Protein AF-A0A7V5NZN6-F1 (afdb_monomer_lite)

Foldseek 3Di:
DKWAKFFFQLLCLLAAPDHSVVLVVVLVVLQVVPFDADPRITDDDLVCVQVVLVSLQVSCVVTCPVFQDAARIEIEDPPDDFQDFGNWYKAAPVVCVVNVVVQVVDPFHWDWDDAPRITIIDTPSSDGDAFLLNCLRQQSGADAQQALQLGGRPDANLPQLQLQDPCLLVLLVVLLFFALNVSSNVLNVCNRVVVVVVSRNSSSSLRVCLYLVNLQQVVQQVDQAPVSRDSDHDDDDDALLNVLSNCVSVSNLVSSLVSLVPDPLQADLSSLQSQLSSCVSVVNLVSSLVSLVSSCVNDDGLHSNLSSLQSNLSSCVSVSNLVSSLVSLVVSCVSHVSPLSSLLSNLSSCSHPPVVVSVVSCVVCLVVSSCLSSNQNNSSCRSVNNVSSVSNNVVLVVLLVLLVVLLVLLVLLLVLCCVVDDVVVNVVSVVLSVLLVCLSPGTGNVSSVVSSVSSNVSSVVSVVVLVVLLVVLVVLLVVLVVLLVVLVVLQVPQPPDDPPDPLVVLSVVLVVLSVVLVVLSVDDSSPRVNVNVVSSVVSVVSSVVNVVVSVVSQVVSLVVQLVVQLVVQLVVQLVVLVCCLPVQVVVCVVVPPPDRDPCSDPVNSVVVSVVSNVVSNVVSVPDDD

Structure (mmCIF, N/CA/C/O backbone):
data_AF-A0A7V5NZN6-F1
#
_entry.id   AF-A0A7V5NZN6-F1
#
loop_
_atom_site.group_PDB
_atom_site.id
_atom_site.type_symbol
_atom_site.label_atom_id
_atom_site.label_alt_id
_atom_site.label_comp_id
_atom_site.label_asym_id
_atom_site.label_entity_id
_atom_site.label_seq_id
_atom_site.pdbx_PDB_ins_code
_atom_site.Cartn_x
_atom_site.Cartn_y
_atom_site.Cartn_z
_atom_site.occupancy
_atom_site.B_iso_or_equiv
_atom_site.auth_seq_id
_atom_site.auth_comp_id
_atom_site.auth_asym_id
_atom_site.auth_atom_id
_atom_site.pdbx_PDB_model_num
ATOM 1 N N . MET A 1 1 ? -16.310 25.912 37.147 1.00 89.00 1 MET A N 1
ATOM 2 C CA . MET A 1 1 ? -17.013 25.045 36.169 1.00 89.00 1 MET A CA 1
ATOM 3 C C . MET A 1 1 ? -17.551 23.813 36.878 1.00 89.00 1 MET A C 1
ATOM 5 O O . MET A 1 1 ? -16.936 23.389 37.854 1.00 89.00 1 MET A O 1
ATOM 9 N N . LYS A 1 2 ? -18.692 23.276 36.435 1.00 91.44 2 LYS A N 1
ATOM 10 C CA . LYS A 1 2 ? -19.257 22.028 36.979 1.00 91.44 2 LYS A CA 1
ATOM 11 C C . LYS A 1 2 ? -19.189 20.967 35.893 1.00 91.44 2 LYS A C 1
ATOM 13 O O . LYS A 1 2 ? -19.820 21.141 34.857 1.00 91.44 2 LYS A O 1
ATOM 18 N N . LEU A 1 3 ? -18.421 19.907 36.122 1.00 94.19 3 LEU A N 1
ATOM 19 C CA . LEU A 1 3 ? -18.164 18.879 35.115 1.00 94.19 3 LEU A CA 1
ATOM 20 C C . LEU A 1 3 ? -18.520 17.493 35.637 1.00 94.19 3 LEU A C 1
ATOM 22 O O . LEU A 1 3 ? -18.263 17.165 36.788 1.00 94.19 3 LEU A O 1
ATOM 26 N N . GLU A 1 4 ? -19.078 16.661 34.778 1.00 94.50 4 GLU A N 1
ATOM 27 C CA . GLU A 1 4 ? -19.353 15.256 35.025 1.00 94.50 4 GLU A CA 1
ATOM 28 C C . GLU A 1 4 ? -18.185 14.396 34.531 1.00 94.50 4 GLU A C 1
ATOM 30 O O . GLU A 1 4 ? -17.655 14.609 33.437 1.00 94.50 4 GLU A O 1
ATOM 35 N N . LEU A 1 5 ? -17.793 13.395 35.323 1.00 93.31 5 LEU A N 1
ATOM 36 C CA . LEU A 1 5 ? -16.838 12.380 34.883 1.00 93.31 5 LEU A CA 1
ATOM 37 C C . LEU A 1 5 ? -17.554 11.314 34.049 1.00 93.31 5 LEU A C 1
ATOM 39 O O . LEU A 1 5 ? -18.252 10.455 34.592 1.00 93.31 5 LEU A O 1
ATOM 43 N N . ARG A 1 6 ? -17.305 11.327 32.739 1.00 93.50 6 ARG A N 1
ATOM 44 C CA . ARG A 1 6 ? -17.789 10.320 31.792 1.00 93.50 6 ARG A CA 1
ATOM 45 C C . ARG A 1 6 ? -16.709 9.282 31.515 1.00 93.50 6 ARG A C 1
ATOM 47 O O . ARG A 1 6 ? -15.683 9.604 30.926 1.00 93.50 6 ARG A O 1
ATOM 54 N N . LEU A 1 7 ? -16.951 8.040 31.923 1.00 93.19 7 LEU A N 1
ATOM 55 C CA . LEU A 1 7 ? -16.092 6.894 31.617 1.00 93.19 7 LEU A CA 1
ATOM 56 C C . LEU A 1 7 ? -16.397 6.342 30.216 1.00 93.19 7 LEU A C 1
ATOM 58 O O . LEU A 1 7 ? -17.558 6.310 29.810 1.00 93.19 7 LEU A O 1
ATOM 62 N N . PHE A 1 8 ? -15.366 5.852 29.528 1.00 94.56 8 PHE A N 1
ATOM 63 C CA . PHE A 1 8 ? -15.476 5.106 28.274 1.00 94.56 8 PHE A CA 1
ATOM 64 C C . PHE A 1 8 ? -15.047 3.650 28.510 1.00 94.56 8 PHE A C 1
ATOM 66 O O . PHE A 1 8 ? -13.856 3.343 28.397 1.00 94.56 8 PHE A O 1
ATOM 73 N N . PRO A 1 9 ? -15.969 2.753 28.905 1.00 93.25 9 PRO A N 1
ATOM 74 C CA . PRO A 1 9 ? -15.612 1.389 29.284 1.00 93.25 9 PRO A CA 1
ATOM 75 C C . PRO A 1 9 ? -14.994 0.599 28.129 1.00 93.25 9 PRO A C 1
ATOM 77 O O . PRO A 1 9 ? -14.032 -0.125 28.344 1.00 93.25 9 PRO A O 1
ATOM 80 N N . GLU A 1 10 ? -15.452 0.810 26.898 1.00 92.69 10 GLU A N 1
ATOM 81 C CA . GLU A 1 10 ? -14.943 0.118 25.711 1.00 92.69 10 GLU A CA 1
ATOM 82 C C . GLU A 1 10 ? -13.494 0.519 25.404 1.00 92.69 10 GLU A C 1
ATOM 84 O O . GLU A 1 10 ? -12.672 -0.300 24.996 1.00 92.69 10 GLU A O 1
ATOM 89 N N . PHE A 1 11 ? -13.170 1.794 25.632 1.00 93.31 11 PHE A N 1
ATOM 90 C CA . PHE A 1 11 ? -11.810 2.305 25.511 1.00 93.31 11 PHE A CA 1
ATOM 91 C C . PHE A 1 11 ? -10.925 1.781 26.646 1.00 93.31 11 PHE A C 1
ATOM 93 O O . PHE A 1 11 ? -9.792 1.369 26.409 1.00 93.31 11 PHE A O 1
ATOM 100 N N . ALA A 1 12 ? -11.454 1.748 27.873 1.00 92.25 12 ALA A N 1
ATOM 101 C CA . ALA A 1 12 ? -10.759 1.190 29.025 1.00 92.25 12 ALA A CA 1
ATOM 102 C C . ALA A 1 12 ? -10.390 -0.293 28.802 1.00 92.25 12 ALA A C 1
ATOM 104 O O . ALA A 1 12 ? -9.238 -0.695 28.957 1.00 92.25 12 ALA A O 1
ATOM 105 N N . GLU A 1 13 ? -11.354 -1.090 28.344 1.00 90.88 13 GLU A N 1
ATOM 106 C CA . GLU A 1 13 ? -11.183 -2.515 28.054 1.00 90.88 13 GLU A CA 1
ATOM 107 C C . GLU A 1 13 ? -10.146 -2.794 26.966 1.00 90.88 13 GLU A C 1
ATOM 109 O O . GLU A 1 13 ? -9.524 -3.858 26.990 1.00 90.88 13 GLU A O 1
ATOM 114 N N . ALA A 1 14 ? -9.945 -1.866 26.026 1.00 90.75 14 ALA A N 1
ATOM 115 C CA . ALA A 1 14 ? -9.008 -2.031 24.921 1.00 90.75 14 ALA A CA 1
ATOM 116 C C . ALA A 1 14 ? -7.537 -1.891 25.343 1.00 90.75 14 ALA A C 1
ATOM 118 O O . ALA A 1 14 ? -6.670 -2.500 24.717 1.00 90.75 14 ALA A O 1
ATOM 119 N N . PHE A 1 15 ? -7.238 -1.105 26.382 1.00 91.88 15 PHE A N 1
ATOM 120 C CA . PHE A 1 15 ? -5.854 -0.722 26.688 1.00 91.88 15 PHE A CA 1
ATOM 121 C C . PHE A 1 15 ? -5.369 -1.076 28.092 1.00 91.88 15 PHE A C 1
ATOM 123 O O . PHE A 1 15 ? -4.152 -1.218 28.262 1.00 91.88 15 PHE A O 1
ATOM 130 N N . TRP A 1 16 ? -6.277 -1.241 29.060 1.00 90.00 16 TRP A N 1
ATOM 131 C CA . TRP A 1 16 ? -5.932 -1.475 30.464 1.00 90.00 16 TRP A CA 1
ATOM 132 C C . TRP A 1 16 ? -6.399 -2.847 30.957 1.00 90.00 16 TRP A C 1
ATOM 134 O O . TRP A 1 16 ? -7.503 -3.281 30.618 1.00 90.00 16 TRP A O 1
ATOM 144 N N . PRO A 1 17 ? -5.575 -3.556 31.750 1.00 86.12 17 PRO A N 1
ATOM 145 C CA . PRO A 1 17 ? -5.972 -4.817 32.369 1.00 86.12 17 PRO A CA 1
ATOM 146 C C . PRO A 1 17 ? -7.004 -4.624 33.489 1.00 86.12 17 PRO A C 1
ATOM 148 O O . PRO A 1 17 ? -7.810 -5.521 33.731 1.00 86.12 17 PRO A O 1
ATOM 151 N N . GLU A 1 18 ? -7.001 -3.475 34.170 1.00 88.62 18 GLU A N 1
ATOM 152 C CA . GLU A 1 18 ? -7.971 -3.156 35.211 1.00 88.62 18 GLU A CA 1
ATOM 153 C C . GLU A 1 18 ? -9.386 -2.992 34.646 1.00 88.62 18 GLU A C 1
ATOM 155 O O . GLU A 1 18 ? -9.592 -2.464 33.553 1.00 88.62 18 GLU A O 1
ATOM 160 N N . SER A 1 19 ? -10.389 -3.381 35.440 1.00 90.56 19 SER A N 1
ATOM 161 C CA . SER A 1 19 ? -11.784 -3.169 35.054 1.00 90.56 19 SER A CA 1
ATOM 162 C C . SER A 1 19 ? -12.098 -1.669 34.897 1.00 90.56 19 SER A C 1
ATOM 164 O O . SER A 1 19 ? -11.600 -0.850 35.688 1.00 90.56 19 SER A O 1
ATOM 166 N N . PRO A 1 20 ? -12.978 -1.283 33.953 1.00 91.81 20 PRO A N 1
ATOM 167 C CA . PRO A 1 20 ? -13.423 0.102 33.814 1.00 91.81 20 PRO A CA 1
ATOM 168 C C . PRO A 1 20 ? -13.950 0.700 35.129 1.00 91.81 20 PRO A C 1
ATOM 170 O O . PRO A 1 20 ? -13.700 1.865 35.444 1.00 91.81 20 PRO A O 1
ATOM 173 N N . GLN A 1 21 ? -14.637 -0.107 35.943 1.00 92.19 21 GLN A N 1
ATOM 174 C CA . GLN A 1 21 ? -15.180 0.296 37.240 1.00 92.19 21 GLN A CA 1
ATOM 175 C C . GLN A 1 21 ? -14.066 0.624 38.244 1.00 92.19 21 GLN A C 1
ATOM 177 O O . GLN A 1 21 ? -14.166 1.612 38.979 1.00 92.19 21 GLN A O 1
ATOM 182 N N . THR A 1 22 ? -12.986 -0.162 38.254 1.00 93.31 22 THR A N 1
ATOM 183 C CA . THR A 1 22 ? -11.803 0.093 39.088 1.00 93.31 22 THR A CA 1
ATOM 184 C C . THR A 1 22 ? -11.144 1.416 38.704 1.00 93.31 22 THR A C 1
ATOM 186 O O . THR A 1 22 ? -10.895 2.250 39.580 1.00 93.31 22 THR A O 1
ATOM 189 N N . LEU A 1 23 ? -10.926 1.649 37.406 1.00 91.81 23 LEU A N 1
ATOM 190 C CA . LEU A 1 23 ? -10.320 2.883 36.891 1.00 91.81 23 LEU A CA 1
ATOM 191 C C . LEU A 1 23 ? -11.177 4.111 37.230 1.00 91.81 23 LEU A C 1
ATOM 193 O O . LEU A 1 23 ? -10.666 5.120 37.721 1.00 91.81 23 LEU A O 1
ATOM 197 N N . ALA A 1 24 ? -12.500 4.010 37.073 1.00 90.38 24 ALA A N 1
ATOM 198 C CA . ALA A 1 24 ? -13.428 5.070 37.457 1.00 90.38 24 ALA A CA 1
ATOM 199 C C . ALA A 1 24 ? -13.387 5.376 38.962 1.00 90.38 24 ALA A C 1
ATOM 201 O O . ALA A 1 24 ? -13.382 6.545 39.358 1.00 90.38 24 ALA A O 1
ATOM 202 N N . LYS A 1 25 ? -13.336 4.343 39.815 1.00 91.12 25 LYS A N 1
ATOM 203 C CA . LYS A 1 25 ? -13.232 4.508 41.273 1.00 91.12 25 LYS A CA 1
ATOM 204 C C . LYS A 1 25 ? -11.933 5.217 41.657 1.00 91.12 25 LYS A C 1
ATOM 206 O O . LYS A 1 25 ? -11.969 6.136 42.475 1.00 91.12 25 LYS A O 1
ATOM 211 N N . GLN A 1 26 ? -10.812 4.836 41.046 1.00 92.06 26 GLN A N 1
ATOM 212 C CA . GLN A 1 26 ? -9.510 5.469 41.265 1.00 92.06 26 GLN A CA 1
ATOM 213 C C . GLN A 1 26 ? -9.503 6.940 40.821 1.00 92.06 26 GLN A C 1
ATOM 215 O O . GLN A 1 26 ? -9.116 7.801 41.613 1.00 92.06 26 GLN A O 1
ATOM 220 N N . ALA A 1 27 ? -10.004 7.253 39.617 1.00 91.94 27 ALA A N 1
ATOM 221 C CA . ALA A 1 27 ? -10.120 8.634 39.136 1.00 91.94 27 ALA A CA 1
ATOM 222 C C . ALA A 1 27 ? -10.959 9.499 40.082 1.00 91.94 27 ALA A C 1
ATOM 224 O O . ALA A 1 27 ? -10.522 10.567 40.512 1.00 91.94 27 ALA A O 1
ATOM 225 N N . ARG A 1 28 ? -12.147 9.013 40.465 1.00 90.44 28 ARG A N 1
ATOM 226 C CA . ARG A 1 28 ? -13.032 9.716 41.404 1.00 90.44 28 ARG A CA 1
ATOM 227 C C . ARG A 1 28 ? -12.366 9.926 42.757 1.00 90.44 28 ARG A C 1
ATOM 229 O O . ARG A 1 28 ? -12.515 10.996 43.332 1.00 90.44 28 ARG A O 1
ATOM 236 N N . SER A 1 29 ? -11.639 8.929 43.259 1.00 91.25 29 SER A N 1
ATOM 237 C CA . SER A 1 29 ? -10.919 9.044 44.527 1.00 91.25 29 SER A CA 1
ATOM 238 C C . SER A 1 29 ? -9.858 10.139 44.479 1.00 91.25 29 SER A C 1
ATOM 240 O O . SER A 1 29 ? -9.786 10.919 45.420 1.00 91.25 29 SER A O 1
ATOM 242 N N . GLN A 1 30 ? -9.066 10.224 43.403 1.00 91.62 30 GLN A N 1
ATOM 243 C CA . GLN A 1 30 ? -8.052 11.278 43.265 1.00 91.62 30 GLN A CA 1
ATOM 244 C C . GLN A 1 30 ? -8.692 12.665 43.118 1.00 91.62 30 GLN A C 1
ATOM 246 O O . GLN A 1 30 ? -8.225 13.622 43.725 1.00 91.62 30 GLN A O 1
ATOM 251 N N . LEU A 1 31 ? -9.786 12.784 42.358 1.00 91.00 31 LEU A N 1
ATOM 252 C CA . LEU A 1 31 ? -10.472 14.067 42.157 1.00 91.00 31 LEU A CA 1
ATOM 253 C C . LEU A 1 31 ? -11.156 14.565 43.443 1.00 91.00 31 LEU A C 1
ATOM 255 O O . LEU A 1 31 ? -11.082 15.753 43.747 1.00 91.00 31 LEU A O 1
ATOM 259 N N . LYS A 1 32 ? -11.738 13.660 44.243 1.00 90.81 32 LYS A N 1
ATOM 260 C CA . LYS A 1 32 ? -12.352 13.973 45.549 1.00 90.81 32 LYS A CA 1
ATOM 261 C C . LYS A 1 32 ? -11.377 14.538 46.579 1.00 90.81 32 LYS A C 1
ATOM 263 O O . LYS A 1 32 ? -11.811 15.215 47.501 1.00 90.81 32 LYS A O 1
ATOM 268 N N . THR A 1 33 ? -10.083 14.255 46.449 1.00 88.25 33 THR A N 1
ATOM 269 C CA . THR A 1 33 ? -9.068 14.788 47.367 1.00 88.25 33 THR A CA 1
ATOM 270 C C . THR A 1 33 ? -8.902 16.306 47.230 1.00 88.25 33 THR A C 1
ATOM 272 O O . THR A 1 33 ? -8.510 16.955 48.194 1.00 88.25 33 THR A O 1
ATOM 275 N N . TYR A 1 34 ? -9.220 16.883 46.065 1.00 86.38 34 TYR A N 1
ATOM 276 C CA . TYR A 1 34 ? -8.915 18.287 45.750 1.00 86.38 34 TYR A CA 1
ATOM 277 C C . TYR A 1 34 ? -10.131 19.131 45.348 1.00 86.38 34 TYR A C 1
ATOM 279 O O . TYR A 1 34 ? -10.072 20.363 45.427 1.00 86.38 34 TYR A O 1
ATOM 287 N N . PHE A 1 35 ? -11.225 18.489 44.934 1.00 91.75 35 PHE A N 1
ATOM 288 C CA . PHE A 1 35 ? -12.436 19.143 44.443 1.00 91.75 35 PHE A CA 1
ATOM 289 C C . PHE A 1 35 ? -13.683 18.633 45.162 1.00 91.75 35 PHE A C 1
ATOM 291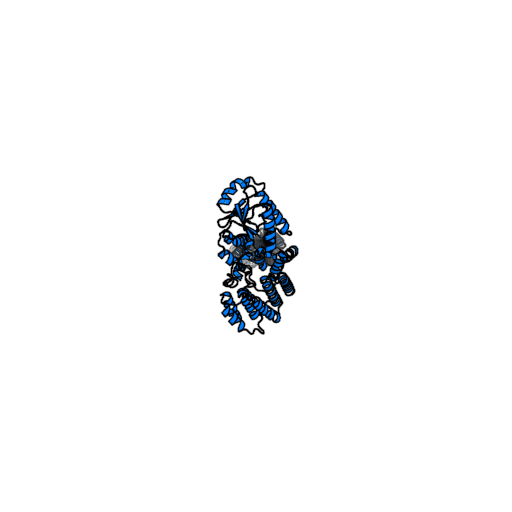 O O . PHE A 1 35 ? -13.759 17.466 45.552 1.00 91.75 35 PHE A O 1
ATOM 298 N N . GLU A 1 36 ? -14.691 19.500 45.291 1.00 88.00 36 GLU A N 1
ATOM 299 C CA . GLU A 1 36 ? -16.012 19.069 45.744 1.00 88.00 36 GLU A CA 1
ATOM 300 C C . GLU A 1 36 ? -16.645 18.165 44.683 1.00 88.00 36 GLU A C 1
ATOM 302 O O . GLU A 1 36 ? -16.779 18.548 43.518 1.00 88.00 36 GLU A O 1
ATOM 307 N N . VAL A 1 37 ? -17.043 16.959 45.098 1.00 85.00 37 VAL A N 1
ATOM 308 C CA . VAL A 1 37 ? -17.733 15.997 44.235 1.00 85.00 37 VAL A CA 1
ATOM 309 C C . VAL A 1 37 ? -19.097 15.666 44.827 1.00 85.00 37 VAL A C 1
ATOM 311 O O . VAL A 1 37 ? -19.175 14.973 45.844 1.00 85.00 37 VAL A O 1
ATOM 314 N N . ARG A 1 38 ? -20.170 16.120 44.173 1.00 81.31 38 ARG A N 1
ATOM 315 C CA . ARG A 1 38 ? -21.569 15.847 44.548 1.00 81.31 38 ARG A CA 1
ATOM 316 C C . ARG A 1 38 ? -22.253 15.104 43.406 1.00 81.31 38 ARG A C 1
ATOM 318 O O . ARG A 1 38 ? -22.241 15.593 42.288 1.00 81.31 38 ARG A O 1
ATOM 325 N N . GLU A 1 39 ? -22.807 13.918 43.662 1.00 72.19 39 GLU A N 1
ATOM 326 C CA . GLU A 1 39 ? -23.625 13.168 42.681 1.00 72.19 39 GLU A CA 1
ATOM 327 C C . GLU A 1 39 ? -22.984 13.027 41.273 1.00 72.19 39 GLU A C 1
ATOM 329 O O . GLU A 1 39 ? -23.643 13.193 40.256 1.00 72.19 39 GLU A O 1
ATOM 334 N N . ASN A 1 40 ? -21.678 12.713 41.211 1.00 78.19 40 ASN A N 1
ATOM 335 C CA . ASN A 1 40 ? -20.824 12.645 39.998 1.00 78.19 40 ASN A CA 1
ATOM 336 C C . ASN A 1 40 ? -20.444 13.979 39.333 1.00 78.19 40 ASN A C 1
ATOM 338 O O . ASN A 1 40 ? -19.660 13.966 38.381 1.00 78.19 40 ASN A O 1
ATOM 342 N N . LEU A 1 41 ? -20.912 15.108 39.854 1.00 88.56 41 LEU A N 1
ATOM 343 C CA . LEU A 1 41 ? -20.472 16.436 39.445 1.00 88.56 41 LEU A CA 1
ATOM 344 C C . LEU A 1 41 ? -19.236 16.846 40.232 1.00 88.56 41 LEU A C 1
ATOM 346 O O . LEU A 1 41 ? -19.193 16.718 41.453 1.00 88.56 41 LEU A O 1
ATOM 350 N N . ILE A 1 42 ? -18.246 17.353 39.515 1.00 91.12 42 ILE A N 1
ATOM 351 C CA . ILE A 1 42 ? -16.975 17.847 40.021 1.00 91.12 42 ILE A CA 1
ATOM 352 C C . ILE A 1 42 ? -16.983 19.360 39.847 1.00 91.12 42 ILE A C 1
ATOM 354 O O . ILE A 1 42 ? -17.060 19.869 38.723 1.00 91.12 42 ILE A O 1
ATOM 358 N N . GLU A 1 43 ? -16.915 20.083 40.959 1.00 91.94 43 GLU A N 1
ATOM 359 C CA . GLU A 1 43 ? -16.818 21.537 40.938 1.00 91.94 43 GLU A CA 1
ATOM 360 C C . GLU A 1 43 ? -15.349 21.957 40.918 1.00 91.94 43 GLU A C 1
ATOM 362 O O . GLU A 1 43 ? -14.597 21.726 41.865 1.00 91.94 43 GLU A O 1
ATOM 367 N N . ILE A 1 44 ? -14.937 22.579 39.813 1.00 89.38 44 ILE A N 1
ATOM 368 C CA . ILE A 1 44 ? -13.559 23.025 39.598 1.00 89.38 44 ILE A CA 1
ATOM 369 C C . ILE A 1 44 ? -13.544 24.559 39.603 1.00 89.38 44 ILE A C 1
ATOM 371 O O . ILE A 1 44 ? -14.070 25.178 38.665 1.00 89.38 44 ILE A O 1
ATOM 375 N N . PRO A 1 45 ? -12.976 25.197 40.643 1.00 87.56 45 PRO A N 1
ATOM 376 C CA . PRO A 1 45 ? -12.771 26.643 40.670 1.00 87.56 45 PRO A CA 1
ATOM 377 C C . PRO A 1 45 ? -11.810 27.091 39.563 1.00 87.56 45 PRO A C 1
ATOM 379 O O . PRO A 1 45 ? -10.840 26.396 39.268 1.00 87.56 45 PRO A O 1
ATOM 382 N N . GLU A 1 46 ? -12.041 28.268 38.976 1.00 76.94 46 GLU A N 1
ATOM 383 C CA . GLU A 1 46 ? -11.251 28.783 37.840 1.00 76.94 46 GLU A CA 1
ATOM 384 C C . GLU A 1 46 ? -9.749 28.892 38.171 1.00 76.94 46 GLU A C 1
ATOM 386 O O . GLU A 1 46 ? -8.908 28.483 37.374 1.00 76.94 46 GLU A O 1
ATOM 391 N N . GLY A 1 47 ? -9.407 29.305 39.397 1.00 82.31 47 GLY A N 1
ATOM 392 C CA . GLY A 1 47 ? -8.019 29.387 39.874 1.00 82.31 47 GLY A CA 1
ATOM 393 C C . GLY A 1 47 ? -7.343 28.047 40.199 1.00 82.31 47 GLY A C 1
ATOM 394 O O . GLY A 1 47 ? -6.180 28.039 40.591 1.00 82.31 47 GLY A O 1
ATOM 395 N N . ARG A 1 48 ? -8.035 26.905 40.069 1.00 89.44 48 ARG A N 1
ATOM 396 C CA . ARG A 1 48 ? -7.500 25.568 40.409 1.00 89.44 48 ARG A CA 1
ATOM 397 C C . ARG A 1 48 ? -7.240 24.671 39.197 1.00 89.44 48 ARG A C 1
ATOM 399 O O . ARG A 1 48 ? -7.020 23.471 39.352 1.00 89.44 48 ARG A O 1
ATOM 406 N N . LEU A 1 49 ? -7.195 25.237 37.991 1.00 89.88 49 LEU A N 1
ATOM 407 C CA . LEU A 1 49 ? -6.814 24.490 36.787 1.00 89.88 49 LEU A CA 1
ATOM 408 C C . LEU A 1 49 ? -5.406 23.886 36.860 1.00 89.88 49 LEU A C 1
ATOM 410 O O . LEU A 1 49 ? -5.186 22.808 36.312 1.00 89.88 49 LEU A O 1
ATOM 414 N N . GLY A 1 50 ? -4.478 24.535 37.571 1.00 90.12 50 GLY A N 1
ATOM 415 C CA . GLY A 1 50 ? -3.145 23.979 37.816 1.00 90.12 50 GLY A CA 1
ATOM 416 C C . GLY A 1 50 ? -3.193 22.638 38.551 1.00 90.12 50 GLY A C 1
ATOM 417 O O . GLY A 1 50 ? -2.629 21.652 38.083 1.00 90.12 50 GLY A O 1
ATOM 418 N N . GLN A 1 51 ? -3.978 22.573 39.629 1.00 91.75 51 GLN A N 1
ATOM 419 C CA . GLN A 1 51 ? -4.180 21.351 40.414 1.00 91.75 51 GLN A CA 1
ATOM 420 C C . GLN A 1 51 ? -4.879 20.260 39.596 1.00 91.75 51 GLN A C 1
ATOM 422 O O . GLN A 1 51 ? -4.525 19.087 39.692 1.00 91.75 51 GLN A O 1
ATOM 427 N N . LEU A 1 52 ? -5.850 20.633 38.752 1.00 93.38 52 LEU A N 1
ATOM 428 C CA . LEU A 1 52 ? -6.494 19.678 37.850 1.00 93.38 52 LEU A CA 1
ATOM 429 C C . LEU A 1 52 ? -5.471 19.038 36.902 1.00 93.38 52 LEU A C 1
ATOM 431 O O . LEU A 1 52 ? -5.465 17.817 36.755 1.00 93.38 52 LEU A O 1
ATOM 435 N N . ASN A 1 53 ? -4.596 19.843 36.290 1.00 94.00 53 ASN A N 1
ATOM 436 C CA . ASN A 1 53 ? -3.544 19.343 35.409 1.00 94.00 53 ASN A CA 1
ATOM 437 C C . ASN A 1 53 ? -2.618 18.355 36.135 1.00 94.00 53 ASN A C 1
ATOM 439 O O . ASN A 1 53 ? -2.364 17.274 35.615 1.00 94.00 53 ASN A O 1
ATOM 443 N N . GLU A 1 54 ? -2.169 18.679 37.350 1.00 93.44 54 GLU A N 1
ATOM 444 C CA . GLU A 1 54 ? -1.306 17.803 38.157 1.00 93.44 54 GLU A CA 1
ATOM 445 C C . GLU A 1 54 ? -1.955 16.446 38.467 1.00 93.44 54 GLU A C 1
ATOM 447 O O . GLU A 1 54 ? -1.312 15.401 38.344 1.00 93.44 54 GLU A O 1
ATOM 452 N N . ILE A 1 55 ? -3.241 16.438 38.831 1.00 94.12 55 ILE A N 1
ATOM 453 C CA . ILE A 1 55 ? -3.977 15.204 39.140 1.00 94.12 55 ILE A CA 1
ATOM 454 C C . ILE A 1 55 ? -4.137 14.339 37.891 1.00 94.12 55 ILE A C 1
ATOM 456 O O . ILE A 1 55 ? -3.927 13.126 37.947 1.00 94.12 55 ILE A O 1
ATOM 460 N N . LEU A 1 56 ? -4.508 14.948 36.762 1.00 94.12 56 LEU A N 1
ATOM 461 C CA . LEU A 1 56 ? -4.667 14.226 35.503 1.00 94.12 56 LEU A CA 1
ATOM 462 C C . LEU A 1 56 ? -3.320 13.693 34.992 1.00 94.12 56 LEU A C 1
ATOM 464 O O . LEU A 1 56 ? -3.265 12.551 34.548 1.00 94.12 56 LEU A O 1
ATOM 468 N N . GLU A 1 57 ? -2.228 14.451 35.134 1.00 92.06 57 GLU A N 1
ATOM 469 C CA . GLU A 1 57 ? -0.861 13.985 34.856 1.00 92.06 57 GLU A CA 1
ATOM 470 C C . GLU A 1 57 ? -0.487 12.792 35.737 1.00 92.06 57 GLU A C 1
ATOM 472 O O . GLU A 1 57 ? 0.021 11.784 35.247 1.00 92.06 57 GLU A O 1
ATOM 477 N N . LYS A 1 58 ? -0.780 12.862 37.040 1.00 92.50 58 LYS A N 1
ATOM 478 C CA . LYS A 1 58 ? -0.535 11.757 37.972 1.00 92.50 58 LYS A CA 1
ATOM 479 C C . LYS A 1 58 ? -1.297 10.502 37.551 1.00 92.50 58 LYS A C 1
ATOM 481 O O . LYS A 1 58 ? -0.702 9.430 37.491 1.00 92.50 58 LYS A O 1
ATOM 486 N N . LEU A 1 59 ? -2.584 10.627 37.223 1.00 92.06 59 LEU A N 1
ATOM 487 C CA . LEU A 1 59 ? -3.391 9.514 36.712 1.00 92.06 59 LEU A CA 1
ATOM 488 C C . LEU A 1 59 ? -2.823 8.967 35.397 1.00 92.06 59 LEU A C 1
ATOM 490 O O . LEU A 1 59 ? -2.690 7.755 35.245 1.00 92.06 59 LEU A O 1
ATOM 494 N N . LYS A 1 60 ? -2.419 9.849 34.476 1.00 90.62 60 LYS A N 1
ATOM 495 C CA . LYS A 1 60 ? -1.832 9.459 33.192 1.00 90.62 60 LYS A CA 1
ATOM 496 C C . LYS A 1 60 ? -0.536 8.684 33.401 1.00 90.62 60 LYS A C 1
ATOM 498 O O . LYS A 1 60 ? -0.363 7.647 32.781 1.00 90.62 60 LYS A O 1
ATOM 503 N N . ARG A 1 61 ? 0.343 9.117 34.309 1.00 88.75 61 ARG A N 1
ATOM 504 C CA . ARG A 1 61 ? 1.595 8.413 34.648 1.00 88.75 61 ARG A CA 1
ATOM 505 C C . ARG A 1 61 ? 1.360 7.070 35.329 1.00 88.75 61 ARG A C 1
ATOM 507 O O . ARG A 1 61 ? 2.076 6.121 35.038 1.00 88.75 61 ARG A O 1
ATOM 514 N N . LEU A 1 62 ? 0.368 6.987 36.215 1.00 87.50 62 LEU A N 1
ATOM 515 C CA . LEU A 1 62 ? 0.007 5.734 36.884 1.00 87.50 62 LEU A CA 1
ATOM 516 C C . LEU A 1 62 ? -0.494 4.682 35.889 1.00 87.50 62 LEU A C 1
ATOM 518 O O . LEU A 1 62 ? -0.227 3.497 36.058 1.00 87.50 62 LEU A O 1
ATOM 522 N N . TRP A 1 63 ? -1.212 5.114 34.854 1.00 87.69 63 TRP A N 1
ATOM 523 C CA . TRP A 1 63 ? -1.892 4.216 33.924 1.00 87.69 63 TRP A CA 1
ATOM 524 C C . TRP A 1 63 ? -1.228 4.095 32.557 1.00 87.69 63 TRP A C 1
ATOM 526 O O . TRP A 1 63 ? -1.631 3.238 31.773 1.00 87.69 63 TRP A O 1
ATOM 536 N N . SER A 1 64 ? -0.238 4.931 32.243 1.00 75.06 64 SER A N 1
ATOM 537 C CA . SER A 1 64 ? 0.392 4.943 30.925 1.00 75.06 64 SER A CA 1
ATOM 538 C C . SER A 1 64 ? 1.059 3.610 30.618 1.00 75.06 64 SER A C 1
ATOM 540 O O . SER A 1 64 ? 1.016 3.190 29.472 1.00 75.06 64 SER A O 1
ATOM 542 N N . GLN A 1 65 ? 1.637 2.910 31.603 1.00 72.00 65 GLN A N 1
ATOM 543 C CA . GLN A 1 65 ? 2.364 1.644 31.387 1.00 72.00 65 GLN A CA 1
ATOM 544 C C . GLN A 1 65 ? 3.364 1.729 30.203 1.00 72.00 65 GLN A C 1
ATOM 546 O O . GLN A 1 65 ? 3.548 0.770 29.458 1.00 72.00 65 GLN A O 1
ATOM 551 N N . GLY A 1 66 ? 3.971 2.905 29.972 1.00 68.31 66 GLY A N 1
ATOM 552 C CA . GLY A 1 66 ? 4.852 3.171 28.821 1.00 68.31 66 GLY A CA 1
ATOM 553 C C . GLY A 1 66 ? 4.148 3.509 27.492 1.00 68.31 66 GLY A C 1
ATOM 554 O O . GLY A 1 66 ? 4.817 3.718 26.484 1.00 68.31 66 GLY A O 1
ATOM 555 N N . LYS A 1 67 ? 2.815 3.592 27.475 1.00 79.81 67 LYS A N 1
ATOM 556 C CA . LYS A 1 67 ? 1.963 3.968 26.336 1.00 79.81 67 LYS A CA 1
ATOM 557 C C . LYS A 1 67 ? 1.562 5.448 26.451 1.00 79.81 67 LYS A C 1
ATOM 559 O O . LYS A 1 67 ? 1.100 5.892 27.503 1.00 79.81 67 LYS A O 1
ATOM 564 N N . ASN A 1 68 ? 1.672 6.218 25.368 1.00 83.25 68 ASN A N 1
ATOM 565 C CA . ASN A 1 68 ? 1.148 7.590 25.316 1.00 83.25 68 ASN A CA 1
ATOM 566 C C . ASN A 1 68 ? -0.362 7.568 25.017 1.00 83.25 68 ASN A C 1
ATOM 568 O O . ASN A 1 68 ? -0.785 7.806 23.889 1.00 83.25 68 ASN A O 1
ATOM 572 N N . LEU A 1 69 ? -1.174 7.205 26.012 1.00 89.81 69 LEU A N 1
ATOM 573 C CA . LEU A 1 69 ? -2.629 7.085 25.877 1.00 89.81 69 LEU A CA 1
ATOM 574 C C . LEU A 1 69 ? -3.370 8.238 26.571 1.00 89.81 69 LEU A C 1
ATOM 576 O O . LEU A 1 69 ? -2.915 8.717 27.617 1.00 89.81 69 LEU A O 1
ATOM 580 N N . PRO A 1 70 ? -4.533 8.664 26.042 1.00 92.12 70 PRO A N 1
ATOM 581 C CA . PRO A 1 70 ? -5.452 9.502 26.798 1.00 92.12 70 PRO A CA 1
ATOM 582 C C . PRO A 1 70 ? -6.048 8.727 27.976 1.00 92.12 70 PRO A C 1
ATOM 584 O O . PRO A 1 70 ? -6.132 7.501 27.957 1.00 92.12 70 PRO A O 1
ATOM 587 N N . LEU A 1 71 ? -6.512 9.447 28.997 1.00 93.12 71 LEU A N 1
ATOM 588 C CA . LEU A 1 71 ? -7.235 8.831 30.109 1.00 93.12 71 LEU A CA 1
ATOM 589 C C . LEU A 1 71 ? -8.546 8.182 29.615 1.00 93.12 71 LEU A C 1
ATOM 591 O O . LEU A 1 71 ? -9.213 8.742 28.744 1.00 93.12 71 LEU A O 1
ATOM 595 N N . PRO A 1 72 ? -8.993 7.059 30.205 1.00 93.69 72 PRO A N 1
ATOM 596 C CA . PRO A 1 72 ? -10.215 6.352 29.802 1.00 93.69 72 PRO A CA 1
ATOM 597 C C . PRO A 1 72 ? -11.520 7.067 30.186 1.00 93.69 72 PRO A C 1
ATOM 599 O O . PRO A 1 72 ? -12.600 6.478 30.150 1.00 93.69 72 PRO A O 1
ATOM 602 N N . PHE A 1 73 ? -11.447 8.333 30.585 1.00 94.12 73 PHE A N 1
ATOM 603 C CA . PHE A 1 73 ? -12.594 9.151 30.942 1.00 94.12 73 PHE A CA 1
ATOM 604 C C . PHE A 1 73 ? -12.417 10.576 30.425 1.00 94.12 73 PHE A C 1
ATOM 606 O O . PHE A 1 73 ? -11.335 10.984 30.005 1.00 94.12 73 PHE A O 1
ATOM 613 N N . SER A 1 74 ? -13.488 11.353 30.455 1.00 95.38 74 SER A N 1
ATOM 614 C CA . SER A 1 74 ? -13.463 12.784 30.168 1.00 95.38 74 SER A CA 1
ATOM 615 C C . SER A 1 74 ? -14.299 13.553 31.164 1.00 95.38 74 SER A C 1
ATOM 617 O O . SER A 1 74 ? -15.177 12.991 31.818 1.00 95.38 74 SER A O 1
ATOM 619 N N . LEU A 1 75 ? -13.996 14.839 31.278 1.00 95.50 75 LEU A N 1
ATOM 620 C CA . LEU A 1 75 ? -14.780 15.774 32.068 1.00 95.50 75 LEU A CA 1
ATOM 621 C C . LEU A 1 75 ? -15.679 16.545 31.107 1.00 95.50 75 LEU A C 1
ATOM 623 O O . LEU A 1 75 ? -15.175 17.230 30.221 1.00 95.50 75 LEU A O 1
ATOM 627 N N . ILE A 1 76 ? -16.992 16.385 31.238 1.00 96.00 76 ILE A N 1
ATOM 628 C CA . ILE A 1 76 ? -17.976 16.949 30.304 1.00 96.00 76 ILE A CA 1
ATOM 629 C C . ILE A 1 76 ? -18.975 17.847 31.034 1.00 96.00 76 ILE A C 1
ATOM 631 O O . ILE A 1 76 ? -19.197 17.648 32.226 1.00 96.00 76 ILE A O 1
ATOM 635 N N . PRO A 1 77 ? -19.632 18.805 30.364 1.00 95.25 77 PRO A N 1
ATOM 636 C CA . PRO A 1 77 ? -20.715 19.542 30.993 1.00 95.25 77 PRO A CA 1
ATOM 637 C C . PRO A 1 77 ? -21.901 18.608 31.290 1.00 95.25 77 PRO A C 1
ATOM 639 O O . PRO A 1 77 ? -22.216 17.743 30.463 1.00 95.25 77 PRO A O 1
ATOM 642 N N . PRO A 1 78 ? -22.584 18.774 32.434 1.00 92.19 78 PRO A N 1
ATOM 643 C CA . PRO A 1 78 ? -23.695 17.912 32.814 1.00 92.19 78 PRO A CA 1
ATOM 644 C C . PRO A 1 78 ? -24.825 17.971 31.784 1.00 92.19 78 PRO A C 1
ATOM 646 O O . PRO A 1 78 ? -25.235 19.047 31.349 1.00 92.19 78 PRO A O 1
ATOM 649 N N . GLY A 1 79 ? -25.326 16.800 31.385 1.00 88.25 79 GLY A N 1
ATOM 650 C CA . GLY A 1 79 ? -26.413 16.676 30.408 1.00 88.25 79 GLY A CA 1
ATOM 651 C C . GLY A 1 79 ? -26.025 16.978 28.954 1.00 88.25 79 GLY A C 1
ATOM 652 O O . GLY A 1 79 ? -26.887 16.912 28.073 1.00 88.25 79 GLY A O 1
ATOM 653 N N . ALA A 1 80 ? -24.754 17.277 28.666 1.00 89.56 80 ALA A N 1
ATOM 654 C CA . ALA A 1 80 ? -24.305 17.539 27.305 1.00 89.56 80 ALA A CA 1
ATOM 655 C C . ALA A 1 80 ? -24.390 16.276 26.430 1.00 89.56 80 ALA A C 1
ATOM 657 O O . ALA A 1 80 ? -23.917 15.194 26.788 1.00 89.56 80 ALA A O 1
ATOM 658 N N . ARG A 1 81 ? -24.970 16.429 25.235 1.00 85.12 81 ARG A N 1
ATOM 659 C CA . ARG A 1 81 ? -25.046 15.382 24.210 1.00 85.12 81 ARG A CA 1
ATOM 660 C C . ARG A 1 81 ? -24.130 15.763 23.054 1.00 85.12 81 ARG A C 1
ATOM 662 O O . ARG A 1 81 ? -24.453 16.654 22.281 1.00 85.12 81 ARG A O 1
ATOM 669 N N . SER A 1 82 ? -22.981 15.106 22.966 1.00 85.12 82 SER A N 1
ATOM 670 C CA . SER A 1 82 ? -22.003 15.287 21.892 1.00 85.12 82 SER A CA 1
ATOM 671 C C . SER A 1 82 ? -21.177 14.009 21.723 1.00 85.12 82 SER A C 1
ATOM 673 O O . SER A 1 82 ? -21.298 13.065 22.515 1.00 85.12 82 SER A O 1
ATOM 675 N N . LEU A 1 83 ? -20.344 13.970 20.687 1.00 85.62 83 LEU A N 1
ATOM 676 C CA . LEU A 1 83 ? -19.344 12.933 20.505 1.00 85.62 83 LEU A CA 1
ATOM 677 C C . LEU A 1 83 ? -18.114 13.253 21.357 1.00 85.62 83 LEU A C 1
ATOM 679 O O . LEU A 1 83 ? -17.260 14.039 20.959 1.00 85.62 83 LEU A O 1
ATOM 683 N N . PHE A 1 84 ? -18.024 12.658 22.540 1.00 91.06 84 PHE A N 1
ATOM 684 C CA . PHE A 1 84 ? -16.900 12.897 23.441 1.00 91.06 84 PHE A CA 1
ATOM 685 C C . PHE A 1 84 ? -15.755 11.923 23.176 1.00 91.06 84 PHE A C 1
ATOM 687 O O . PHE A 1 84 ? -15.977 10.723 23.012 1.00 91.06 84 PHE A O 1
ATOM 694 N N . ARG A 1 85 ? -14.536 12.457 23.176 1.00 92.44 85 ARG A N 1
ATOM 695 C CA . ARG A 1 85 ? -13.279 11.723 23.020 1.00 92.44 85 ARG A CA 1
ATOM 696 C C . ARG A 1 85 ? -12.652 11.456 24.387 1.00 92.44 85 ARG A C 1
ATOM 698 O O . ARG A 1 85 ? -12.750 12.342 25.231 1.00 92.44 85 ARG A O 1
ATOM 705 N N . PRO A 1 86 ? -11.988 10.310 24.622 1.00 93.94 86 PRO A N 1
ATOM 706 C CA . PRO A 1 86 ? -11.337 10.011 25.894 1.00 93.94 86 PRO A CA 1
ATOM 707 C C . PRO A 1 86 ? -10.207 10.995 26.220 1.00 93.94 86 PRO A C 1
ATOM 709 O O . PRO A 1 86 ? -9.536 11.529 25.335 1.00 93.94 86 PRO A O 1
ATOM 712 N N . GLY A 1 87 ? -9.977 11.221 27.513 1.00 93.44 87 GLY A N 1
ATOM 713 C CA . GLY A 1 87 ? -8.904 12.067 28.032 1.00 93.44 87 GLY A CA 1
ATOM 714 C C . GLY A 1 87 ? -9.069 13.563 27.778 1.00 93.44 87 GLY A C 1
ATOM 715 O O . GLY A 1 87 ? -8.087 14.293 27.894 1.00 93.44 87 GLY A O 1
ATOM 716 N N . ARG A 1 88 ? -10.272 14.030 27.422 1.00 94.44 88 ARG A N 1
ATOM 717 C CA . ARG A 1 88 ? -10.553 15.441 27.133 1.00 94.44 88 ARG A CA 1
ATOM 718 C C . ARG A 1 88 ? -11.354 16.124 28.242 1.00 94.44 88 ARG A C 1
ATOM 720 O O . ARG A 1 88 ? -11.994 15.483 29.081 1.00 94.44 88 ARG A O 1
ATOM 727 N N . ILE A 1 89 ? -11.314 17.453 28.227 1.00 96.00 89 ILE A N 1
ATOM 728 C CA . ILE A 1 89 ? -12.135 18.322 29.069 1.00 96.00 89 ILE A CA 1
ATOM 729 C C . ILE A 1 89 ? -12.993 19.166 28.136 1.00 96.00 89 ILE A C 1
ATOM 731 O O . ILE A 1 89 ? -12.462 19.872 27.283 1.00 96.00 89 ILE A O 1
ATOM 735 N N . TYR A 1 90 ? -14.306 19.101 28.303 1.00 96.38 90 TYR A N 1
ATOM 736 C CA . TYR A 1 90 ? -15.264 19.836 27.492 1.00 96.38 90 TYR A CA 1
ATOM 737 C C . TYR A 1 90 ? -15.971 20.890 28.329 1.00 96.38 90 TYR A C 1
ATOM 739 O O . TYR A 1 90 ? -16.378 20.633 29.460 1.00 96.38 90 TYR A O 1
ATOM 747 N N . LEU A 1 91 ? -16.141 22.069 27.745 1.00 95.62 91 LEU A N 1
ATOM 748 C CA . LEU A 1 91 ? -16.757 23.233 28.360 1.00 95.62 91 LEU A CA 1
ATOM 749 C C . LEU A 1 91 ? -17.922 23.717 27.502 1.00 95.62 91 LEU A C 1
ATOM 751 O O . LEU A 1 91 ? -17.889 23.645 26.270 1.00 95.62 91 LEU A O 1
ATOM 755 N N . THR A 1 92 ? -18.944 24.266 28.152 1.00 95.19 92 THR A N 1
ATOM 756 C CA . THR A 1 92 ? -19.957 25.053 27.442 1.00 95.19 92 THR A CA 1
ATOM 757 C C . THR A 1 92 ? -19.348 26.354 26.916 1.00 95.19 92 THR A C 1
ATOM 759 O O . THR A 1 92 ? -18.356 26.850 27.453 1.00 95.19 92 THR A O 1
ATOM 762 N N . LYS A 1 93 ? -19.973 26.970 25.905 1.00 93.94 93 LYS A N 1
ATOM 763 C CA . LYS A 1 93 ? -19.548 28.283 25.385 1.00 93.94 93 LYS A CA 1
ATOM 764 C C . LYS A 1 93 ? -19.387 29.332 26.494 1.00 93.94 93 LYS A C 1
ATOM 766 O O . LYS A 1 93 ? -18.368 30.009 26.553 1.00 93.94 93 LYS A O 1
ATOM 771 N N . LYS A 1 94 ? -20.344 29.389 27.426 1.00 93.06 94 LYS A N 1
ATOM 772 C CA . LYS A 1 94 ? -20.321 30.308 28.574 1.00 93.06 94 LYS A CA 1
ATOM 773 C C . LYS A 1 94 ? -19.123 30.072 29.499 1.00 93.06 94 LYS A C 1
ATOM 775 O O . LYS A 1 94 ? -18.530 31.027 29.989 1.00 93.06 94 LYS A O 1
ATOM 780 N N . GLU A 1 95 ? -18.781 28.815 29.773 1.00 93.44 95 GLU A N 1
ATOM 781 C CA . GLU A 1 95 ? -17.620 28.473 30.605 1.00 93.44 95 GLU A CA 1
ATOM 782 C C . GLU A 1 95 ? -16.303 28.768 29.883 1.00 93.44 95 GLU A C 1
ATOM 784 O O . GLU A 1 95 ? -15.386 29.312 30.490 1.00 93.44 95 GLU A O 1
ATOM 789 N N . ALA A 1 96 ? -16.228 28.472 28.586 1.00 93.56 96 ALA A N 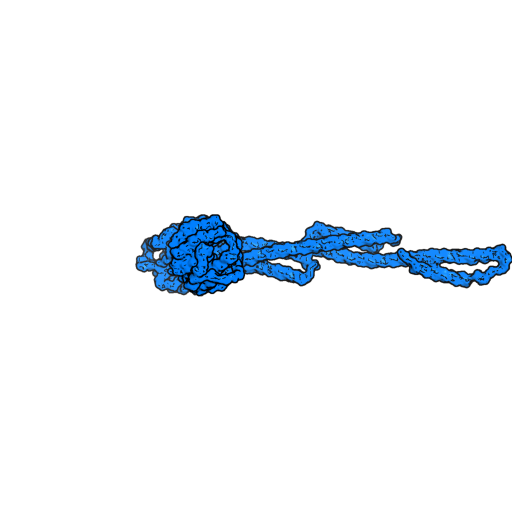1
ATOM 790 C CA . ALA A 1 96 ? -15.060 28.754 27.762 1.00 93.56 96 ALA A CA 1
ATOM 791 C C . ALA A 1 96 ? -14.777 30.262 27.652 1.00 93.56 96 ALA A C 1
ATOM 793 O O . ALA A 1 96 ? -13.634 30.687 27.807 1.00 93.56 96 ALA A O 1
ATOM 794 N N . GLU A 1 97 ? -15.812 31.081 27.440 1.00 93.06 97 GLU A N 1
ATOM 795 C CA . GLU A 1 97 ? -15.699 32.545 27.387 1.00 93.06 97 GLU A CA 1
ATOM 796 C C . GLU A 1 97 ? -15.241 33.143 28.721 1.00 93.06 97 GLU A C 1
ATOM 798 O O . GLU A 1 97 ? -14.410 34.048 28.723 1.00 93.06 97 GLU A O 1
ATOM 803 N N . ARG A 1 98 ? -15.722 32.603 29.850 1.00 91.50 98 ARG A N 1
ATOM 804 C CA . ARG A 1 98 ? -15.263 33.001 31.191 1.00 91.50 98 ARG A CA 1
ATOM 805 C C . ARG A 1 98 ? -13.811 32.629 31.448 1.00 91.50 98 ARG A C 1
ATOM 807 O O . ARG A 1 98 ? -13.090 33.405 32.060 1.00 91.50 98 ARG A O 1
ATOM 814 N N . LEU A 1 99 ? -13.386 31.460 30.975 1.00 91.31 99 LEU A N 1
ATOM 815 C CA . LEU A 1 99 ? -12.046 30.946 31.230 1.00 91.31 99 LEU A CA 1
ATOM 816 C C . LEU A 1 99 ? -10.975 31.587 30.337 1.00 91.31 99 LEU A C 1
ATOM 818 O O . LEU A 1 99 ? -9.825 31.714 30.753 1.00 91.31 99 LEU A O 1
ATOM 822 N N . ARG A 1 100 ? -11.341 31.999 29.116 1.00 91.81 100 ARG A N 1
ATOM 823 C CA . ARG A 1 100 ? -10.418 32.505 28.086 1.00 91.81 100 ARG A CA 1
ATOM 824 C C . ARG A 1 100 ? -9.440 33.591 28.585 1.00 91.81 100 ARG A C 1
ATOM 826 O O . ARG A 1 100 ? -8.260 33.450 28.270 1.00 91.81 100 ARG A O 1
ATOM 833 N N . PRO A 1 101 ? -9.845 34.611 29.373 1.00 90.00 101 PRO A N 1
ATOM 834 C CA . PRO A 1 101 ? -8.918 35.622 29.896 1.00 90.00 101 PRO A CA 1
ATOM 835 C C . PRO A 1 101 ? -7.866 35.062 30.865 1.00 90.00 101 PRO A C 1
ATOM 837 O O . PRO A 1 101 ? -6.759 35.585 30.939 1.00 90.00 101 PRO A O 1
ATOM 840 N N . SER A 1 102 ? -8.189 33.993 31.599 1.00 87.38 102 SER A N 1
ATOM 841 C CA . SER A 1 102 ? -7.318 33.416 32.632 1.00 87.38 102 SER A CA 1
ATOM 842 C C . SER A 1 102 ? -6.298 32.413 32.089 1.00 87.38 102 SER A C 1
ATOM 844 O O . SER A 1 102 ? -5.335 32.097 32.784 1.00 87.38 102 SER A O 1
ATOM 846 N N . LEU A 1 103 ? -6.473 31.915 30.858 1.00 89.12 103 LEU A N 1
ATOM 847 C CA . LEU A 1 103 ? -5.600 30.881 30.285 1.00 89.12 103 LEU A CA 1
ATOM 848 C C . LEU A 1 103 ? -4.144 31.339 30.130 1.00 89.12 103 LEU A C 1
ATOM 850 O O . LEU A 1 103 ? -3.238 30.540 30.348 1.00 89.12 103 LEU A O 1
ATOM 854 N N . GLY A 1 104 ? -3.913 32.614 29.799 1.00 84.00 104 GLY A N 1
ATOM 855 C CA . GLY A 1 104 ? -2.563 33.169 29.632 1.00 84.00 104 GLY A CA 1
ATOM 856 C C . GLY A 1 104 ? -1.768 33.304 30.936 1.00 84.00 104 GLY A C 1
ATOM 857 O O . GLY A 1 104 ? -0.552 33.446 30.886 1.00 84.00 104 GLY A O 1
ATOM 858 N N . GLY A 1 105 ? -2.437 33.245 32.094 1.00 85.00 105 GLY A N 1
ATOM 859 C CA . GLY A 1 105 ? -1.807 33.313 33.418 1.00 85.00 105 GLY A CA 1
ATOM 860 C C . GLY A 1 105 ? -1.463 31.950 34.027 1.00 85.00 105 GLY A C 1
ATOM 861 O O . GLY A 1 105 ? -1.018 31.894 35.172 1.00 85.00 105 GLY A O 1
ATOM 862 N N . LEU A 1 106 ? -1.702 30.847 33.310 1.00 87.94 106 LEU A N 1
ATOM 863 C CA . LEU A 1 106 ? -1.390 29.500 33.788 1.00 87.94 106 LEU A CA 1
ATOM 864 C C . LEU A 1 106 ? 0.106 29.184 33.611 1.00 87.94 106 LEU A C 1
ATOM 866 O O . LEU A 1 106 ? 0.718 29.630 32.642 1.00 87.94 106 LEU A O 1
ATOM 870 N N . PRO A 1 107 ? 0.703 28.348 34.481 1.00 87.50 107 PRO A N 1
ATOM 871 C CA . PRO A 1 107 ? 2.117 27.965 34.386 1.00 87.50 107 PRO A CA 1
ATOM 872 C C . PRO A 1 107 ? 2.419 27.001 33.220 1.00 87.50 107 PRO A C 1
ATOM 874 O O . PRO A 1 107 ? 3.509 26.441 33.137 1.00 87.50 107 PRO A O 1
ATOM 877 N N . PHE A 1 108 ? 1.452 26.761 32.335 1.00 89.75 108 PHE A N 1
ATOM 878 C CA . PHE A 1 108 ? 1.560 25.874 31.184 1.00 89.75 108 PHE A CA 1
ATOM 879 C C . PHE A 1 108 ? 0.670 26.357 30.039 1.00 89.75 108 PHE A C 1
ATOM 881 O O . PHE A 1 108 ? -0.305 27.079 30.247 1.00 89.75 108 PHE A O 1
ATOM 888 N N . ALA A 1 109 ? 0.969 25.889 28.827 1.00 90.00 109 ALA A N 1
ATOM 889 C CA . ALA A 1 109 ? 0.151 26.163 27.655 1.00 90.00 109 ALA A CA 1
ATOM 890 C C . ALA A 1 109 ? -1.238 25.518 27.794 1.00 90.00 109 ALA A C 1
ATOM 892 O O . ALA A 1 109 ? -1.362 24.299 27.935 1.00 90.00 109 ALA A O 1
ATOM 893 N N . ALA A 1 110 ? -2.280 26.344 27.727 1.00 92.50 110 ALA A N 1
ATOM 894 C CA . ALA A 1 110 ? -3.670 25.917 27.722 1.00 92.50 110 ALA A CA 1
ATOM 895 C C . ALA A 1 110 ? -4.405 26.567 26.547 1.00 92.50 110 ALA A C 1
ATOM 897 O O . ALA A 1 110 ? -4.275 27.765 26.304 1.00 92.50 110 ALA A O 1
ATOM 898 N N . THR A 1 111 ? -5.173 25.775 25.803 1.00 93.00 111 THR A N 1
ATOM 899 C CA . THR A 1 111 ? -5.853 26.227 24.580 1.00 93.00 111 THR A CA 1
ATOM 900 C C . THR A 1 111 ? -7.284 25.705 24.523 1.00 93.00 111 THR A C 1
ATOM 902 O O . THR A 1 111 ? -7.588 24.640 25.058 1.00 93.00 111 THR A O 1
ATOM 905 N N . LEU A 1 112 ? -8.174 26.479 23.899 1.00 93.94 112 LEU A N 1
ATOM 906 C CA . LEU A 1 112 ? -9.578 26.121 23.694 1.00 93.94 112 LEU A CA 1
ATOM 907 C C . LEU A 1 112 ? -9.828 25.901 22.205 1.00 93.94 112 LEU A C 1
ATOM 909 O O . LEU A 1 112 ? -9.593 26.811 21.411 1.00 93.94 112 LEU A O 1
ATOM 913 N N . TYR A 1 113 ? -10.355 24.732 21.852 1.00 92.06 113 TYR A N 1
ATOM 914 C CA . TYR A 1 113 ? -10.746 24.388 20.485 1.00 92.06 113 TYR A CA 1
ATOM 915 C C . TYR A 1 113 ? -12.249 24.179 20.409 1.00 92.06 113 TYR A C 1
ATOM 917 O O . TYR A 1 113 ? -12.839 23.594 21.312 1.00 92.06 113 TYR A O 1
ATOM 925 N N . GLU A 1 114 ? -12.879 24.646 19.341 1.00 91.12 114 GLU A N 1
ATOM 926 C CA . GLU A 1 114 ? -14.295 24.378 19.117 1.00 91.12 114 GLU A CA 1
ATOM 927 C C . GLU A 1 114 ? -14.514 22.904 18.748 1.00 91.12 114 GLU A C 1
ATOM 929 O O . GLU A 1 114 ? -13.763 22.323 17.964 1.00 91.12 114 GLU A O 1
ATOM 934 N N . TRP A 1 115 ? -15.546 22.291 19.328 1.00 89.50 115 TRP A N 1
ATOM 935 C CA . TRP A 1 115 ? -15.886 20.890 19.115 1.00 89.50 115 TRP A CA 1
ATOM 936 C C . TRP A 1 115 ? -17.397 20.670 19.188 1.00 89.50 115 TRP A C 1
ATOM 938 O O . TRP A 1 115 ? -17.968 20.626 20.276 1.00 89.50 115 TRP A O 1
ATOM 948 N N . GLN A 1 116 ? -18.051 20.511 18.033 1.00 85.38 116 GLN A N 1
ATOM 949 C CA . GLN A 1 116 ? -19.474 20.147 17.925 1.00 85.38 116 GLN A CA 1
ATOM 950 C C . GLN A 1 116 ? -20.401 20.948 18.871 1.00 85.38 116 GLN A C 1
ATOM 952 O O . GLN A 1 116 ? -21.229 20.376 19.580 1.00 85.38 116 GLN A O 1
ATOM 957 N N . GLY A 1 117 ? -20.233 22.276 18.918 1.00 87.19 117 GLY A N 1
ATOM 958 C CA . GLY A 1 117 ? -21.020 23.176 19.777 1.00 87.19 117 GLY A CA 1
ATOM 959 C C . GLY A 1 117 ? -20.528 23.313 21.228 1.00 87.19 117 GLY A C 1
ATOM 960 O O . GLY A 1 117 ? -21.141 24.033 22.017 1.00 87.19 117 GLY A O 1
ATOM 961 N N . LEU A 1 118 ? -19.425 22.654 21.585 1.00 93.25 118 LEU A N 1
ATOM 962 C CA . LEU A 1 118 ? -18.699 22.782 22.852 1.00 93.25 118 LEU A CA 1
ATOM 963 C C . LEU A 1 118 ? -17.285 23.335 22.611 1.00 93.25 118 LEU A C 1
ATOM 965 O O . LEU A 1 118 ? -16.872 23.545 21.472 1.00 93.25 118 LEU A O 1
ATOM 969 N N . PHE A 1 119 ? -16.533 23.543 23.692 1.00 94.75 119 PHE A N 1
ATOM 970 C CA . PHE A 1 119 ? -15.104 23.849 23.637 1.00 94.75 119 PHE A CA 1
ATOM 971 C C . PHE A 1 119 ? -14.289 22.759 24.335 1.00 94.75 119 PHE A C 1
ATOM 973 O O . PHE A 1 119 ? -14.534 22.454 25.499 1.00 94.75 119 PHE A O 1
ATOM 980 N N . GLU A 1 120 ? -13.307 22.190 23.644 1.00 94.19 120 GLU A N 1
ATOM 981 C CA . GLU A 1 120 ? -12.300 21.297 24.214 1.00 94.19 120 GLU A CA 1
ATOM 982 C C . GLU A 1 120 ? -11.176 22.132 24.843 1.00 94.19 120 GLU A C 1
ATOM 984 O O . GLU A 1 120 ? -10.478 22.874 24.148 1.00 94.19 120 GLU A O 1
ATOM 989 N N . LEU A 1 121 ? -10.994 22.010 26.160 1.00 94.88 121 LEU A N 1
ATOM 990 C CA . LEU A 1 121 ? -9.861 22.577 26.885 1.00 94.88 121 LEU A CA 1
ATOM 991 C C . LEU A 1 121 ? -8.677 21.606 26.808 1.00 94.88 121 LEU A C 1
ATOM 993 O O . LEU A 1 121 ? -8.690 20.547 27.439 1.00 94.88 121 LEU A O 1
ATOM 997 N N . ARG A 1 122 ? -7.639 21.991 26.062 1.00 93.25 122 ARG A N 1
ATOM 998 C CA . ARG A 1 122 ? -6.372 21.261 25.969 1.00 93.25 122 ARG A CA 1
ATOM 999 C C . ARG A 1 122 ? -5.348 21.852 26.933 1.00 93.25 122 ARG A C 1
ATOM 1001 O O . ARG A 1 122 ? -4.893 22.979 26.752 1.00 93.25 122 ARG A O 1
ATOM 1008 N N . ILE A 1 123 ? -4.983 21.055 27.929 1.00 93.00 123 ILE A N 1
ATOM 1009 C CA . ILE A 1 123 ? -3.879 21.254 28.885 1.00 93.00 123 ILE A CA 1
ATOM 1010 C C . ILE A 1 123 ? -2.869 20.097 28.757 1.00 93.00 123 ILE A C 1
ATOM 1012 O O . ILE A 1 123 ? -3.245 19.058 28.199 1.00 93.00 123 ILE A O 1
ATOM 1016 N N . PRO A 1 124 ? -1.631 20.204 29.281 1.00 91.44 124 PRO A N 1
ATOM 1017 C CA . PRO A 1 124 ? -0.605 19.166 29.123 1.00 91.44 124 PRO A CA 1
ATOM 1018 C C . PRO A 1 124 ? -1.078 17.749 29.473 1.00 91.44 124 PRO A C 1
ATOM 1020 O O . PRO A 1 124 ? -0.897 16.833 28.675 1.00 91.44 124 PRO A O 1
ATOM 1023 N N . ALA A 1 125 ? -1.805 17.583 30.583 1.00 90.94 125 ALA A N 1
ATOM 1024 C CA . ALA A 1 125 ? -2.320 16.280 31.013 1.00 90.94 125 ALA A CA 1
ATOM 1025 C C . ALA A 1 125 ? -3.315 15.633 30.034 1.00 90.94 125 ALA A C 1
ATOM 1027 O O . ALA A 1 125 ? -3.463 14.413 29.987 1.00 90.94 125 ALA A O 1
ATOM 1028 N N . THR A 1 126 ? -4.022 16.460 29.264 1.00 89.75 126 THR A N 1
ATOM 1029 C CA . THR A 1 126 ? -4.995 16.032 28.245 1.00 89.75 126 THR A CA 1
ATOM 1030 C C . THR A 1 126 ? -4.380 15.960 26.850 1.00 89.75 126 THR A C 1
ATOM 1032 O O . THR A 1 126 ? -5.035 15.509 25.911 1.00 89.75 126 THR A O 1
ATOM 1035 N N . ALA A 1 127 ? -3.138 16.424 26.690 1.00 84.19 127 ALA A N 1
ATOM 1036 C CA . ALA A 1 127 ? -2.414 16.358 25.436 1.00 84.19 127 ALA A CA 1
ATOM 1037 C C . ALA A 1 127 ? -1.837 14.951 25.241 1.00 84.19 127 ALA A C 1
ATOM 1039 O O . ALA A 1 127 ? -1.341 14.307 26.169 1.00 84.19 127 ALA A O 1
ATOM 1040 N N . TYR A 1 128 ? -1.908 14.468 24.012 1.00 81.81 128 TYR A N 1
ATOM 1041 C CA . TYR A 1 128 ? -1.234 13.268 23.542 1.00 81.81 128 TYR A CA 1
ATOM 1042 C C . TYR A 1 128 ? -0.873 13.489 22.080 1.00 81.81 128 TYR A C 1
ATOM 1044 O O . TYR A 1 128 ? -1.437 14.369 21.425 1.00 81.81 128 TYR A O 1
ATOM 1052 N N . GLU A 1 129 ? 0.102 12.730 21.602 1.00 78.88 129 GLU A N 1
ATOM 1053 C CA . GLU A 1 129 ? 0.566 12.839 20.227 1.00 78.88 129 GLU A CA 1
ATOM 1054 C C . GLU A 1 129 ? -0.512 12.249 19.313 1.00 78.88 129 GLU A C 1
ATOM 1056 O O . GLU A 1 129 ? -0.772 11.044 19.324 1.00 78.88 129 GLU A O 1
ATOM 1061 N N . GLU A 1 130 ? -1.229 13.125 18.609 1.00 79.69 130 GLU A N 1
ATOM 1062 C CA . GLU A 1 130 ? -2.235 12.723 17.631 1.00 79.69 130 GLU A CA 1
ATOM 1063 C C . GLU A 1 130 ? -1.517 12.372 16.323 1.00 79.69 130 GLU A C 1
ATOM 1065 O O . GLU A 1 130 ? -0.714 13.158 15.825 1.00 79.69 130 GLU A O 1
ATOM 1070 N N . GLY A 1 131 ? -1.817 11.198 15.764 1.00 84.56 131 GLY A N 1
ATOM 1071 C CA . GLY A 1 131 ? -1.467 10.899 14.377 1.00 84.56 131 GLY A CA 1
ATOM 1072 C C . GLY A 1 131 ? -2.305 11.721 13.389 1.00 84.56 131 GLY A C 1
ATOM 1073 O O . GLY A 1 131 ? -3.267 12.398 13.763 1.00 84.56 131 GLY A O 1
ATOM 1074 N N . LEU A 1 132 ? -1.989 11.599 12.104 1.00 87.69 132 LEU A N 1
ATOM 1075 C CA . LEU A 1 132 ? -2.725 12.140 10.963 1.00 87.69 132 LEU A CA 1
ATOM 1076 C C . LEU A 1 132 ? -4.206 11.750 11.002 1.00 87.69 132 LEU A C 1
ATOM 1078 O O . LEU A 1 132 ? -5.070 12.567 10.678 1.00 87.69 132 LEU A O 1
ATOM 1082 N N . PHE A 1 133 ? -4.522 10.531 11.453 1.00 89.38 133 PHE A N 1
ATOM 1083 C CA . PHE A 1 133 ? -5.898 10.149 11.768 1.00 89.38 133 PHE A CA 1
ATOM 1084 C C . PHE A 1 133 ? -6.217 10.365 13.254 1.00 89.38 133 PHE A C 1
ATOM 1086 O O . PHE A 1 133 ? -6.272 9.426 14.054 1.00 89.38 133 PHE A O 1
ATOM 1093 N N . ALA A 1 134 ? -6.472 11.627 13.612 1.00 85.19 134 ALA A N 1
ATOM 1094 C CA . ALA A 1 134 ? -6.685 12.053 14.996 1.00 85.19 134 ALA A CA 1
ATOM 1095 C C . ALA A 1 134 ? -7.881 11.369 15.692 1.00 85.19 134 ALA A C 1
ATOM 1097 O O . ALA A 1 134 ? -7.867 11.202 16.904 1.00 85.19 134 ALA A O 1
ATOM 1098 N N . PHE A 1 135 ? -8.901 10.923 14.954 1.00 88.44 135 PHE A N 1
ATOM 1099 C CA . PHE A 1 135 ? -10.163 10.395 15.506 1.00 88.44 135 PHE A CA 1
ATOM 1100 C C . PHE A 1 135 ? -10.179 8.875 15.726 1.00 88.44 135 PHE A C 1
ATOM 1102 O O . PHE A 1 135 ? -11.238 8.250 15.783 1.00 88.44 135 PHE A O 1
ATOM 1109 N N . ARG A 1 136 ? -9.005 8.250 15.823 1.00 90.75 136 ARG A N 1
ATOM 1110 C CA . ARG A 1 136 ? -8.857 6.794 15.965 1.00 90.75 136 ARG A CA 1
ATOM 1111 C C . ARG A 1 136 ? -9.451 6.244 17.266 1.00 90.75 136 ARG A C 1
ATOM 1113 O O . ARG A 1 136 ? -9.954 5.122 17.291 1.00 90.75 136 ARG A O 1
ATOM 1120 N N . ASP A 1 137 ? -9.440 7.047 18.321 1.00 91.12 137 ASP A N 1
ATOM 1121 C CA . ASP A 1 137 ? -10.079 6.772 19.609 1.00 91.12 137 ASP A CA 1
ATOM 1122 C C . ASP A 1 137 ? -11.587 6.520 19.468 1.00 91.12 137 ASP A C 1
ATOM 1124 O O . ASP A 1 137 ? -12.127 5.584 20.061 1.00 91.12 137 ASP A O 1
ATOM 1128 N N . LEU A 1 138 ? -12.254 7.292 18.609 1.00 89.88 138 LEU A N 1
ATOM 1129 C CA . LEU A 1 138 ? -13.692 7.196 18.369 1.00 89.88 138 LEU A CA 1
ATOM 1130 C C . LEU A 1 138 ? -14.117 5.860 17.740 1.00 89.88 138 LEU A C 1
ATOM 1132 O O . LEU A 1 138 ? -15.276 5.463 17.870 1.00 89.88 138 LEU A O 1
ATOM 1136 N N . LEU A 1 139 ? -13.195 5.132 17.102 1.00 90.94 139 LEU A N 1
ATOM 1137 C CA . LEU A 1 139 ? -13.479 3.821 16.508 1.00 90.94 139 LEU A CA 1
ATOM 1138 C C . LEU A 1 139 ? -13.771 2.735 17.546 1.00 90.94 139 LEU A C 1
ATOM 1140 O O . LEU A 1 139 ? -14.397 1.727 17.218 1.00 90.94 139 LEU A O 1
ATOM 1144 N N . LEU A 1 140 ? -13.308 2.936 18.779 1.00 91.81 140 LEU A N 1
ATOM 1145 C CA . LEU A 1 140 ? -13.495 2.006 19.889 1.00 91.81 140 LEU A CA 1
ATOM 1146 C C . LEU A 1 140 ? -14.769 2.294 20.683 1.00 91.81 140 LEU A C 1
ATOM 1148 O O . LEU A 1 140 ? -15.162 1.473 21.505 1.00 91.81 140 LEU A O 1
ATOM 1152 N N . LEU A 1 141 ? -15.402 3.445 20.450 1.00 91.56 141 LEU A N 1
ATOM 1153 C CA . LEU A 1 141 ? -16.552 3.913 21.211 1.00 91.56 141 LEU A CA 1
ATOM 1154 C C . LEU A 1 141 ? -17.865 3.582 20.510 1.00 91.56 141 LEU A C 1
ATOM 1156 O O . LEU A 1 141 ? -17.941 3.527 19.283 1.00 91.56 141 LEU A O 1
ATOM 1160 N N . GLY A 1 142 ? -18.921 3.429 21.302 1.00 89.31 142 GLY A N 1
ATOM 1161 C CA . GLY A 1 142 ? -20.287 3.333 20.808 1.00 89.31 142 GLY A CA 1
ATOM 1162 C C . GLY A 1 142 ? -21.158 2.451 21.700 1.00 89.31 142 GLY A C 1
ATOM 1163 O O . GLY A 1 142 ? -20.631 1.646 22.461 1.00 89.31 142 GLY A O 1
ATOM 1164 N N . PRO A 1 143 ? -22.489 2.599 21.621 1.00 88.44 143 PRO A N 1
ATOM 1165 C CA . PRO A 1 143 ? -23.410 1.920 22.528 1.00 88.44 143 PRO A CA 1
ATOM 1166 C C . PRO A 1 143 ? -23.632 0.439 22.186 1.00 88.44 143 PRO A C 1
ATOM 1168 O O . PRO A 1 143 ? -24.277 -0.271 22.953 1.00 88.44 143 PRO A O 1
ATOM 1171 N N . TYR A 1 144 ? -23.156 -0.024 21.027 1.00 91.50 144 TYR A N 1
ATOM 1172 C CA . TYR A 1 144 ? -23.371 -1.389 20.556 1.00 91.50 144 TYR A CA 1
ATOM 1173 C C . TYR A 1 144 ? -22.148 -2.283 20.802 1.00 91.50 144 TYR A C 1
ATOM 1175 O O . TYR A 1 144 ? -21.025 -1.826 21.037 1.00 91.50 144 TYR A O 1
ATOM 1183 N N . ARG A 1 145 ? -22.361 -3.599 20.715 1.00 89.12 145 ARG A N 1
ATOM 1184 C CA . ARG A 1 145 ? -21.260 -4.565 20.622 1.00 89.12 145 ARG A CA 1
ATOM 1185 C C . ARG A 1 145 ? -20.470 -4.337 19.324 1.00 89.12 145 ARG A C 1
ATOM 1187 O O . ARG A 1 145 ? -21.039 -3.807 18.366 1.00 89.12 145 ARG A O 1
ATOM 1194 N N . PRO A 1 146 ? -19.178 -4.710 19.263 1.00 91.56 146 PRO A N 1
ATOM 1195 C CA . PRO A 1 146 ? -18.414 -4.563 18.033 1.00 91.56 146 PRO A CA 1
ATOM 1196 C C . PRO A 1 146 ? -19.079 -5.358 16.909 1.00 91.56 146 PRO A C 1
ATOM 1198 O O . PRO A 1 146 ? -19.437 -6.521 17.080 1.00 91.56 146 PRO A O 1
ATOM 1201 N N . CYS A 1 147 ? -19.254 -4.734 15.748 1.00 93.00 147 CYS A N 1
ATOM 1202 C CA . CYS A 1 147 ? -19.816 -5.422 14.597 1.00 93.00 147 CYS A CA 1
ATOM 1203 C C . CYS A 1 147 ? -18.874 -6.549 14.124 1.00 93.00 147 CYS A C 1
ATOM 1205 O O . CYS A 1 147 ? -17.696 -6.270 13.884 1.00 93.00 147 CYS A O 1
ATOM 1207 N N . PRO A 1 148 ? -19.372 -7.775 13.871 1.00 92.56 148 PRO A N 1
ATOM 1208 C CA . PRO A 1 148 ? -18.562 -8.878 13.352 1.00 92.56 148 PRO A CA 1
ATOM 1209 C C . PRO A 1 148 ? -17.881 -8.589 12.009 1.00 92.56 148 PRO A C 1
ATOM 1211 O O . PRO A 1 148 ? -16.874 -9.209 11.693 1.00 92.56 148 PRO A O 1
ATOM 1214 N N . VAL A 1 149 ? -18.406 -7.646 11.224 1.00 91.94 149 VAL A N 1
ATOM 1215 C CA . VAL A 1 149 ? -17.891 -7.318 9.890 1.00 91.94 149 VAL A CA 1
ATOM 1216 C C . VAL A 1 149 ? -16.869 -6.183 9.950 1.00 91.94 149 VAL A C 1
ATOM 1218 O O . VAL A 1 149 ? -15.718 -6.360 9.561 1.00 91.94 149 VAL A O 1
ATOM 1221 N N . CYS A 1 150 ? -17.262 -5.009 10.453 1.00 91.06 150 CYS A N 1
ATOM 1222 C CA . CYS A 1 150 ? -16.408 -3.815 10.427 1.00 91.06 150 CYS A CA 1
ATOM 1223 C C . CYS A 1 150 ? -15.715 -3.500 11.765 1.00 91.06 150 CYS A C 1
ATOM 1225 O O . CYS A 1 150 ? -14.879 -2.598 11.829 1.00 91.06 150 CYS A O 1
ATOM 1227 N N . GLY A 1 151 ? -16.072 -4.194 12.850 1.00 90.88 151 GLY A N 1
ATOM 1228 C CA . GLY A 1 151 ? -15.535 -3.989 14.198 1.00 90.88 151 GLY A CA 1
ATOM 1229 C C . GLY A 1 151 ? -15.940 -2.682 14.890 1.00 90.88 151 GLY A C 1
ATOM 1230 O O . GLY A 1 151 ? -15.428 -2.410 15.969 1.00 90.88 151 GLY A O 1
ATOM 1231 N N . LEU A 1 152 ? -16.801 -1.850 14.291 1.00 92.06 152 LEU A N 1
ATOM 1232 C CA . LEU A 1 152 ? -17.279 -0.601 14.902 1.00 92.06 152 LEU A CA 1
ATOM 1233 C C . LEU A 1 152 ? -18.439 -0.865 15.873 1.00 92.06 152 LEU A C 1
ATOM 1235 O O . LEU A 1 152 ? -19.181 -1.831 15.707 1.00 92.06 152 LEU A O 1
ATOM 1239 N N . ARG A 1 153 ? -18.623 0.035 16.846 1.00 92.38 153 ARG A N 1
ATOM 1240 C CA . ARG A 1 153 ? -19.703 -0.002 17.858 1.00 92.38 153 ARG A CA 1
ATOM 1241 C C . ARG A 1 153 ? -20.814 1.032 17.632 1.00 92.38 153 ARG A C 1
ATOM 1243 O O . ARG A 1 153 ? -21.632 1.293 18.512 1.00 92.38 153 ARG A O 1
ATOM 1250 N N . TRP A 1 154 ? -20.830 1.655 16.457 1.00 90.19 154 TRP A N 1
ATOM 1251 C CA . TRP A 1 154 ? -21.697 2.792 16.122 1.00 90.19 154 TRP A CA 1
ATOM 1252 C C . TRP A 1 154 ? -23.056 2.400 15.537 1.00 90.19 154 TRP A C 1
ATOM 1254 O O . TRP A 1 154 ? -23.950 3.234 15.430 1.00 90.19 154 TRP A O 1
ATOM 1264 N N . HIS A 1 155 ? -23.216 1.136 15.162 1.00 91.25 155 HIS A N 1
ATOM 1265 C CA . HIS A 1 155 ? -24.444 0.572 14.618 1.00 91.25 155 HIS A CA 1
ATOM 1266 C C . HIS A 1 155 ? -24.636 -0.841 15.178 1.00 91.25 155 HIS A C 1
ATOM 1268 O O . HIS A 1 155 ? -23.677 -1.466 15.641 1.00 91.25 155 HIS A O 1
ATOM 1274 N N . LYS A 1 156 ? -25.861 -1.366 15.110 1.00 92.00 156 LYS A N 1
ATOM 1275 C CA . LYS A 1 156 ? -26.109 -2.776 15.431 1.00 92.00 156 LYS A CA 1
ATOM 1276 C C . LYS A 1 156 ? -25.424 -3.671 14.394 1.00 92.00 156 LYS A C 1
ATOM 1278 O O . LYS A 1 156 ? -25.344 -3.269 13.230 1.00 92.00 156 LYS A O 1
ATOM 1283 N N . PRO A 1 157 ? -24.963 -4.880 14.756 1.00 91.44 157 PRO A N 1
ATOM 1284 C CA . PRO A 1 157 ? -24.350 -5.817 13.814 1.00 91.44 157 PRO A CA 1
ATOM 1285 C C . PRO A 1 157 ? -25.146 -6.018 12.516 1.00 91.44 157 PRO A C 1
ATOM 1287 O O . PRO A 1 157 ? -24.561 -5.942 11.437 1.00 91.44 157 PRO A O 1
ATOM 1290 N N . ARG A 1 158 ? -26.473 -6.163 12.623 1.00 90.44 158 ARG A N 1
ATOM 1291 C CA . ARG A 1 158 ? -27.400 -6.348 11.491 1.00 90.44 158 ARG A CA 1
ATOM 1292 C C . ARG A 1 158 ? -27.485 -5.148 10.542 1.00 90.44 158 ARG A C 1
ATOM 1294 O O . ARG A 1 158 ? -27.714 -5.331 9.354 1.00 90.44 158 ARG A O 1
ATOM 1301 N N . ASP A 1 159 ? -27.229 -3.945 11.048 1.00 90.12 159 ASP A N 1
ATOM 1302 C CA . ASP A 1 159 ? -27.364 -2.680 10.314 1.00 90.12 159 ASP A CA 1
ATOM 1303 C C . ASP A 1 159 ? -26.010 -2.186 9.778 1.00 90.12 159 ASP A C 1
ATOM 1305 O O . ASP A 1 159 ? -25.762 -0.983 9.660 1.00 90.12 159 ASP A O 1
ATOM 1309 N N . CYS A 1 160 ? -25.070 -3.102 9.529 1.00 90.06 160 CYS A N 1
ATOM 1310 C CA . CYS A 1 160 ? -23.721 -2.714 9.154 1.00 90.06 160 CYS A CA 1
ATOM 1311 C C . CYS A 1 160 ? -23.698 -2.021 7.781 1.00 90.06 160 CYS A C 1
ATOM 1313 O O . CYS A 1 160 ? -24.040 -2.644 6.772 1.00 90.06 160 CYS A O 1
ATOM 1315 N N . PRO A 1 161 ? -23.197 -0.770 7.688 1.00 87.25 161 PRO A N 1
ATOM 1316 C CA . PRO A 1 161 ? -23.149 -0.034 6.424 1.00 87.25 161 PRO A CA 1
ATOM 1317 C C . PRO A 1 161 ? -22.196 -0.675 5.406 1.00 87.25 161 PRO A C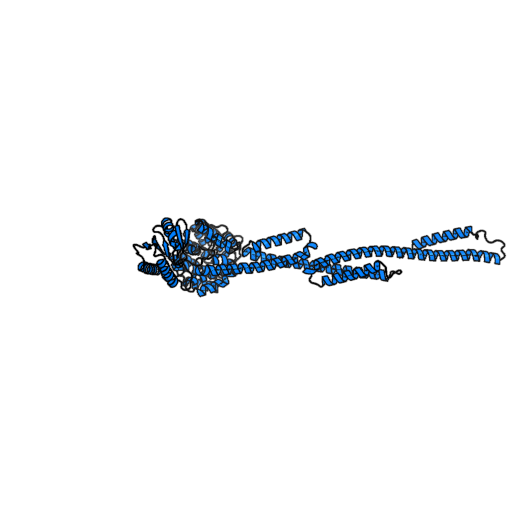 1
ATOM 1319 O O . PRO A 1 161 ? -22.212 -0.316 4.234 1.00 87.25 161 PRO A O 1
ATOM 1322 N N . ALA A 1 162 ? -21.367 -1.628 5.844 1.00 83.81 162 ALA A N 1
ATOM 1323 C CA . ALA A 1 162 ? -20.468 -2.380 4.989 1.00 83.81 162 ALA A CA 1
ATOM 1324 C C . ALA A 1 162 ? -21.100 -3.593 4.282 1.00 83.81 162 ALA A C 1
ATOM 1326 O O . ALA A 1 162 ? -20.415 -4.169 3.432 1.00 83.81 162 ALA A O 1
ATOM 1327 N N . LEU A 1 163 ? -22.341 -3.981 4.601 1.00 85.94 163 LEU A N 1
ATOM 1328 C CA . LEU A 1 163 ? -23.014 -5.124 3.964 1.00 85.94 163 LEU A CA 1
ATOM 1329 C C . LEU A 1 163 ? -23.493 -4.792 2.543 1.00 85.94 163 LEU A C 1
ATOM 1331 O O . LEU A 1 163 ? -23.203 -5.539 1.615 1.00 85.94 163 LEU A O 1
ATOM 1335 N N . ASN A 1 164 ? -24.119 -3.624 2.375 1.00 72.94 164 ASN A N 1
ATOM 1336 C CA . ASN A 1 164 ? -24.800 -3.185 1.149 1.00 72.94 164 ASN A CA 1
ATOM 1337 C C . ASN A 1 164 ? -23.910 -2.403 0.165 1.00 72.94 164 ASN A C 1
ATOM 1339 O O . ASN A 1 164 ? -24.384 -1.543 -0.572 1.00 72.94 164 ASN A O 1
ATOM 1343 N N . LEU A 1 165 ? -22.598 -2.637 0.183 1.00 71.88 165 LEU A N 1
ATOM 1344 C CA . LEU A 1 165 ? -21.691 -1.978 -0.755 1.00 71.88 165 LEU A CA 1
ATOM 1345 C C . LEU A 1 165 ? -21.462 -2.881 -1.962 1.00 71.88 165 LEU A C 1
ATOM 1347 O O . LEU A 1 165 ? -21.025 -4.015 -1.787 1.00 71.88 165 LEU A O 1
ATOM 1351 N N . GLU A 1 166 ? -21.745 -2.361 -3.158 1.00 64.38 166 GLU A N 1
ATOM 1352 C CA . GLU A 1 166 ? -21.642 -3.098 -4.425 1.00 64.38 166 GLU A CA 1
ATOM 1353 C C . GLU A 1 166 ? -20.190 -3.512 -4.721 1.00 64.38 166 GLU A C 1
ATOM 1355 O O . GLU A 1 166 ? -19.932 -4.673 -5.031 1.00 64.38 166 GLU A O 1
ATOM 1360 N N . GLU A 1 167 ? -19.221 -2.610 -4.509 1.00 72.69 167 GLU A N 1
ATOM 1361 C CA . GLU A 1 167 ? -17.800 -2.845 -4.826 1.00 72.69 167 GLU A CA 1
ATOM 1362 C C . GLU A 1 167 ? -16.854 -2.493 -3.659 1.00 72.69 167 GLU A C 1
ATOM 1364 O O . GLU A 1 167 ? -16.017 -1.590 -3.718 1.00 72.69 167 GLU A O 1
ATOM 1369 N N . PRO A 1 168 ? -16.951 -3.217 -2.536 1.00 70.31 168 PRO A N 1
ATOM 1370 C CA . PRO A 1 168 ? -16.237 -2.879 -1.309 1.00 70.31 168 PRO A CA 1
ATOM 1371 C C . PRO A 1 168 ? -14.727 -3.091 -1.407 1.00 70.31 168 PRO A C 1
ATOM 1373 O O . PRO A 1 168 ? -13.975 -2.442 -0.682 1.00 70.31 168 PRO A O 1
ATOM 1376 N N . TYR A 1 169 ? -14.287 -4.010 -2.269 1.00 75.31 169 TYR A N 1
ATOM 1377 C CA . TYR A 1 169 ? -12.870 -4.256 -2.502 1.00 75.31 169 TYR A CA 1
ATOM 1378 C C . TYR A 1 169 ? -12.260 -3.141 -3.350 1.00 75.31 169 TYR A C 1
ATOM 1380 O O . TYR A 1 169 ? -11.185 -2.659 -3.020 1.00 75.31 169 TYR A O 1
ATOM 1388 N N . GLU A 1 170 ? -12.972 -2.646 -4.364 1.00 78.94 170 GLU A N 1
ATOM 1389 C CA . GLU A 1 170 ? -12.529 -1.482 -5.138 1.00 78.94 170 GLU A CA 1
ATOM 1390 C C . GLU A 1 170 ? -12.483 -0.222 -4.274 1.00 78.94 170 GLU A C 1
ATOM 1392 O O . GLU A 1 170 ? -11.504 0.523 -4.311 1.00 78.94 170 GLU A O 1
ATOM 1397 N N . ALA A 1 171 ? -13.484 -0.040 -3.409 1.00 80.88 171 ALA A N 1
ATOM 1398 C CA . ALA A 1 171 ? -13.486 1.031 -2.422 1.00 80.88 171 ALA A CA 1
ATOM 1399 C C . ALA A 1 171 ? -12.298 0.919 -1.447 1.00 80.88 171 ALA A C 1
ATOM 1401 O O . ALA A 1 171 ? -11.678 1.930 -1.130 1.00 80.88 171 ALA A O 1
ATOM 1402 N N . TYR A 1 172 ? -11.928 -0.291 -1.012 1.00 84.31 172 TYR A N 1
ATOM 1403 C CA . TYR A 1 172 ? -10.733 -0.509 -0.189 1.00 84.31 172 TYR A CA 1
ATOM 1404 C C . TYR A 1 172 ? -9.438 -0.223 -0.965 1.00 84.31 172 TYR A C 1
ATOM 1406 O O . TYR A 1 172 ? -8.560 0.476 -0.466 1.00 84.31 172 TYR A O 1
ATOM 1414 N N . LEU A 1 173 ? -9.332 -0.696 -2.212 1.00 84.75 173 LEU A N 1
ATOM 1415 C CA . LEU A 1 173 ? -8.192 -0.411 -3.085 1.00 84.75 173 LEU A CA 1
ATOM 1416 C C . LEU A 1 173 ? -8.052 1.089 -3.355 1.00 84.75 173 LEU A C 1
ATOM 1418 O O . LEU A 1 173 ? -6.930 1.571 -3.426 1.00 84.75 173 LEU A O 1
ATOM 1422 N N . SER A 1 174 ? -9.150 1.848 -3.436 1.00 87.06 174 SER A N 1
ATOM 1423 C CA . SER A 1 174 ? -9.116 3.307 -3.631 1.00 87.06 174 SER A CA 1
ATOM 1424 C C . SER A 1 174 ? -8.366 4.068 -2.529 1.00 87.06 174 SER A C 1
ATOM 1426 O O . SER A 1 174 ? -7.900 5.184 -2.754 1.00 87.06 174 SER A O 1
ATOM 1428 N N . TRP A 1 175 ? -8.222 3.476 -1.341 1.00 88.38 175 TRP A N 1
ATOM 1429 C CA . TRP A 1 175 ? -7.407 4.037 -0.263 1.00 88.38 175 TRP A CA 1
ATOM 1430 C C . TRP A 1 175 ? -5.919 3.857 -0.528 1.00 88.38 175 TRP A C 1
ATOM 1432 O O . TRP A 1 175 ? -5.136 4.762 -0.275 1.00 88.38 175 TRP A O 1
ATOM 1442 N N . LEU A 1 176 ? -5.540 2.722 -1.118 1.00 89.38 176 LEU A N 1
ATOM 1443 C CA . LEU A 1 176 ? -4.179 2.475 -1.594 1.00 89.38 176 LEU A CA 1
ATOM 1444 C C . LEU A 1 176 ? -3.826 3.304 -2.828 1.00 89.38 176 LEU A C 1
ATOM 1446 O O . LEU A 1 176 ? -2.646 3.396 -3.163 1.00 89.38 176 LEU A O 1
ATOM 1450 N N . LYS A 1 177 ? -4.841 3.896 -3.472 1.00 90.00 177 LYS A N 1
ATOM 1451 C CA . LYS A 1 177 ? -4.673 4.821 -4.591 1.00 90.00 177 LYS A CA 1
ATOM 1452 C C . LYS A 1 177 ? -4.333 6.257 -4.193 1.00 90.00 177 LYS A C 1
ATOM 1454 O O . LYS A 1 177 ? -4.064 7.107 -5.035 1.00 90.00 177 LYS A O 1
ATOM 1459 N N . GLN A 1 178 ? -4.412 6.543 -2.900 1.00 90.12 178 GLN A N 1
ATOM 1460 C CA . GLN A 1 178 ? -4.116 7.843 -2.319 1.00 90.12 178 GLN A CA 1
ATOM 1461 C C . GLN A 1 178 ? -2.795 7.770 -1.562 1.00 90.12 178 GLN A C 1
ATOM 1463 O O . GLN A 1 178 ? -2.387 6.703 -1.091 1.00 90.12 178 GLN A O 1
ATOM 1468 N N . LYS A 1 179 ? -2.139 8.920 -1.402 1.00 90.44 179 LYS A N 1
ATOM 1469 C CA . LYS A 1 179 ? -0.994 9.022 -0.497 1.00 90.44 179 LYS A CA 1
ATOM 1470 C C . LYS A 1 179 ? -1.435 8.697 0.932 1.00 90.44 179 LYS A C 1
ATOM 1472 O O . LYS A 1 179 ? -2.577 9.012 1.290 1.00 90.44 179 LYS A O 1
ATOM 1477 N N . PRO A 1 180 ? -0.552 8.122 1.768 1.00 89.12 180 PRO A N 1
ATOM 1478 C CA . PRO A 1 180 ? -0.902 7.729 3.134 1.00 89.12 180 PRO A CA 1
ATOM 1479 C C . PRO A 1 180 ? -1.527 8.875 3.928 1.00 89.12 180 PRO A C 1
ATOM 1481 O O . PRO A 1 180 ? -2.570 8.701 4.559 1.00 89.12 180 PRO A O 1
ATOM 1484 N N . GLU A 1 181 ? -0.940 10.071 3.840 1.00 90.50 181 GLU A N 1
ATOM 1485 C CA . GLU A 1 181 ? -1.460 11.236 4.549 1.00 90.50 181 GLU A CA 1
ATOM 1486 C C . GLU A 1 181 ? -2.825 11.696 4.042 1.00 90.50 181 GLU A C 1
ATOM 1488 O O . GLU A 1 181 ? -3.702 12.017 4.846 1.00 90.50 181 GLU A O 1
ATOM 1493 N N . ASP A 1 182 ? -3.006 11.743 2.722 1.00 90.75 182 ASP A N 1
ATOM 1494 C CA . ASP A 1 182 ? -4.233 12.238 2.098 1.00 90.75 182 ASP A CA 1
ATOM 1495 C C . ASP A 1 182 ? -5.408 11.329 2.443 1.00 90.75 182 ASP A C 1
ATOM 1497 O O . ASP A 1 182 ? -6.471 11.805 2.846 1.00 90.75 182 ASP A O 1
ATOM 1501 N N . PHE A 1 183 ? -5.180 10.015 2.399 1.00 90.00 183 PHE A N 1
ATOM 1502 C CA . PHE A 1 183 ? -6.138 9.010 2.839 1.00 90.00 183 PHE A CA 1
ATOM 1503 C C . PHE A 1 183 ? -6.551 9.208 4.310 1.00 90.00 183 PHE A C 1
ATOM 1505 O O . PHE A 1 183 ? -7.746 9.250 4.623 1.00 90.00 183 PHE A O 1
ATOM 1512 N N . LEU A 1 184 ? -5.589 9.370 5.225 1.00 91.12 184 LEU A N 1
ATOM 1513 C CA . LEU A 1 184 ? -5.877 9.527 6.656 1.00 91.12 184 LEU A CA 1
ATOM 1514 C C . LEU A 1 184 ? -6.594 10.849 6.963 1.00 91.12 184 LEU A C 1
ATOM 1516 O O . LEU A 1 184 ? -7.568 10.863 7.723 1.00 91.12 184 LEU A O 1
ATOM 1520 N N . LYS A 1 185 ? -6.188 11.949 6.315 1.00 89.44 185 LYS A N 1
ATOM 1521 C CA . LYS A 1 185 ? -6.864 13.254 6.410 1.00 89.44 185 LYS A CA 1
ATOM 1522 C C . LYS A 1 185 ? -8.290 13.181 5.851 1.00 89.44 185 LYS A C 1
ATOM 1524 O O . LYS A 1 185 ? -9.224 13.701 6.469 1.00 89.44 185 LYS A O 1
ATOM 1529 N N . ALA A 1 186 ? -8.491 12.489 4.727 1.00 88.50 186 ALA A N 1
ATOM 1530 C CA . ALA A 1 186 ? -9.807 12.289 4.123 1.00 88.50 186 ALA A CA 1
ATOM 1531 C C . ALA A 1 186 ? -10.748 11.468 5.020 1.00 88.50 186 ALA A C 1
ATOM 1533 O O . ALA A 1 186 ? -11.948 11.754 5.068 1.00 88.50 186 ALA A O 1
ATOM 1534 N N . LEU A 1 187 ? -10.223 10.489 5.765 1.00 88.44 187 LEU A N 1
ATOM 1535 C CA . LEU A 1 187 ? -10.986 9.755 6.778 1.00 88.44 187 LEU A CA 1
ATOM 1536 C C . LEU A 1 187 ? -11.315 10.600 8.012 1.00 88.44 187 LEU A C 1
ATOM 1538 O O . LEU A 1 187 ? -12.383 10.426 8.599 1.00 88.44 187 LEU A O 1
ATOM 1542 N N . ALA A 1 188 ? -10.427 11.514 8.408 1.00 87.75 188 ALA A N 1
ATOM 1543 C CA . ALA A 1 188 ? -10.639 12.374 9.568 1.00 87.75 188 ALA A CA 1
ATOM 1544 C C . ALA A 1 188 ? -11.709 13.455 9.321 1.00 87.75 188 ALA A C 1
ATOM 1546 O O . ALA A 1 188 ? -12.498 13.780 10.211 1.00 87.75 188 ALA A O 1
ATOM 1547 N N . ARG A 1 189 ? -11.761 13.998 8.101 1.00 87.75 189 ARG A N 1
ATOM 1548 C CA . ARG A 1 189 ? -12.578 15.165 7.739 1.00 87.75 189 ARG A CA 1
ATOM 1549 C C . ARG A 1 189 ? -14.072 15.062 8.108 1.00 87.75 189 ARG A C 1
ATOM 1551 O O . ARG A 1 189 ? -14.571 16.007 8.718 1.00 87.75 189 ARG A O 1
ATOM 1558 N N . PRO A 1 190 ? -14.800 13.957 7.838 1.00 86.81 190 PRO A N 1
ATOM 1559 C CA . PRO A 1 190 ? -16.219 13.864 8.190 1.00 86.81 190 PRO A CA 1
ATOM 1560 C C . PRO A 1 190 ? -16.492 13.983 9.695 1.00 86.81 190 PRO A C 1
ATOM 1562 O O . PRO A 1 190 ? -17.542 14.485 10.084 1.00 86.81 190 PRO A O 1
ATOM 1565 N N . PHE A 1 191 ? -15.559 13.557 10.551 1.00 84.19 191 PHE A N 1
ATOM 1566 C CA . PHE A 1 191 ? -15.699 13.678 12.005 1.00 84.19 191 PHE A CA 1
ATOM 1567 C C . PHE A 1 191 ? -15.537 15.120 12.473 1.00 84.19 191 PHE A C 1
ATOM 1569 O O . PHE A 1 191 ? -16.335 15.586 13.289 1.00 84.19 191 PHE A O 1
ATOM 1576 N N . ALA A 1 192 ? -14.556 15.830 11.911 1.00 81.94 192 ALA A N 1
ATOM 1577 C CA . ALA A 1 192 ? -14.335 17.247 12.181 1.00 81.94 192 ALA A CA 1
ATOM 1578 C C . ALA A 1 192 ? -15.523 18.111 11.722 1.00 81.94 192 ALA A C 1
ATOM 1580 O O . ALA A 1 192 ? -15.936 19.020 12.433 1.00 81.94 192 ALA A O 1
ATOM 1581 N N . GLU A 1 193 ? -16.121 17.788 10.570 1.00 82.75 193 GLU A N 1
ATOM 1582 C CA . GLU A 1 193 ? -17.286 18.497 10.015 1.00 82.75 193 GLU A CA 1
ATOM 1583 C C . GLU A 1 193 ? -18.632 18.083 10.648 1.00 82.75 193 GLU A C 1
ATOM 1585 O O . GLU A 1 193 ? -19.681 18.587 10.251 1.00 82.75 193 GLU A O 1
ATOM 1590 N N . GLY A 1 194 ? -18.647 17.127 11.586 1.00 78.38 194 GLY A N 1
ATOM 1591 C CA . GLY A 1 194 ? -19.883 16.601 12.184 1.00 78.38 194 GLY A CA 1
ATOM 1592 C C . GLY A 1 194 ? -20.717 15.690 11.263 1.00 78.38 194 GLY A C 1
ATOM 1593 O O . GLY A 1 194 ? -21.800 15.250 11.648 1.00 78.38 194 GLY A O 1
ATOM 1594 N N . LYS A 1 195 ? -20.214 15.336 10.073 1.00 77.56 195 LYS A N 1
ATOM 1595 C CA . LYS A 1 195 ? -20.827 14.412 9.097 1.00 77.56 195 LYS A CA 1
ATOM 1596 C C . LYS A 1 195 ? -20.540 12.944 9.438 1.00 77.56 195 LYS A C 1
ATOM 1598 O O . LYS A 1 195 ? -19.991 12.180 8.642 1.00 77.56 195 LYS A O 1
ATOM 1603 N N . THR A 1 196 ? -20.926 12.527 10.639 1.00 76.88 196 THR A N 1
ATOM 1604 C CA . THR A 1 196 ? -20.563 11.214 11.201 1.00 76.88 196 THR A CA 1
ATOM 1605 C C . THR A 1 196 ? -21.036 10.032 10.353 1.00 76.88 196 THR A C 1
ATOM 1607 O O . THR A 1 196 ? -20.271 9.098 10.148 1.00 76.88 196 THR A O 1
ATOM 1610 N N . GLN A 1 197 ? -22.244 10.077 9.783 1.00 81.25 197 GLN A N 1
ATOM 1611 C CA . GLN A 1 197 ? -22.780 8.984 8.956 1.00 81.25 197 GLN A CA 1
ATOM 1612 C C . GLN A 1 197 ? -21.940 8.702 7.701 1.00 81.25 197 GLN A C 1
ATOM 1614 O O . GLN A 1 197 ? -21.727 7.544 7.339 1.00 81.25 197 GLN A O 1
ATOM 1619 N N . GLU A 1 198 ? -21.420 9.742 7.047 1.00 80.94 198 GLU A N 1
ATOM 1620 C CA . GLU A 1 198 ? -20.536 9.580 5.889 1.00 80.94 198 GLU A CA 1
ATOM 1621 C C . GLU A 1 198 ? -19.188 8.973 6.307 1.00 80.94 198 GLU A C 1
ATOM 1623 O O . GLU A 1 198 ? -18.703 8.029 5.678 1.00 80.94 198 GLU A O 1
ATOM 1628 N N . GLY A 1 199 ? -18.618 9.467 7.413 1.00 81.88 199 GLY A N 1
ATOM 1629 C CA . GLY A 1 199 ? -17.397 8.915 8.002 1.00 81.88 199 GLY A CA 1
ATOM 1630 C C . GLY A 1 199 ? -17.543 7.439 8.376 1.00 81.88 199 GLY A C 1
ATOM 1631 O O . GLY A 1 199 ? -16.660 6.637 8.076 1.00 81.88 199 GLY A O 1
ATOM 1632 N N . LEU A 1 200 ? -18.686 7.052 8.950 1.00 80.94 200 LEU A N 1
ATOM 1633 C CA . LEU A 1 200 ? -18.985 5.668 9.320 1.00 80.94 200 LEU A CA 1
ATOM 1634 C C . LEU A 1 200 ? -19.042 4.734 8.117 1.00 80.94 200 LEU A C 1
ATOM 1636 O O . LEU A 1 200 ? -18.472 3.645 8.176 1.00 80.94 200 LEU A O 1
ATOM 1640 N N . LYS A 1 201 ? -19.680 5.151 7.017 1.00 83.44 201 LYS A N 1
ATOM 1641 C CA . LYS A 1 201 ? -19.708 4.355 5.780 1.00 83.44 201 LYS A CA 1
ATOM 1642 C C . LYS A 1 201 ? -18.297 4.085 5.262 1.00 83.44 201 LYS A C 1
ATOM 1644 O O . LYS A 1 201 ? -17.984 2.944 4.930 1.00 83.44 201 LYS A O 1
ATOM 1649 N N . LYS A 1 202 ? -17.434 5.109 5.250 1.00 83.62 202 LYS A N 1
ATOM 1650 C CA . LYS A 1 202 ? -16.030 4.969 4.832 1.00 83.62 202 LYS A CA 1
ATOM 1651 C C . LYS A 1 202 ? -15.269 4.046 5.784 1.00 83.62 202 LYS A C 1
ATOM 1653 O O . LYS A 1 202 ? -14.683 3.068 5.343 1.00 83.62 202 LYS A O 1
ATOM 1658 N N . LEU A 1 203 ? -15.334 4.274 7.093 1.00 86.50 203 LEU A N 1
ATOM 1659 C CA . LEU A 1 203 ? -14.612 3.453 8.072 1.00 86.50 203 LEU A CA 1
ATOM 1660 C C . LEU A 1 203 ? -15.081 2.006 8.134 1.00 86.50 203 LEU A C 1
ATOM 1662 O O . LEU A 1 203 ? -14.290 1.125 8.462 1.00 86.50 203 LEU A O 1
ATOM 1666 N N . ALA A 1 204 ? -16.338 1.730 7.796 1.00 86.62 204 ALA A N 1
ATOM 1667 C CA . ALA A 1 204 ? -16.824 0.363 7.751 1.00 86.62 204 ALA A CA 1
ATOM 1668 C C . ALA A 1 204 ? -16.088 -0.493 6.701 1.00 86.62 204 ALA A C 1
ATOM 1670 O O . ALA A 1 204 ? -16.081 -1.718 6.812 1.00 86.62 204 ALA A O 1
ATOM 1671 N N . LEU A 1 205 ? -15.408 0.136 5.730 1.00 84.56 205 LEU A N 1
ATOM 1672 C CA . LEU A 1 205 ? -14.579 -0.539 4.730 1.00 84.56 205 LEU A CA 1
ATOM 1673 C C . LEU A 1 205 ? -13.276 -1.122 5.285 1.00 84.56 205 LEU A C 1
ATOM 1675 O O . LEU A 1 205 ? -12.708 -2.016 4.662 1.00 84.56 205 LEU A O 1
ATOM 1679 N N . ARG A 1 206 ? -12.804 -0.638 6.438 1.00 86.31 206 ARG A N 1
ATOM 1680 C CA . ARG A 1 206 ? -11.435 -0.871 6.928 1.00 86.31 206 ARG A CA 1
ATOM 1681 C C . ARG A 1 206 ? -11.068 -2.334 7.179 1.00 86.31 206 ARG A C 1
ATOM 1683 O O . ARG A 1 206 ? -9.890 -2.669 7.179 1.00 86.31 206 ARG A O 1
ATOM 1690 N N . ARG A 1 207 ? -12.062 -3.197 7.406 1.00 87.88 207 ARG A N 1
ATOM 1691 C CA . ARG A 1 207 ? -11.893 -4.646 7.584 1.00 87.88 207 ARG A CA 1
ATOM 1692 C C . ARG A 1 207 ? -12.565 -5.380 6.425 1.00 87.88 207 ARG A C 1
ATOM 1694 O O . ARG A 1 207 ? -13.731 -5.758 6.532 1.00 87.88 207 ARG A O 1
ATOM 1701 N N . PRO A 1 208 ? -11.869 -5.572 5.293 1.00 86.19 208 PRO A N 1
ATOM 1702 C CA . PRO A 1 208 ? -12.481 -6.192 4.124 1.00 86.19 208 PRO A CA 1
ATOM 1703 C C . PRO A 1 208 ? -12.765 -7.690 4.324 1.00 86.19 208 PRO A C 1
ATOM 1705 O O . PRO A 1 208 ? -13.706 -8.205 3.734 1.00 86.19 208 PRO A O 1
ATOM 1708 N N . PHE A 1 209 ? -12.006 -8.378 5.180 1.00 88.44 209 PHE A N 1
ATOM 1709 C CA . PHE A 1 209 ? -11.911 -9.844 5.239 1.00 88.44 209 PHE A CA 1
ATOM 1710 C C . PHE A 1 209 ? -13.077 -10.592 5.917 1.00 88.44 209 PHE A C 1
ATOM 1712 O O . PHE A 1 209 ? -13.150 -11.809 5.803 1.00 88.44 209 PHE A O 1
ATOM 1719 N N . PHE A 1 210 ? -14.018 -9.905 6.574 1.00 89.38 210 PHE A N 1
ATOM 1720 C CA . PHE A 1 210 ? -15.220 -10.530 7.166 1.00 89.38 210 PHE A CA 1
ATOM 1721 C C . PHE A 1 210 ? -16.514 -10.194 6.413 1.00 89.38 210 PHE A C 1
ATOM 1723 O O . PHE A 1 210 ? -17.614 -10.351 6.937 1.00 89.38 210 PHE A O 1
ATOM 1730 N N . ARG A 1 211 ? -16.405 -9.685 5.183 1.00 89.12 211 ARG A N 1
ATOM 1731 C CA . ARG A 1 211 ? -17.550 -9.203 4.399 1.00 89.12 211 ARG A CA 1
ATOM 1732 C C . ARG A 1 211 ? -18.081 -10.296 3.471 1.00 89.12 211 ARG A C 1
ATOM 1734 O O . ARG A 1 211 ? -17.270 -11.056 2.941 1.00 89.12 211 ARG A O 1
ATOM 1741 N N . PRO A 1 212 ? -19.392 -10.325 3.162 1.00 89.56 212 PRO A N 1
ATOM 1742 C CA . PRO A 1 212 ? -19.946 -11.277 2.192 1.00 89.56 212 PRO A CA 1
ATOM 1743 C C . PRO A 1 212 ? -19.241 -11.223 0.824 1.00 89.56 212 PRO A C 1
ATOM 1745 O O . PRO A 1 212 ? -18.951 -12.251 0.217 1.00 89.56 212 PRO A O 1
ATOM 1748 N N . SER A 1 213 ? -18.876 -10.021 0.374 1.00 85.69 213 SER A N 1
ATOM 1749 C CA . SER A 1 213 ? -18.110 -9.790 -0.856 1.00 85.69 213 SER A CA 1
ATOM 1750 C C . SER A 1 213 ? -16.701 -10.397 -0.824 1.00 85.69 213 SER A C 1
ATOM 1752 O O . SER A 1 213 ? -16.229 -10.925 -1.829 1.00 85.69 213 SER A O 1
ATOM 1754 N N . PHE A 1 214 ? -16.024 -10.353 0.326 1.00 87.81 214 PHE A N 1
ATOM 1755 C CA . PHE A 1 214 ? -14.721 -10.988 0.492 1.00 87.81 214 PHE A CA 1
ATOM 1756 C C . PHE A 1 214 ? -14.858 -12.502 0.595 1.00 87.81 214 PHE A C 1
ATOM 1758 O O . PHE A 1 214 ? -14.059 -13.212 -0.005 1.00 87.81 214 PHE A O 1
ATOM 1765 N N . LEU A 1 215 ? -15.894 -13.014 1.268 1.00 90.19 215 LEU A N 1
ATOM 1766 C CA . LEU A 1 215 ? -16.191 -14.447 1.249 1.00 90.19 215 LEU A CA 1
ATOM 1767 C C . LEU A 1 215 ? -16.385 -14.944 -0.187 1.00 90.19 215 LEU A C 1
ATOM 1769 O O . LEU A 1 215 ? -15.810 -15.959 -0.561 1.00 90.19 215 LEU A O 1
ATOM 1773 N N . ARG A 1 216 ? -17.089 -14.186 -1.036 1.00 89.06 216 ARG A N 1
ATOM 1774 C CA . ARG A 1 216 ? -17.212 -14.489 -2.471 1.00 89.06 216 ARG A CA 1
ATOM 1775 C C . ARG A 1 216 ? -15.849 -14.553 -3.177 1.00 89.06 216 ARG A C 1
ATOM 1777 O O . ARG A 1 216 ? -15.613 -15.486 -3.945 1.00 89.06 216 ARG A O 1
ATOM 1784 N N . LEU A 1 217 ? -14.946 -13.606 -2.913 1.00 87.50 217 LEU A N 1
ATOM 1785 C CA . LEU A 1 217 ? -13.570 -13.628 -3.435 1.00 87.50 217 LEU A CA 1
ATOM 1786 C C . LEU A 1 217 ? -12.802 -14.871 -2.957 1.00 87.50 217 LEU A C 1
ATOM 1788 O O . LEU A 1 217 ? -12.224 -15.598 -3.761 1.00 87.50 217 LEU A O 1
ATOM 1792 N N . PHE A 1 218 ? -12.841 -15.143 -1.655 1.00 89.94 218 PHE A N 1
ATOM 1793 C CA . PHE A 1 218 ? -12.158 -16.269 -1.025 1.00 89.94 218 PHE A CA 1
ATOM 1794 C C . PHE A 1 218 ? -12.676 -17.622 -1.543 1.00 89.94 218 PHE A C 1
ATOM 1796 O O . PHE A 1 218 ? -11.903 -18.525 -1.848 1.00 89.94 218 PHE A O 1
ATOM 1803 N N . PHE A 1 219 ? -13.990 -17.754 -1.720 1.00 90.19 219 PHE A N 1
ATOM 1804 C CA . PHE A 1 219 ? -14.635 -18.982 -2.185 1.00 90.19 219 PHE A CA 1
ATOM 1805 C C . PHE A 1 219 ? -14.396 -19.283 -3.664 1.00 90.19 219 PHE A C 1
ATOM 1807 O O . PHE A 1 219 ? -14.467 -20.451 -4.053 1.00 90.19 219 PHE A O 1
ATOM 1814 N N . THR A 1 220 ? -14.141 -18.264 -4.486 1.00 87.56 220 THR A N 1
ATOM 1815 C CA . THR A 1 220 ? -13.912 -18.422 -5.932 1.00 87.56 220 THR A CA 1
ATOM 1816 C C . THR A 1 220 ? -12.438 -18.589 -6.287 1.00 87.56 220 THR A C 1
ATOM 1818 O O . THR A 1 220 ? -12.131 -19.239 -7.281 1.00 87.56 220 THR A O 1
ATOM 1821 N N . SER A 1 221 ? -11.521 -18.060 -5.472 1.00 85.62 221 SER A N 1
ATOM 1822 C CA . SER A 1 221 ? -10.082 -18.086 -5.756 1.00 85.62 221 SER A CA 1
ATOM 1823 C C . SER A 1 221 ? -9.445 -19.471 -5.655 1.00 85.62 221 SER A C 1
ATOM 1825 O O . SER A 1 221 ? -8.415 -19.711 -6.279 1.00 85.62 221 SER A O 1
ATOM 1827 N N . ASN A 1 222 ? -10.023 -20.375 -4.853 1.00 82.94 222 ASN A N 1
ATOM 1828 C CA . ASN A 1 222 ? -9.424 -21.666 -4.499 1.00 82.94 222 ASN A CA 1
ATOM 1829 C C . ASN A 1 222 ? -7.970 -21.558 -3.982 1.00 82.94 222 ASN A C 1
ATOM 1831 O O . ASN A 1 222 ? -7.233 -22.545 -4.059 1.00 82.94 222 ASN A O 1
ATOM 1835 N N . ALA A 1 223 ? -7.582 -20.404 -3.432 1.00 88.56 223 ALA A N 1
ATOM 1836 C CA . ALA A 1 223 ? -6.218 -20.095 -3.013 1.00 88.56 223 ALA A CA 1
ATOM 1837 C C . ALA A 1 223 ? -5.662 -21.101 -1.989 1.00 88.56 223 ALA A C 1
ATOM 1839 O O . ALA A 1 223 ? -6.365 -21.527 -1.070 1.00 88.56 223 ALA A O 1
ATOM 1840 N N . SER A 1 224 ? -4.390 -21.483 -2.142 1.00 92.69 224 SER A N 1
ATOM 1841 C CA . SER A 1 224 ? -3.690 -22.348 -1.182 1.00 92.69 224 SER A CA 1
ATOM 1842 C C . SER A 1 224 ? -3.243 -21.577 0.056 1.00 92.69 224 SER A C 1
ATOM 1844 O O . SER A 1 224 ? -3.315 -22.105 1.165 1.00 92.69 224 SER A O 1
ATOM 1846 N N . THR A 1 225 ? -2.806 -20.332 -0.141 1.00 94.19 225 THR A N 1
ATOM 1847 C CA . THR A 1 225 ? -2.350 -19.404 0.902 1.00 94.19 225 THR A CA 1
ATOM 1848 C C . THR A 1 225 ? -2.965 -18.019 0.702 1.00 94.19 225 THR A C 1
ATOM 1850 O O . THR A 1 225 ? -3.397 -17.671 -0.400 1.00 94.19 225 THR A O 1
ATOM 1853 N N . TRP A 1 226 ? -2.988 -17.206 1.754 1.00 92.38 226 TRP A N 1
ATOM 1854 C CA . TRP A 1 226 ? -3.506 -15.838 1.742 1.00 92.38 226 TRP A CA 1
ATOM 1855 C C . TRP A 1 226 ? -2.765 -14.916 0.766 1.00 92.38 226 TRP A C 1
ATOM 1857 O O . TRP A 1 226 ? -3.406 -14.085 0.129 1.00 92.38 226 TRP A O 1
ATOM 1867 N N . GLU A 1 227 ? -1.456 -15.095 0.581 1.00 90.25 227 GLU A N 1
ATOM 1868 C CA . GLU A 1 227 ? -0.655 -14.358 -0.412 1.00 90.25 227 GLU A CA 1
ATOM 1869 C C . GLU A 1 227 ? -1.134 -14.589 -1.855 1.00 90.25 227 GLU A C 1
ATOM 1871 O O . GLU A 1 227 ? -1.071 -13.692 -2.690 1.00 90.25 227 GLU A O 1
ATOM 1876 N N . THR A 1 228 ? -1.662 -15.782 -2.149 1.00 89.81 228 THR A N 1
ATOM 1877 C CA . THR A 1 228 ? -2.144 -16.148 -3.494 1.00 89.81 228 THR A CA 1
ATOM 1878 C C . THR A 1 228 ? -3.580 -15.701 -3.779 1.00 89.81 228 THR A C 1
ATOM 1880 O O . THR A 1 228 ? -4.120 -16.004 -4.845 1.00 89.81 228 THR A O 1
ATOM 1883 N N . LEU A 1 229 ? -4.227 -14.992 -2.845 1.00 87.44 229 LEU A N 1
ATOM 1884 C CA . LEU A 1 229 ? -5.580 -14.486 -3.058 1.00 87.44 229 LEU A CA 1
ATOM 1885 C C . LEU A 1 229 ? -5.587 -13.409 -4.157 1.00 87.44 229 LEU A C 1
ATOM 1887 O O . LEU A 1 229 ? -4.825 -12.444 -4.088 1.00 87.44 229 LEU A O 1
ATOM 1891 N N . PRO A 1 230 ? -6.468 -13.527 -5.163 1.00 82.56 230 PRO A N 1
ATOM 1892 C CA . PRO A 1 230 ? -6.560 -12.539 -6.222 1.00 82.56 230 PRO A CA 1
ATOM 1893 C C . PRO A 1 230 ? -7.109 -11.215 -5.684 1.00 82.56 230 PRO A C 1
ATOM 1895 O O . PRO A 1 230 ? -7.928 -11.184 -4.768 1.00 82.56 230 PRO A O 1
ATOM 1898 N N . LEU A 1 231 ? -6.716 -10.112 -6.323 1.00 74.44 231 LEU A N 1
ATOM 1899 C CA . LEU A 1 231 ? -7.221 -8.767 -6.017 1.00 74.44 231 LEU A CA 1
ATOM 1900 C C . LEU A 1 231 ? -8.579 -8.461 -6.679 1.00 74.44 231 LEU A C 1
ATOM 1902 O O . LEU A 1 231 ? -9.116 -7.369 -6.529 1.00 74.44 231 LEU A O 1
ATOM 1906 N N . LYS A 1 232 ? -9.125 -9.383 -7.476 1.00 72.31 232 LYS A N 1
ATOM 1907 C CA . LYS A 1 232 ? -10.411 -9.215 -8.162 1.00 72.31 232 LYS A CA 1
ATOM 1908 C C . LYS A 1 232 ? -11.217 -10.499 -8.093 1.00 72.31 232 LYS A C 1
ATOM 1910 O O . LYS A 1 232 ? -10.668 -11.593 -8.207 1.00 72.31 232 LYS A O 1
ATOM 1915 N N . THR A 1 233 ? -12.527 -10.354 -7.929 1.00 68.94 233 THR A N 1
ATOM 1916 C CA . THR A 1 233 ? -13.465 -11.476 -8.004 1.00 68.94 233 THR A CA 1
ATOM 1917 C C . THR A 1 233 ? -13.560 -11.986 -9.437 1.00 68.94 233 THR A C 1
ATOM 1919 O O . THR A 1 233 ? -13.737 -11.193 -10.360 1.00 68.94 233 THR A O 1
ATOM 1922 N N . GLY A 1 234 ? -13.484 -13.305 -9.619 1.00 65.12 234 GLY A N 1
ATOM 1923 C CA . GLY A 1 234 ? -13.811 -13.941 -10.896 1.00 65.12 234 GLY A CA 1
ATOM 1924 C C . GLY A 1 234 ? -15.309 -13.865 -11.226 1.00 65.12 234 GLY A C 1
ATOM 1925 O O . GLY A 1 234 ? -16.125 -13.433 -10.405 1.00 65.12 234 GLY A O 1
ATOM 1926 N N . LEU A 1 235 ? -15.672 -14.318 -12.431 1.00 61.47 235 LEU A N 1
ATOM 1927 C CA . LEU A 1 235 ? -17.070 -14.505 -12.831 1.00 61.47 235 LEU A CA 1
ATOM 1928 C C . LEU A 1 235 ? -17.763 -15.472 -11.860 1.00 61.47 235 LEU A C 1
ATOM 1930 O O . LEU A 1 235 ? -17.215 -16.515 -11.505 1.00 61.47 235 LEU A O 1
ATOM 1934 N N . THR A 1 236 ? -18.956 -15.102 -11.401 1.00 62.50 236 THR A N 1
ATOM 1935 C CA . THR A 1 236 ? -19.723 -15.904 -10.442 1.00 62.50 236 THR A CA 1
ATOM 1936 C C . THR A 1 236 ? -20.342 -17.107 -11.128 1.00 62.50 236 THR A C 1
ATOM 1938 O O . THR A 1 236 ? -20.966 -16.978 -12.179 1.00 62.50 236 THR A O 1
ATOM 1941 N N . SER A 1 237 ? -20.245 -18.269 -10.490 1.00 59.91 237 SER A N 1
ATOM 1942 C CA . SER A 1 237 ? -21.200 -19.346 -10.718 1.00 59.91 237 SER A CA 1
ATOM 1943 C C . SER A 1 237 ? -22.483 -19.037 -9.940 1.00 59.91 237 SER A C 1
ATOM 1945 O O . SER A 1 237 ? -22.437 -18.550 -8.812 1.00 59.91 237 SER A O 1
ATOM 1947 N N . GLY A 1 238 ? -23.648 -19.285 -10.542 1.00 73.81 238 GLY A N 1
ATOM 1948 C CA . GLY A 1 238 ? -24.910 -19.284 -9.800 1.00 73.81 238 GLY A CA 1
ATOM 1949 C C . GLY A 1 238 ? -24.937 -20.390 -8.734 1.00 73.81 238 GLY A C 1
ATOM 1950 O O . GLY A 1 238 ? -24.050 -21.239 -8.671 1.00 73.81 238 GLY A O 1
ATOM 1951 N N . GLY A 1 239 ? -25.970 -20.402 -7.892 1.00 88.62 239 GLY A N 1
ATOM 1952 C CA . GLY A 1 239 ? -26.182 -21.456 -6.894 1.00 88.62 239 GLY A CA 1
ATOM 1953 C C . GLY A 1 239 ? -26.521 -20.916 -5.509 1.00 88.62 239 GLY A C 1
ATOM 1954 O O . GLY A 1 239 ? -26.398 -19.721 -5.239 1.00 88.62 239 GLY A O 1
ATOM 1955 N N . ASN A 1 240 ? -26.960 -21.810 -4.622 1.00 93.50 240 ASN A N 1
ATOM 1956 C CA . ASN A 1 240 ? -27.456 -21.442 -3.294 1.00 93.50 240 ASN A CA 1
ATOM 1957 C C . ASN A 1 240 ? -26.419 -20.672 -2.460 1.00 93.50 240 ASN A C 1
ATOM 1959 O O . ASN A 1 240 ? -26.775 -19.670 -1.849 1.00 93.50 240 ASN A O 1
ATOM 1963 N N . LEU A 1 241 ? -25.140 -21.056 -2.507 1.00 93.38 241 LEU A N 1
ATOM 1964 C CA . LEU A 1 241 ? -24.070 -20.353 -1.794 1.00 93.38 241 LEU A CA 1
ATOM 1965 C C . LEU A 1 241 ? -23.969 -18.871 -2.202 1.00 93.38 241 LEU A C 1
ATOM 1967 O O . LEU A 1 241 ? -23.980 -17.988 -1.350 1.00 93.38 241 LEU A O 1
ATOM 1971 N N . PHE A 1 242 ? -23.893 -18.571 -3.499 1.00 91.62 242 PHE A N 1
ATOM 1972 C CA . PHE A 1 242 ? -23.703 -17.192 -3.960 1.00 91.62 242 PHE A CA 1
ATOM 1973 C C . PHE A 1 242 ? -24.974 -16.349 -3.826 1.00 91.62 242 PHE A C 1
ATOM 1975 O O . PHE A 1 242 ? -24.885 -15.206 -3.386 1.00 91.62 242 PHE A O 1
ATOM 1982 N N . LEU A 1 243 ? -26.152 -16.932 -4.079 1.00 92.69 243 LEU A N 1
ATOM 1983 C CA . LEU A 1 243 ? -27.437 -16.274 -3.805 1.00 92.69 243 LEU A CA 1
ATOM 1984 C C . LEU A 1 243 ? -27.619 -15.971 -2.310 1.00 92.69 243 LEU A C 1
ATOM 1986 O O . LEU A 1 243 ? -28.207 -14.954 -1.950 1.00 92.69 243 LEU A O 1
ATOM 1990 N N . GLY A 1 244 ? -27.111 -16.845 -1.436 1.00 94.69 244 GLY A N 1
ATOM 1991 C CA . GLY A 1 244 ? -27.090 -16.614 0.005 1.00 94.69 244 GLY A CA 1
ATOM 1992 C C . GLY A 1 244 ? -26.176 -15.451 0.392 1.00 94.69 244 GLY A C 1
ATOM 1993 O O . GLY A 1 244 ? -26.574 -14.608 1.190 1.00 94.69 244 GLY A O 1
ATOM 1994 N N . LEU A 1 245 ? -24.982 -15.349 -0.206 1.00 92.00 245 LEU A N 1
ATOM 1995 C CA . LEU A 1 245 ? -24.069 -14.220 0.027 1.00 92.00 245 LEU A CA 1
ATOM 1996 C C . LEU A 1 245 ? -24.643 -12.888 -0.476 1.00 92.00 245 LEU A C 1
ATOM 1998 O O . LEU A 1 245 ? -24.447 -11.865 0.177 1.00 92.00 245 LEU A O 1
ATOM 2002 N N . GLU A 1 246 ? -25.361 -12.893 -1.600 1.00 90.88 246 GLU A N 1
ATOM 2003 C CA . GLU A 1 246 ? -26.072 -11.713 -2.109 1.00 90.88 246 GLU A CA 1
ATOM 2004 C C . GLU A 1 246 ? -27.206 -11.289 -1.170 1.00 90.88 246 GLU A C 1
ATOM 2006 O O . GLU A 1 246 ? -27.281 -10.118 -0.797 1.00 90.88 246 GLU A O 1
ATOM 2011 N N . ALA A 1 247 ? -28.031 -12.238 -0.713 1.00 92.75 247 ALA A N 1
ATOM 2012 C CA . ALA A 1 247 ? -29.073 -11.971 0.280 1.00 92.75 247 ALA A CA 1
ATOM 2013 C C . ALA A 1 247 ? -28.483 -11.428 1.595 1.00 92.75 247 ALA A C 1
ATOM 2015 O O . ALA A 1 247 ? -29.003 -10.466 2.159 1.00 92.75 247 ALA A O 1
ATOM 2016 N N . LEU A 1 248 ? -27.352 -11.981 2.047 1.00 92.44 248 LEU A N 1
ATOM 2017 C CA . LEU A 1 248 ? -26.637 -11.506 3.232 1.00 92.44 248 LEU A CA 1
ATOM 2018 C C . LEU A 1 248 ? -26.102 -10.079 3.048 1.00 92.44 248 LEU A C 1
ATOM 2020 O O . LEU A 1 248 ? -26.198 -9.269 3.967 1.00 92.44 248 LEU A O 1
ATOM 2024 N N . GLY A 1 249 ? -25.564 -9.759 1.866 1.00 89.19 249 GLY A N 1
ATOM 2025 C CA . GLY A 1 249 ? -25.150 -8.399 1.509 1.00 89.19 249 GLY A CA 1
ATOM 2026 C C . GLY A 1 249 ? -26.313 -7.406 1.560 1.00 89.19 249 GLY A C 1
ATOM 2027 O O . GLY A 1 249 ? -26.152 -6.313 2.096 1.00 89.19 249 GLY A O 1
ATOM 2028 N N . GLN A 1 250 ? -27.499 -7.837 1.118 1.00 89.31 250 GLN A N 1
ATOM 2029 C CA . GLN A 1 250 ? -28.752 -7.073 1.171 1.00 89.31 250 GLN A CA 1
ATOM 2030 C C . GLN A 1 250 ? -29.336 -6.906 2.583 1.00 89.31 250 GLN A C 1
ATOM 2032 O O . GLN A 1 250 ? -30.251 -6.106 2.776 1.00 89.31 250 GLN A O 1
ATOM 2037 N N . GLY A 1 251 ? -28.803 -7.624 3.576 1.00 89.00 251 GLY A N 1
ATOM 2038 C CA . GLY A 1 251 ? -29.332 -7.655 4.941 1.00 89.00 251 GLY A CA 1
ATOM 2039 C C . GLY A 1 251 ? -30.531 -8.594 5.128 1.00 89.00 251 GLY A C 1
ATOM 2040 O O . GLY A 1 251 ? -31.165 -8.567 6.181 1.00 89.00 251 GLY A O 1
ATOM 2041 N N . ASP A 1 252 ? -30.844 -9.448 4.148 1.00 92.31 252 ASP A N 1
ATOM 2042 C CA . ASP A 1 252 ? -31.885 -10.476 4.256 1.00 92.31 252 ASP A CA 1
ATOM 2043 C C . ASP A 1 252 ? -31.305 -11.761 4.871 1.00 92.31 252 ASP A C 1
ATOM 2045 O O . ASP A 1 252 ? -30.996 -12.747 4.195 1.00 92.31 252 ASP A O 1
ATOM 2049 N N . PHE A 1 253 ? -31.122 -11.729 6.194 1.00 92.94 253 PHE A N 1
ATOM 2050 C CA . PHE A 1 253 ? -30.530 -12.832 6.958 1.00 92.94 253 PHE A CA 1
ATOM 2051 C C . PHE A 1 253 ? -31.348 -14.128 6.881 1.00 92.94 253 PHE A C 1
ATOM 2053 O O . PHE A 1 253 ? -30.770 -15.214 6.899 1.00 92.94 253 PHE A O 1
ATOM 2060 N N . GLY A 1 254 ? -32.680 -14.024 6.796 1.00 94.44 254 GLY A N 1
ATOM 2061 C CA . GLY A 1 254 ? -33.572 -15.183 6.728 1.00 94.44 254 GLY A CA 1
ATOM 2062 C C . GLY A 1 254 ? -33.387 -15.942 5.420 1.00 94.44 254 GLY A C 1
ATOM 2063 O O . GLY A 1 254 ? -33.108 -17.142 5.430 1.00 94.44 254 GLY A O 1
ATOM 2064 N N . LYS A 1 255 ? -33.437 -15.222 4.295 1.00 95.62 255 LYS A N 1
ATOM 2065 C CA . LYS A 1 255 ? -33.190 -15.802 2.974 1.00 95.62 255 LYS A CA 1
ATOM 2066 C C . LYS A 1 255 ? -31.750 -16.276 2.820 1.00 95.62 255 LYS A C 1
ATOM 2068 O O . LYS A 1 255 ? -31.526 -17.327 2.227 1.00 95.62 255 LYS A O 1
ATOM 2073 N N . ALA A 1 256 ? -30.772 -15.542 3.355 1.00 95.75 256 ALA A N 1
ATOM 2074 C CA . ALA A 1 256 ? -29.375 -15.972 3.341 1.00 95.75 256 ALA A CA 1
ATOM 2075 C C . ALA A 1 256 ? -29.207 -17.335 4.027 1.00 95.75 256 ALA A C 1
ATOM 2077 O O . ALA A 1 256 ? -28.674 -18.268 3.425 1.00 95.75 256 ALA A O 1
ATOM 2078 N N . ARG A 1 257 ? -29.746 -17.475 5.245 1.00 96.69 257 ARG A N 1
ATOM 2079 C CA . ARG A 1 257 ? -29.734 -18.727 6.008 1.00 96.69 257 ARG A CA 1
ATOM 2080 C C . ARG A 1 257 ? -30.412 -19.867 5.250 1.00 96.69 257 ARG A C 1
ATOM 2082 O O . ARG A 1 257 ? -29.785 -20.904 5.057 1.00 96.69 257 ARG A O 1
ATOM 2089 N N . GLU A 1 258 ? -31.627 -19.645 4.744 1.00 97.06 258 GLU A N 1
ATOM 2090 C CA . GLU A 1 258 ? -32.374 -20.640 3.959 1.00 97.06 258 GLU A CA 1
ATOM 2091 C C . GLU A 1 258 ? -31.562 -21.138 2.752 1.00 97.06 258 GLU A C 1
ATOM 2093 O O . GLU A 1 258 ? -31.582 -22.320 2.407 1.00 97.06 258 GLU A O 1
ATOM 2098 N N . ARG A 1 259 ? -30.830 -20.239 2.085 1.00 96.31 259 ARG A N 1
ATOM 2099 C CA . ARG A 1 259 ? -29.984 -20.596 0.945 1.00 96.31 259 ARG A CA 1
ATOM 2100 C C . ARG A 1 259 ? -28.786 -21.429 1.376 1.00 96.31 259 ARG A C 1
ATOM 2102 O O . ARG A 1 259 ? -28.544 -22.463 0.762 1.00 96.31 259 ARG A O 1
ATOM 2109 N N . PHE A 1 260 ? -28.064 -21.026 2.418 1.00 96.88 260 PHE A N 1
ATOM 2110 C CA . PHE A 1 260 ? -26.904 -21.787 2.886 1.00 96.88 260 PHE A CA 1
ATOM 2111 C C . PHE A 1 260 ? -27.284 -23.170 3.432 1.00 96.88 260 PHE A C 1
ATOM 2113 O O . PHE A 1 260 ? -26.566 -24.131 3.179 1.00 96.88 260 PHE A O 1
ATOM 2120 N N . GLU A 1 261 ? -28.429 -23.303 4.105 1.00 95.75 261 GLU A N 1
ATOM 2121 C CA . GLU A 1 261 ? -28.928 -24.589 4.624 1.00 95.75 261 GLU A CA 1
ATOM 2122 C C . GLU A 1 261 ? -29.337 -25.576 3.514 1.00 95.75 261 GLU A C 1
ATOM 2124 O O . GLU A 1 261 ? -29.380 -26.780 3.750 1.00 95.75 261 GLU A O 1
ATOM 2129 N N . LYS A 1 262 ? -29.585 -25.097 2.286 1.00 96.12 262 LYS A N 1
ATOM 2130 C CA . LYS A 1 262 ? -29.811 -25.951 1.104 1.00 96.12 262 LYS A CA 1
ATOM 2131 C C . LYS A 1 262 ? -28.519 -26.494 0.479 1.00 96.12 262 LYS A C 1
ATOM 2133 O O . LYS A 1 262 ? -28.600 -27.247 -0.492 1.00 96.12 262 LYS A O 1
ATOM 2138 N N . CYS A 1 263 ? -27.344 -26.089 0.959 1.00 93.56 263 CYS A N 1
ATOM 2139 C CA . CYS A 1 263 ? -26.074 -26.714 0.585 1.00 93.56 263 CYS A CA 1
ATOM 2140 C C . CYS A 1 263 ? -25.842 -28.000 1.399 1.00 93.56 263 CYS A C 1
ATOM 2142 O O . CYS A 1 263 ? -26.412 -28.181 2.472 1.00 93.56 263 CYS A O 1
ATOM 2144 N N . ASP A 1 264 ? -24.972 -28.892 0.917 1.00 92.69 264 ASP A N 1
ATOM 2145 C CA . ASP A 1 264 ? -24.576 -30.084 1.678 1.00 92.69 264 ASP A CA 1
ATOM 2146 C C . ASP A 1 264 ? -23.616 -29.699 2.813 1.00 92.69 264 ASP A C 1
ATOM 2148 O O . ASP A 1 264 ? -22.396 -29.708 2.653 1.00 92.69 264 ASP A O 1
ATOM 2152 N N . LEU A 1 265 ? -24.169 -29.364 3.979 1.00 92.88 265 LEU A N 1
ATOM 2153 C CA . LEU A 1 265 ? -23.407 -28.923 5.152 1.00 92.88 265 LEU A CA 1
ATOM 2154 C C . LEU A 1 265 ? -22.432 -29.978 5.700 1.00 92.88 265 LEU A C 1
ATOM 2156 O O . LEU A 1 265 ? -21.583 -29.638 6.519 1.00 92.88 265 LEU A O 1
ATOM 2160 N N . SER A 1 266 ? -22.539 -31.244 5.280 1.00 90.62 266 SER A N 1
ATOM 2161 C CA . SER A 1 266 ? -21.587 -32.290 5.673 1.00 90.62 266 SER A CA 1
ATOM 2162 C C . SER A 1 266 ? -20.280 -32.243 4.874 1.00 90.62 266 SER A C 1
ATOM 2164 O O . SER A 1 266 ? -19.298 -32.872 5.262 1.00 90.62 266 SER A O 1
ATOM 2166 N N . ARG A 1 267 ? -20.263 -31.506 3.755 1.00 90.44 267 ARG A N 1
ATOM 2167 C CA . ARG A 1 267 ? -19.128 -31.431 2.820 1.00 90.44 267 ARG A CA 1
ATOM 2168 C C . ARG A 1 267 ? -18.768 -30.008 2.405 1.00 90.44 267 ARG A C 1
ATOM 2170 O O . ARG A 1 267 ? -17.652 -29.773 1.949 1.00 90.44 267 ARG A O 1
ATOM 2177 N N . ASP A 1 268 ? -19.685 -29.057 2.548 1.00 92.25 268 ASP A N 1
ATOM 2178 C CA . ASP A 1 268 ? -19.512 -27.685 2.083 1.00 92.25 268 ASP A CA 1
ATOM 2179 C C . ASP A 1 268 ? -18.993 -26.764 3.195 1.00 92.25 268 ASP A C 1
ATOM 2181 O O . ASP A 1 268 ? -19.738 -26.073 3.897 1.00 92.25 268 ASP A O 1
ATOM 2185 N N . PHE A 1 269 ? -17.665 -26.717 3.296 1.00 94.44 269 PHE A N 1
ATOM 2186 C CA . PHE A 1 269 ? -16.919 -25.756 4.108 1.00 94.44 269 PHE A CA 1
ATOM 2187 C C . PHE A 1 269 ? -17.408 -24.303 3.941 1.00 94.44 269 PHE A C 1
ATOM 2189 O O . PHE A 1 269 ? -17.507 -23.547 4.912 1.00 94.44 269 PHE A O 1
ATOM 2196 N N . LYS A 1 270 ? -17.717 -23.893 2.704 1.00 94.88 270 LYS A N 1
ATOM 2197 C CA . LYS A 1 270 ? -18.012 -22.496 2.357 1.00 94.88 270 LYS A CA 1
ATOM 2198 C C . LYS A 1 270 ? -19.383 -22.091 2.889 1.00 94.88 270 LYS A C 1
ATOM 2200 O O . LYS A 1 270 ? -19.532 -20.994 3.429 1.00 94.88 270 LYS A O 1
ATOM 2205 N N . ALA A 1 271 ? -20.362 -22.989 2.778 1.00 95.94 271 ALA A N 1
ATOM 2206 C CA . ALA A 1 271 ? -21.694 -22.790 3.339 1.00 95.94 271 ALA A CA 1
ATOM 2207 C C . ALA A 1 271 ? -21.652 -22.662 4.870 1.00 95.94 271 ALA A C 1
ATOM 2209 O O . ALA A 1 271 ? -22.276 -21.754 5.419 1.00 95.94 271 ALA A O 1
ATOM 2210 N N . LEU A 1 272 ? -20.862 -23.499 5.556 1.00 97.38 272 LEU A N 1
ATOM 2211 C CA . LEU A 1 272 ? -20.681 -23.412 7.011 1.00 97.38 272 LEU A CA 1
ATOM 2212 C C . LEU A 1 272 ? -20.064 -22.074 7.434 1.00 97.38 272 LEU A C 1
ATOM 2214 O O . LEU A 1 272 ? -20.564 -21.428 8.353 1.00 97.38 272 LEU A O 1
ATOM 2218 N N . LEU A 1 273 ? -19.028 -21.604 6.735 1.00 96.50 273 LEU A N 1
ATOM 2219 C CA . LEU A 1 273 ? -18.414 -20.312 7.048 1.00 96.50 273 LEU A CA 1
ATOM 2220 C C . LEU A 1 273 ? -19.380 -19.133 6.809 1.00 96.50 273 LEU A C 1
ATOM 2222 O O . LEU A 1 273 ? -19.401 -18.172 7.580 1.00 96.50 273 LEU A O 1
ATOM 2226 N N . ALA A 1 274 ? -20.218 -19.212 5.772 1.00 96.38 274 ALA A N 1
ATOM 2227 C CA . ALA A 1 274 ? -21.241 -18.205 5.502 1.00 96.38 274 ALA A CA 1
ATOM 2228 C C . ALA A 1 274 ? -22.379 -18.219 6.547 1.00 96.38 274 ALA A C 1
ATOM 2230 O O . ALA A 1 274 ? -22.850 -17.156 6.966 1.00 96.38 274 ALA A O 1
ATOM 2231 N N . LEU A 1 275 ? -22.774 -19.402 7.033 1.00 97.19 275 LEU A N 1
ATOM 2232 C CA . LEU A 1 275 ? -23.702 -19.552 8.159 1.00 97.19 275 LEU A CA 1
ATOM 2233 C C . LEU A 1 275 ? -23.121 -18.986 9.454 1.00 97.19 275 LEU A C 1
ATOM 2235 O O . LEU A 1 275 ? -23.824 -18.267 10.161 1.00 97.19 275 LEU A O 1
ATOM 2239 N N . ALA A 1 276 ? -21.836 -19.218 9.726 1.00 97.00 276 ALA A N 1
ATOM 2240 C CA . ALA A 1 276 ? -21.154 -18.627 10.872 1.00 97.00 276 ALA A CA 1
ATOM 2241 C C . ALA A 1 276 ? -21.209 -17.091 10.847 1.00 97.00 276 ALA A C 1
ATOM 2243 O O . ALA A 1 276 ? -21.537 -16.468 11.856 1.00 97.00 276 ALA A O 1
ATOM 2244 N N . LEU A 1 277 ? -20.961 -16.467 9.687 1.00 95.62 277 LEU A N 1
ATOM 2245 C CA . LEU A 1 277 ? -21.095 -15.015 9.537 1.00 95.62 277 LEU A CA 1
ATOM 2246 C C . LEU A 1 277 ? -22.539 -14.541 9.718 1.00 95.62 277 LEU A C 1
ATOM 2248 O O . LEU A 1 277 ? -22.773 -13.525 10.374 1.00 95.62 277 LEU A O 1
ATOM 2252 N N . THR A 1 278 ? -23.501 -15.286 9.177 1.00 96.12 278 THR A N 1
ATOM 2253 C CA . THR A 1 278 ? -24.931 -14.983 9.320 1.00 96.12 278 THR A CA 1
ATOM 2254 C C . THR A 1 278 ? -25.359 -15.025 10.790 1.00 96.12 278 THR A C 1
ATOM 2256 O O . THR A 1 278 ? -25.992 -14.084 11.263 1.00 96.12 278 THR A O 1
ATOM 2259 N N . ALA A 1 279 ? -24.949 -16.054 11.538 1.00 95.75 279 ALA A N 1
ATOM 2260 C CA . ALA A 1 279 ? -25.201 -16.193 12.973 1.00 95.75 279 ALA A CA 1
ATOM 2261 C C . ALA A 1 279 ? -24.506 -15.092 13.796 1.00 95.75 279 ALA A C 1
ATOM 2263 O O . ALA A 1 279 ? -25.120 -14.463 14.659 1.00 95.75 279 ALA A O 1
ATOM 2264 N N . ALA A 1 280 ? -23.248 -14.767 13.477 1.00 94.81 280 ALA A N 1
ATOM 2265 C CA . ALA A 1 280 ? -22.526 -13.682 14.140 1.00 94.81 280 ALA A CA 1
ATOM 2266 C C . ALA A 1 280 ? -23.243 -12.332 13.961 1.00 94.81 280 ALA A C 1
ATOM 2268 O O . ALA A 1 280 ? -23.424 -11.586 14.924 1.00 94.81 280 ALA A O 1
ATOM 2269 N N . LEU A 1 281 ? -23.699 -12.028 12.740 1.00 93.31 281 LEU A N 1
ATOM 2270 C CA . LEU A 1 281 ? -24.491 -10.831 12.436 1.00 93.31 281 LEU A CA 1
ATOM 2271 C C . LEU A 1 281 ? -25.872 -10.854 13.097 1.00 93.31 281 LEU A C 1
ATOM 2273 O O . LEU A 1 281 ? -26.376 -9.803 13.491 1.00 93.31 281 LEU A O 1
ATOM 2277 N N . ALA A 1 282 ? -26.461 -12.038 13.265 1.00 91.81 282 ALA A N 1
ATOM 2278 C CA . ALA A 1 282 ? -27.707 -12.235 13.992 1.00 91.81 282 ALA A CA 1
ATOM 2279 C C . ALA A 1 282 ? -27.556 -12.116 15.521 1.00 91.81 282 ALA A C 1
ATOM 2281 O O . ALA A 1 282 ? -28.576 -12.166 16.210 1.00 91.81 282 ALA A O 1
ATOM 2282 N N . GLU A 1 283 ? -26.337 -11.890 16.022 1.00 90.19 283 GLU A N 1
ATOM 2283 C CA . GLU A 1 283 ? -25.978 -11.802 17.442 1.00 90.19 283 GLU A CA 1
ATOM 2284 C C . GLU A 1 283 ? -26.130 -13.137 18.199 1.00 90.19 283 GLU A C 1
ATOM 2286 O O . GLU A 1 283 ? -26.392 -13.149 19.402 1.00 90.19 283 GLU A O 1
ATOM 2291 N N . THR A 1 284 ? -25.910 -14.269 17.514 1.00 92.62 284 THR A N 1
ATOM 2292 C CA . THR A 1 284 ? -25.907 -15.627 18.090 1.00 92.62 284 THR A CA 1
ATOM 2293 C C . THR A 1 284 ? -24.488 -16.231 18.099 1.00 92.62 284 THR A C 1
ATOM 2295 O O . THR A 1 284 ? -24.184 -17.131 17.315 1.00 92.62 284 THR A O 1
ATOM 2298 N N . PRO A 1 285 ? -23.568 -15.772 18.981 1.00 88.81 285 PRO A N 1
ATOM 2299 C CA . PRO A 1 285 ? -22.154 -16.169 18.932 1.00 88.81 285 PRO A CA 1
ATOM 2300 C C . PRO A 1 285 ? -21.928 -17.672 19.153 1.00 88.81 285 PRO A C 1
ATOM 2302 O O . PRO A 1 285 ? -21.055 -18.249 18.514 1.00 88.81 285 PRO A O 1
ATOM 2305 N N . ALA A 1 286 ? -22.745 -18.330 19.982 1.00 92.88 286 ALA A N 1
ATOM 2306 C CA . ALA A 1 286 ? -22.666 -19.777 20.194 1.00 92.88 286 ALA A CA 1
ATOM 2307 C C . ALA A 1 286 ? -22.969 -20.577 18.913 1.00 92.88 286 ALA A C 1
ATOM 2309 O O . ALA A 1 286 ? -22.276 -21.540 18.594 1.00 92.88 286 ALA A O 1
ATOM 2310 N N . GLU A 1 287 ? -23.976 -20.150 18.148 1.00 96.25 287 GLU A N 1
ATOM 2311 C CA . GLU A 1 287 ? -24.317 -20.754 16.858 1.00 96.25 287 GLU A CA 1
ATOM 2312 C C . GLU A 1 287 ? -23.239 -20.451 15.808 1.00 96.25 287 GLU A C 1
ATOM 2314 O O . GLU A 1 287 ? -22.854 -21.328 15.035 1.00 96.25 287 GLU A O 1
ATOM 2319 N N . ALA A 1 288 ? -22.685 -19.234 15.819 1.00 96.62 288 ALA A N 1
ATOM 2320 C CA . ALA A 1 288 ? -21.561 -18.885 14.958 1.00 96.62 288 ALA A CA 1
ATOM 2321 C C . ALA A 1 288 ? -20.345 -19.786 15.228 1.00 96.62 288 ALA A C 1
ATOM 2323 O O . ALA A 1 288 ? -19.775 -20.337 14.288 1.00 96.62 288 ALA A O 1
ATOM 2324 N N . LEU A 1 289 ? -19.989 -19.992 16.501 1.00 96.25 289 LEU A N 1
ATOM 2325 C CA . LEU A 1 289 ? -18.897 -20.877 16.910 1.00 96.25 289 LEU A CA 1
ATOM 2326 C C . LEU A 1 289 ? -19.134 -22.323 16.467 1.00 96.25 289 LEU A C 1
ATOM 2328 O O . LEU A 1 289 ? -18.221 -22.930 15.915 1.00 96.25 289 LEU A O 1
ATOM 2332 N N . TYR A 1 290 ? -20.353 -22.841 16.621 1.00 97.00 290 TYR A N 1
ATOM 2333 C CA . TYR A 1 290 ? -20.716 -24.178 16.146 1.00 97.00 290 TYR A CA 1
ATOM 2334 C C . TYR A 1 290 ? -20.429 -24.364 14.648 1.00 97.00 290 TYR A C 1
ATOM 2336 O O . TYR A 1 290 ? -19.812 -25.349 14.240 1.00 97.00 290 TYR A O 1
ATOM 2344 N N . PHE A 1 291 ? -20.834 -23.402 13.814 1.00 97.75 291 PHE A N 1
ATOM 2345 C CA . PHE A 1 291 ? -20.572 -23.473 12.376 1.00 97.75 291 PHE A CA 1
ATOM 2346 C C . PHE A 1 291 ? -19.086 -23.316 12.035 1.00 97.75 291 PHE A C 1
ATOM 2348 O O . PHE A 1 291 ? -18.603 -23.992 11.128 1.00 97.75 291 PHE A O 1
ATOM 2355 N N . VAL A 1 292 ? -18.350 -22.473 12.767 1.00 97.25 292 VAL A N 1
ATOM 2356 C CA . VAL A 1 292 ? -16.892 -22.334 12.616 1.00 97.25 292 VAL A CA 1
ATOM 2357 C C . VAL A 1 292 ? -16.174 -23.640 12.956 1.00 97.25 292 VAL A C 1
ATOM 2359 O O . VAL A 1 292 ? -15.260 -24.027 12.236 1.00 97.25 292 VAL A O 1
ATOM 2362 N N . GLU A 1 293 ? -16.585 -24.342 14.010 1.00 96.69 293 GLU A N 1
ATOM 2363 C CA . GLU A 1 293 ? -15.981 -25.620 14.403 1.00 96.69 293 GLU A CA 1
ATOM 2364 C C . GLU A 1 293 ? -16.221 -26.706 13.359 1.00 96.69 293 GLU A C 1
ATOM 2366 O O . GLU A 1 293 ? -15.268 -27.345 12.919 1.00 96.69 293 GLU A O 1
ATOM 2371 N N . LYS A 1 294 ? -17.450 -26.821 12.851 1.00 97.19 294 LYS A N 1
ATOM 2372 C CA . LYS A 1 294 ? -17.746 -27.710 11.721 1.00 97.19 294 LYS A CA 1
ATOM 2373 C C . LYS A 1 294 ? -16.960 -27.349 10.463 1.00 97.19 294 LYS A C 1
ATOM 2375 O O . LYS A 1 294 ? -16.484 -28.227 9.752 1.00 97.19 294 LYS A O 1
ATOM 2380 N N . ALA A 1 295 ? -16.808 -26.057 10.170 1.00 96.88 295 ALA A N 1
ATOM 2381 C CA . ALA A 1 295 ? -15.995 -25.616 9.042 1.00 96.88 295 ALA A CA 1
ATOM 2382 C C . ALA A 1 295 ? -14.519 -26.009 9.238 1.00 96.88 295 ALA A C 1
ATOM 2384 O O . ALA A 1 295 ? -13.854 -26.378 8.275 1.00 96.88 295 ALA A O 1
ATOM 2385 N N . ALA A 1 296 ? -14.011 -25.987 10.474 1.00 96.00 296 ALA A N 1
ATOM 2386 C CA . ALA A 1 296 ? -12.646 -26.407 10.790 1.00 96.00 296 ALA A CA 1
ATOM 2387 C C . ALA A 1 296 ? -12.386 -27.879 10.438 1.00 96.00 296 ALA A C 1
ATOM 2389 O O . ALA A 1 296 ? -11.309 -28.195 9.940 1.00 96.00 296 ALA A O 1
ATOM 2390 N N . GLU A 1 297 ? -13.371 -28.755 10.657 1.00 96.31 297 GLU A N 1
ATOM 2391 C CA . GLU A 1 297 ? -13.289 -30.189 10.335 1.00 96.31 297 GLU A CA 1
ATOM 2392 C C . GLU A 1 297 ? -13.195 -30.453 8.824 1.00 96.31 297 GLU A C 1
ATOM 2394 O O . GLU A 1 297 ? -12.617 -31.454 8.403 1.00 96.31 297 GLU A O 1
ATOM 2399 N N . LEU A 1 298 ? -13.749 -29.551 8.005 1.00 96.50 298 LEU A N 1
ATOM 2400 C CA . LEU A 1 298 ? -13.782 -29.676 6.544 1.00 96.50 298 LEU A CA 1
ATOM 2401 C C . LEU A 1 298 ? -12.690 -28.874 5.826 1.00 96.50 298 LEU A C 1
ATOM 2403 O O . LEU A 1 298 ? -12.465 -29.092 4.636 1.00 96.50 298 LEU A O 1
ATOM 2407 N N . ALA A 1 299 ? -12.034 -27.935 6.509 1.00 94.94 299 ALA A N 1
ATOM 2408 C CA . ALA A 1 299 ? -10.982 -27.106 5.934 1.00 94.94 299 ALA A CA 1
ATOM 2409 C C . ALA A 1 299 ? -9.749 -27.954 5.593 1.00 94.94 299 ALA A C 1
ATOM 2411 O O . ALA A 1 299 ? -9.201 -28.653 6.445 1.00 94.94 299 ALA A O 1
ATOM 2412 N N . GLN A 1 300 ? -9.278 -27.868 4.349 1.00 93.38 300 GLN A N 1
ATOM 2413 C CA . GLN A 1 300 ? -8.156 -28.686 3.874 1.00 93.38 300 GLN A CA 1
ATOM 2414 C C . GLN A 1 300 ? -6.919 -27.843 3.586 1.00 93.38 300 GLN A C 1
ATOM 2416 O O . GLN A 1 300 ? -5.790 -28.276 3.819 1.00 93.38 300 GLN A O 1
ATOM 2421 N N . LYS A 1 301 ? -7.115 -26.631 3.061 1.00 95.62 301 LYS A N 1
ATOM 2422 C CA . LYS A 1 301 ? -6.010 -25.776 2.621 1.00 95.62 301 LYS A CA 1
ATOM 2423 C C . LYS A 1 301 ? -5.470 -24.918 3.767 1.00 95.62 301 LYS A C 1
ATOM 2425 O O . LYS A 1 301 ? -6.244 -24.507 4.633 1.00 95.62 301 LYS A O 1
ATOM 2430 N N . PRO A 1 302 ? -4.177 -24.543 3.737 1.00 96.88 302 PRO A N 1
ATOM 2431 C CA . PRO A 1 302 ? -3.602 -23.600 4.697 1.00 96.88 302 PRO A CA 1
ATOM 2432 C C . PRO A 1 302 ? -4.409 -22.302 4.837 1.00 96.88 302 PRO A C 1
ATOM 2434 O O . PRO A 1 302 ? -4.705 -21.891 5.958 1.00 96.88 302 PRO A O 1
ATOM 2437 N N . ALA A 1 303 ? -4.837 -21.704 3.717 1.00 96.38 303 ALA A N 1
ATOM 2438 C CA . ALA A 1 303 ? -5.657 -20.492 3.724 1.00 96.38 303 ALA A CA 1
ATOM 2439 C C . ALA A 1 303 ? -7.015 -20.684 4.421 1.00 96.38 303 ALA A C 1
ATOM 2441 O O . ALA A 1 303 ? -7.444 -19.810 5.176 1.00 96.38 303 ALA A O 1
ATOM 2442 N N . GLU A 1 304 ? -7.683 -21.818 4.183 1.00 96.31 304 GLU A N 1
ATOM 2443 C CA . GLU A 1 304 ? -8.978 -22.167 4.786 1.00 96.31 304 GLU A CA 1
ATOM 2444 C C . GLU A 1 304 ? -8.826 -22.377 6.293 1.00 96.31 304 GLU A C 1
ATOM 2446 O O . GLU A 1 304 ? -9.530 -21.740 7.073 1.00 96.31 304 GLU A O 1
ATOM 2451 N N . LEU A 1 305 ? -7.846 -23.188 6.704 1.00 97.38 305 LEU A N 1
ATOM 2452 C CA . LEU A 1 305 ? -7.533 -23.445 8.111 1.00 97.38 305 LEU A CA 1
ATOM 2453 C C . LEU A 1 305 ? -7.206 -22.146 8.857 1.00 97.38 305 LEU A C 1
ATOM 2455 O O . LEU A 1 305 ? -7.743 -21.890 9.935 1.00 97.38 305 LEU A O 1
ATOM 2459 N N . ALA A 1 306 ? -6.361 -21.297 8.268 1.00 97.88 306 ALA A N 1
ATOM 2460 C CA . ALA A 1 306 ? -6.028 -20.001 8.840 1.00 97.88 306 ALA A CA 1
ATOM 2461 C C . ALA A 1 306 ? -7.250 -19.077 8.926 1.00 97.88 306 ALA A C 1
ATOM 2463 O O . ALA A 1 306 ? -7.379 -18.345 9.905 1.00 97.88 306 ALA A O 1
ATOM 2464 N N . PHE A 1 307 ? -8.160 -19.111 7.946 1.00 97.06 307 PHE A N 1
ATOM 2465 C CA . PHE A 1 307 ? -9.355 -18.270 7.970 1.00 97.06 307 PHE A CA 1
ATOM 2466 C C . PHE A 1 307 ? -10.367 -18.725 9.030 1.00 97.06 307 PHE A C 1
ATOM 2468 O O . PHE A 1 307 ? -10.920 -17.890 9.743 1.00 97.06 307 PHE A O 1
ATOM 2475 N N . VAL A 1 308 ? -10.569 -20.032 9.205 1.00 97.31 308 VAL A N 1
ATOM 2476 C CA . VAL A 1 308 ? -11.424 -20.552 10.284 1.00 97.31 308 VAL A CA 1
ATOM 2477 C C . VAL A 1 308 ? -10.884 -20.146 11.648 1.00 97.31 308 VAL A C 1
ATOM 2479 O O . VAL A 1 308 ? -11.638 -19.644 12.476 1.00 97.31 308 VAL A O 1
ATOM 2482 N N . LEU A 1 309 ? -9.578 -20.311 11.873 1.00 98.06 309 LEU A N 1
ATOM 2483 C CA . LEU A 1 309 ? -8.931 -19.926 13.130 1.00 98.06 309 LEU A CA 1
ATOM 2484 C C . LEU A 1 309 ? -8.985 -18.411 13.356 1.00 98.06 309 LEU A C 1
ATOM 2486 O O . LEU A 1 309 ? -9.304 -17.969 14.457 1.00 98.06 309 LEU A O 1
ATOM 2490 N N . LEU A 1 310 ? -8.760 -17.611 12.308 1.00 97.50 310 LEU A N 1
ATOM 2491 C CA . LEU A 1 310 ? -8.963 -16.161 12.332 1.00 97.50 310 LEU A CA 1
ATOM 2492 C C . LEU A 1 310 ? -10.392 -15.810 12.762 1.00 97.50 310 LEU A C 1
ATOM 2494 O O . LEU A 1 310 ? -10.587 -14.944 13.613 1.00 97.50 310 LEU A O 1
ATOM 2498 N N . PHE A 1 311 ? -11.395 -16.470 12.181 1.00 96.62 311 PHE A N 1
ATOM 2499 C CA . PHE A 1 311 ? -12.786 -16.161 12.477 1.00 96.62 311 PHE A CA 1
ATOM 2500 C C . PHE A 1 311 ? -13.192 -16.631 13.875 1.00 96.62 311 PHE A C 1
ATOM 2502 O O . PHE A 1 311 ? -13.874 -15.897 14.587 1.00 96.62 311 PHE A O 1
ATOM 2509 N N . LYS A 1 312 ? -12.687 -17.790 14.315 1.00 97.12 312 LYS A N 1
ATOM 2510 C CA . LYS A 1 312 ? -12.833 -18.280 15.689 1.00 97.12 312 LYS A CA 1
ATOM 2511 C C . LYS A 1 312 ? -12.249 -17.284 16.687 1.00 97.12 312 LYS A C 1
ATOM 2513 O O . LYS A 1 312 ? -12.963 -16.853 17.586 1.00 97.12 312 LYS A O 1
ATOM 2518 N N . GLY A 1 313 ? -11.000 -16.854 16.492 1.00 96.56 313 GLY A N 1
ATOM 2519 C CA . GLY A 1 313 ? -10.361 -15.848 17.342 1.00 96.56 313 GLY A CA 1
ATOM 2520 C C . GLY A 1 313 ? -11.166 -14.550 17.409 1.00 96.56 313 GLY A C 1
ATOM 2521 O O . GLY A 1 313 ? -11.399 -14.018 18.492 1.00 96.56 313 GLY A O 1
ATOM 2522 N N . TRP A 1 314 ? -11.700 -14.100 16.272 1.00 95.06 314 TRP A N 1
ATOM 2523 C CA . TRP A 1 314 ? -12.548 -12.913 16.223 1.00 95.06 314 TRP A CA 1
ATOM 2524 C C . TRP A 1 314 ? -13.860 -13.076 17.003 1.00 95.06 314 TRP A C 1
ATOM 2526 O O . TRP A 1 314 ? -14.243 -12.161 17.728 1.00 95.06 314 TRP A O 1
ATOM 2536 N N . LEU A 1 315 ? -14.524 -14.236 16.939 1.00 95.38 315 LEU A N 1
ATOM 2537 C CA . LEU A 1 315 ? -15.717 -14.511 17.752 1.00 95.38 315 LEU A CA 1
ATOM 2538 C C . LEU A 1 315 ? -15.407 -14.493 19.258 1.00 95.38 315 LEU A C 1
ATOM 2540 O O . LEU A 1 315 ? -16.167 -13.901 20.021 1.00 95.38 315 LEU A O 1
ATOM 2544 N N . PHE A 1 316 ? -14.278 -15.066 19.684 1.00 95.19 316 PHE A N 1
ATOM 2545 C CA . PHE A 1 316 ? -13.832 -14.988 21.082 1.00 95.19 316 PHE A CA 1
ATOM 2546 C C . PHE A 1 316 ? -13.554 -13.541 21.510 1.00 95.19 316 PHE A C 1
ATOM 2548 O O . PHE A 1 316 ? -13.921 -13.133 22.613 1.00 95.19 316 PHE A O 1
ATOM 2555 N N . GLU A 1 317 ? -12.983 -12.728 20.622 1.00 91.75 317 GLU A N 1
ATOM 2556 C CA . GLU A 1 317 ? -12.768 -11.306 20.878 1.00 91.75 317 GLU A CA 1
ATOM 2557 C C . GLU A 1 317 ? -14.093 -10.542 21.061 1.00 91.75 317 GLU A C 1
ATOM 2559 O O . GLU A 1 317 ? -14.209 -9.720 21.972 1.00 91.75 317 GLU A O 1
ATOM 2564 N N . LEU A 1 318 ? -15.119 -10.851 20.257 1.00 90.44 318 LEU A N 1
ATOM 2565 C CA . LEU A 1 318 ? -16.467 -10.283 20.406 1.00 90.44 318 LEU A CA 1
ATOM 2566 C C . LEU A 1 318 ? -17.125 -10.645 21.748 1.00 90.44 318 LEU A C 1
ATOM 2568 O O . LEU A 1 318 ? -17.953 -9.879 22.246 1.00 90.44 318 LEU A O 1
ATOM 2572 N N . GLU A 1 319 ? -16.750 -11.780 22.342 1.00 90.56 319 GLU A N 1
ATOM 2573 C CA . GLU A 1 319 ? -17.180 -12.210 23.679 1.00 90.56 319 GLU A CA 1
ATOM 2574 C C . GLU A 1 319 ? -16.299 -11.661 24.818 1.00 90.56 319 GLU A C 1
ATOM 2576 O O . GLU A 1 319 ? -16.551 -11.958 25.985 1.00 90.56 319 GLU A O 1
ATOM 2581 N N . GLY A 1 320 ? -15.271 -10.861 24.511 1.00 87.94 320 GLY A N 1
ATOM 2582 C CA . GLY A 1 320 ? -14.341 -10.307 25.502 1.00 87.94 320 GLY A CA 1
ATOM 2583 C C . GLY A 1 320 ? -13.246 -11.278 25.969 1.00 87.94 320 GLY A C 1
ATOM 2584 O O . GLY A 1 320 ? -12.502 -10.958 26.896 1.00 87.94 320 GLY A O 1
ATOM 2585 N N . LYS A 1 321 ? -13.105 -12.438 25.317 1.00 91.19 321 LYS A N 1
ATOM 2586 C CA . LYS A 1 321 ? -12.114 -13.488 25.613 1.00 91.19 321 LYS A CA 1
ATOM 2587 C C . LYS A 1 321 ? -10.821 -13.262 24.821 1.00 91.19 321 LYS A C 1
ATOM 2589 O O . LYS A 1 321 ? -10.493 -13.976 23.875 1.00 91.19 321 LYS A O 1
ATOM 2594 N N . GLY A 1 322 ? -10.128 -12.170 25.148 1.00 89.25 322 GLY A N 1
ATOM 2595 C CA . GLY A 1 322 ? -8.997 -11.670 24.357 1.00 89.25 322 GLY A CA 1
ATOM 2596 C C . GLY A 1 322 ? -7.742 -12.554 24.369 1.00 89.25 322 GLY A C 1
ATOM 2597 O O . GLY A 1 322 ? -6.990 -12.524 23.396 1.00 89.25 322 GLY A O 1
ATOM 2598 N N . LEU A 1 323 ? -7.510 -13.329 25.434 1.00 90.44 323 LEU A N 1
ATOM 2599 C CA . LEU A 1 323 ? -6.344 -14.219 25.537 1.00 90.44 323 LEU A CA 1
ATOM 2600 C C . LEU A 1 323 ? -6.528 -15.457 24.654 1.00 90.44 323 LEU A C 1
ATOM 2602 O O . LEU A 1 323 ? -5.650 -15.798 23.870 1.00 90.44 323 LEU A O 1
ATOM 2606 N N . GLU A 1 324 ? -7.716 -16.052 24.697 1.00 94.62 324 GLU A N 1
ATOM 2607 C CA . GLU A 1 324 ? -8.104 -17.165 23.835 1.00 94.62 324 GLU A CA 1
ATOM 2608 C C . GLU A 1 324 ? -8.108 -16.742 22.360 1.00 94.62 324 GLU A C 1
ATOM 2610 O O . GLU A 1 324 ? -7.658 -17.486 21.489 1.00 94.62 324 GLU A O 1
ATOM 2615 N N . ALA A 1 325 ? -8.558 -15.516 22.069 1.00 95.38 325 ALA A N 1
ATOM 2616 C CA . ALA A 1 325 ? -8.463 -14.942 20.730 1.00 95.38 325 ALA A CA 1
ATOM 2617 C C . ALA A 1 325 ? -7.005 -14.840 20.242 1.00 95.38 325 ALA A C 1
ATOM 2619 O O . ALA A 1 325 ? -6.725 -15.181 19.091 1.00 95.38 325 ALA A O 1
ATOM 2620 N N . GLU A 1 326 ? -6.069 -14.412 21.104 1.00 95.62 326 GLU A N 1
ATOM 2621 C CA . GLU A 1 326 ? -4.637 -14.367 20.771 1.00 95.62 326 GLU A CA 1
ATOM 2622 C C . GLU A 1 326 ? -4.100 -15.752 20.374 1.00 95.62 326 GLU A C 1
ATOM 2624 O O . GLU A 1 326 ? -3.411 -15.848 19.353 1.00 95.62 326 GLU A O 1
ATOM 2629 N N . ASP A 1 327 ? -4.444 -16.813 21.106 1.00 96.81 327 ASP A N 1
ATOM 2630 C CA . ASP A 1 327 ? -3.995 -18.176 20.797 1.00 96.81 327 ASP A CA 1
ATOM 2631 C C . ASP A 1 327 ? -4.476 -18.637 19.414 1.00 96.81 327 ASP A C 1
ATOM 2633 O O . ASP A 1 327 ? -3.680 -19.137 18.610 1.00 96.81 327 ASP A O 1
ATOM 2637 N N . PHE A 1 328 ? -5.745 -18.381 19.078 1.00 98.00 328 PHE A N 1
ATOM 2638 C CA . PHE A 1 328 ? -6.284 -18.708 17.756 1.00 98.00 328 PHE A CA 1
ATOM 2639 C C . PHE A 1 328 ? -5.620 -17.910 16.632 1.00 98.00 328 PHE A C 1
ATOM 2641 O O . PHE A 1 328 ? -5.338 -18.471 15.571 1.00 98.00 328 PHE A O 1
ATOM 2648 N N . TYR A 1 329 ? -5.316 -16.624 16.838 1.00 97.56 329 TYR A N 1
ATOM 2649 C CA . TYR A 1 329 ? -4.598 -15.839 15.830 1.00 97.56 329 TYR A CA 1
ATOM 2650 C C . TYR A 1 329 ? -3.156 -16.329 15.637 1.00 97.56 329 TYR A C 1
ATOM 2652 O O . TYR A 1 329 ? -2.667 -16.381 14.506 1.00 97.56 329 TYR A O 1
ATOM 2660 N N . GLN A 1 330 ? -2.472 -16.730 16.713 1.00 97.19 330 GLN A N 1
ATOM 2661 C CA . GLN A 1 330 ? -1.151 -17.351 16.607 1.00 97.19 330 GLN A CA 1
ATOM 2662 C C . GLN A 1 330 ? -1.223 -18.681 15.853 1.00 97.19 330 GLN A C 1
ATOM 2664 O O . GLN A 1 330 ? -0.372 -18.954 15.006 1.00 97.19 330 GLN A O 1
ATOM 2669 N N . GLU A 1 331 ? -2.233 -19.506 16.128 1.00 98.12 331 GLU A N 1
ATOM 2670 C CA . GLU A 1 331 ? -2.421 -20.771 15.428 1.00 98.12 331 GLU A CA 1
ATOM 2671 C C . GLU A 1 331 ? -2.769 -20.569 13.949 1.00 98.12 331 GLU A C 1
ATOM 2673 O O . GLU A 1 331 ? -2.199 -21.252 13.098 1.00 98.12 331 GLU A O 1
ATOM 2678 N N . ALA A 1 332 ? -3.590 -19.568 13.617 1.00 98.06 332 ALA A N 1
ATOM 2679 C CA . ALA A 1 332 ? -3.872 -19.186 12.235 1.00 98.06 332 ALA A CA 1
ATOM 2680 C C . ALA A 1 332 ? -2.579 -18.880 11.462 1.00 98.06 332 ALA A C 1
ATOM 2682 O O . ALA A 1 332 ? -2.380 -19.390 10.361 1.00 98.06 332 ALA A O 1
ATOM 2683 N N . LEU A 1 333 ? -1.654 -18.127 12.069 1.00 97.19 333 LEU A N 1
ATOM 2684 C CA . LEU A 1 333 ? -0.353 -17.808 11.470 1.00 97.19 333 LEU A CA 1
ATOM 2685 C C . LEU A 1 333 ? 0.604 -19.007 11.389 1.00 97.19 333 LEU A C 1
ATOM 2687 O O . LEU A 1 333 ? 1.501 -19.013 10.542 1.00 97.19 333 LEU A O 1
ATOM 2691 N N . LYS A 1 334 ? 0.436 -20.028 12.242 1.00 97.81 334 LYS A N 1
ATOM 2692 C CA . LYS A 1 334 ? 1.156 -21.307 12.105 1.00 97.81 334 LYS A CA 1
ATOM 2693 C C . LYS A 1 334 ? 0.658 -22.096 10.895 1.00 97.81 334 LYS A C 1
ATOM 2695 O O . LYS A 1 334 ? 1.470 -22.759 10.256 1.00 97.81 334 LYS A O 1
ATOM 2700 N N . LYS A 1 335 ? -0.646 -22.035 10.589 1.00 97.69 335 LYS A N 1
ATOM 2701 C CA . LYS A 1 335 ? -1.228 -22.679 9.398 1.00 97.69 335 LYS A CA 1
ATOM 2702 C C . LYS A 1 335 ? -0.863 -21.926 8.123 1.00 97.69 335 LYS A C 1
ATOM 2704 O O . LYS A 1 335 ? -0.431 -22.553 7.164 1.00 97.69 335 LYS A O 1
ATOM 2709 N N . ASP A 1 336 ? -0.975 -20.601 8.135 1.00 97.12 336 ASP A N 1
ATOM 2710 C CA . ASP A 1 336 ? -0.585 -19.748 7.017 1.00 97.12 336 ASP A CA 1
ATOM 2711 C C . ASP A 1 336 ? 0.047 -18.439 7.503 1.00 97.12 336 ASP A C 1
ATOM 2713 O O . ASP A 1 336 ? -0.622 -17.526 7.995 1.00 97.12 336 ASP A O 1
ATOM 2717 N N . ARG A 1 337 ? 1.363 -18.319 7.299 1.00 94.94 337 ARG A N 1
ATOM 2718 C CA . ARG A 1 337 ? 2.134 -17.135 7.698 1.00 94.94 337 ARG A CA 1
ATOM 2719 C C . ARG A 1 337 ? 1.742 -15.878 6.924 1.00 94.94 337 ARG A C 1
ATOM 2721 O O . ARG A 1 337 ? 1.975 -14.787 7.441 1.00 94.94 337 ARG A O 1
ATOM 2728 N N . SER A 1 338 ? 1.168 -16.019 5.728 1.00 94.69 338 SER A N 1
ATOM 2729 C CA . SER A 1 338 ? 0.751 -14.905 4.867 1.00 94.69 338 SER A CA 1
ATOM 2730 C C . SER A 1 338 ? -0.622 -14.325 5.230 1.00 94.69 338 SER A C 1
ATOM 2732 O O . SER A 1 338 ? -1.044 -13.328 4.646 1.00 94.69 338 SER A O 1
ATOM 2734 N N . CYS A 1 339 ? -1.318 -14.898 6.223 1.00 95.44 339 CYS A N 1
ATOM 2735 C CA . CYS A 1 339 ? -2.601 -14.396 6.721 1.00 95.44 339 CYS A CA 1
ATOM 2736 C C . CYS A 1 339 ? -2.425 -13.073 7.491 1.00 95.44 339 CYS A C 1
ATOM 2738 O O . CYS A 1 339 ? -2.440 -13.014 8.725 1.00 95.44 339 CYS A O 1
ATOM 2740 N N . TRP A 1 340 ? -2.250 -11.976 6.753 1.00 94.56 340 TRP A N 1
ATOM 2741 C CA . TRP A 1 340 ? -2.070 -10.642 7.317 1.00 94.56 340 TRP A CA 1
ATOM 2742 C C . TRP A 1 340 ? -3.226 -10.187 8.229 1.00 94.56 340 TRP A C 1
ATOM 2744 O O . TRP A 1 340 ? -2.921 -9.511 9.217 1.00 94.56 340 TRP A O 1
ATOM 2754 N N . PRO A 1 341 ? -4.514 -10.569 8.031 1.00 95.38 341 PRO A N 1
ATOM 2755 C CA . PRO A 1 341 ? -5.560 -10.170 8.972 1.00 95.38 341 PRO A CA 1
ATOM 2756 C C . PRO A 1 341 ? -5.382 -10.798 10.354 1.00 95.38 341 PRO A C 1
ATOM 2758 O O . PRO A 1 341 ? -5.572 -10.114 11.358 1.00 95.38 341 PRO A O 1
ATOM 2761 N N . ALA A 1 342 ? -4.950 -12.065 10.422 1.00 96.69 342 ALA A N 1
ATOM 2762 C CA . ALA A 1 342 ? -4.634 -12.715 11.693 1.00 96.69 342 ALA A CA 1
ATOM 2763 C C . ALA A 1 342 ? -3.483 -12.005 12.403 1.00 96.69 342 ALA A C 1
ATOM 2765 O O . ALA A 1 342 ? -3.544 -11.790 13.610 1.00 96.69 342 ALA A O 1
ATOM 2766 N N . ARG A 1 343 ? -2.469 -11.553 11.656 1.00 96.44 343 ARG A N 1
ATOM 2767 C CA . ARG A 1 343 ? -1.358 -10.777 12.219 1.00 96.44 343 ARG A CA 1
ATOM 2768 C C . ARG A 1 343 ? -1.802 -9.409 12.750 1.00 96.44 343 ARG A C 1
ATOM 2770 O O . ARG A 1 343 ? -1.355 -9.024 13.828 1.00 96.44 343 ARG A O 1
ATOM 2777 N N . ILE A 1 344 ? -2.701 -8.706 12.051 1.00 95.69 344 ILE A N 1
ATOM 2778 C CA . ILE A 1 344 ? -3.282 -7.443 12.542 1.00 95.69 344 ILE A CA 1
ATOM 2779 C C . ILE A 1 344 ? -4.042 -7.672 13.848 1.00 95.69 344 ILE A C 1
ATOM 2781 O O . ILE A 1 344 ? -3.800 -6.964 14.825 1.00 95.69 344 ILE A O 1
ATOM 2785 N N . LEU A 1 345 ? -4.956 -8.645 13.885 1.00 95.06 345 LEU A N 1
ATOM 2786 C CA . LEU A 1 345 ? -5.778 -8.874 15.075 1.00 95.06 345 LEU A CA 1
ATOM 2787 C C . LEU A 1 345 ? -4.951 -9.411 16.252 1.00 95.06 345 LEU A C 1
ATOM 2789 O O . LEU A 1 345 ? -5.164 -8.975 17.382 1.00 95.06 345 LEU A O 1
ATOM 2793 N N . LEU A 1 346 ? -3.933 -10.239 15.989 1.00 96.00 346 LEU A N 1
ATOM 2794 C CA . LEU A 1 346 ? -2.949 -10.661 16.988 1.00 96.00 346 LEU A CA 1
ATOM 2795 C C . LEU A 1 346 ? -2.243 -9.464 17.629 1.00 96.00 346 LEU A C 1
ATOM 2797 O O . LEU A 1 346 ? -2.222 -9.336 18.853 1.00 96.00 346 LEU A O 1
ATOM 2801 N N . ALA A 1 347 ? -1.682 -8.572 16.810 1.00 95.44 347 ALA A N 1
ATOM 2802 C CA . ALA A 1 347 ? -1.029 -7.370 17.313 1.00 95.44 347 ALA A CA 1
ATOM 2803 C C . ALA A 1 347 ? -2.002 -6.501 18.117 1.00 95.44 347 ALA A C 1
ATOM 2805 O O . ALA A 1 347 ? -1.634 -5.945 19.150 1.00 95.44 347 ALA A O 1
ATOM 2806 N N . ALA A 1 348 ? -3.253 -6.405 17.670 1.00 93.19 348 ALA A N 1
ATOM 2807 C CA . ALA A 1 348 ? -4.268 -5.599 18.322 1.00 93.19 348 ALA A CA 1
ATOM 2808 C C . ALA A 1 348 ? -4.679 -6.157 19.701 1.00 93.19 348 ALA A C 1
ATOM 2810 O O . ALA A 1 348 ? -4.886 -5.369 20.624 1.00 93.19 348 ALA A O 1
ATOM 2811 N N . CYS A 1 349 ? -4.705 -7.483 19.892 1.00 91.94 349 CYS A N 1
ATOM 2812 C CA . CYS A 1 349 ? -4.805 -8.103 21.222 1.00 91.94 349 CYS A CA 1
ATOM 2813 C C . CYS A 1 349 ? -3.574 -7.799 22.092 1.00 91.94 349 CYS A C 1
ATOM 2815 O O . CYS A 1 349 ? -3.697 -7.425 23.262 1.00 91.94 349 CYS A O 1
ATOM 2817 N N . GLN A 1 350 ? -2.377 -7.889 21.510 1.00 92.38 350 GLN A N 1
ATOM 2818 C CA . GLN A 1 350 ? -1.118 -7.676 22.226 1.00 92.38 350 GLN A CA 1
ATOM 2819 C C . GLN A 1 350 ? -0.914 -6.231 22.691 1.00 92.38 350 GLN A C 1
ATOM 2821 O O . GLN A 1 350 ? -0.195 -6.019 23.663 1.00 92.38 350 GLN A O 1
ATOM 2826 N N . VAL A 1 351 ? -1.553 -5.225 22.079 1.00 91.38 351 VAL A N 1
ATOM 2827 C CA . VAL A 1 351 ? -1.461 -3.833 22.566 1.00 91.38 351 VAL A CA 1
ATOM 2828 C C . VAL A 1 351 ? -1.873 -3.722 24.035 1.00 91.38 351 VAL A C 1
ATOM 2830 O O . VAL A 1 351 ? -1.282 -2.941 24.788 1.00 91.38 351 VAL A O 1
ATOM 2833 N N . LYS A 1 352 ? -2.868 -4.505 24.460 1.00 87.94 352 LYS A N 1
ATOM 2834 C CA . LYS A 1 352 ? -3.346 -4.506 25.839 1.00 87.94 352 LYS A CA 1
ATOM 2835 C C . LYS A 1 352 ? -2.334 -5.153 26.784 1.00 87.94 352 LYS A C 1
ATOM 2837 O O . LYS A 1 352 ? -1.893 -4.493 27.723 1.00 87.94 352 LYS A O 1
ATOM 2842 N N . TYR A 1 353 ? -1.943 -6.396 26.500 1.00 84.19 353 TYR A N 1
ATOM 2843 C CA . TYR A 1 353 ? -1.235 -7.271 27.447 1.00 84.19 353 TYR A CA 1
ATOM 2844 C C . TYR A 1 353 ? 0.281 -7.397 27.215 1.00 84.19 353 TYR A C 1
ATOM 2846 O O . TYR A 1 353 ? 1.014 -7.749 28.133 1.00 84.19 353 TYR A O 1
ATOM 2854 N N . ALA A 1 354 ? 0.772 -7.112 26.008 1.00 88.00 354 ALA A N 1
ATOM 2855 C CA . ALA A 1 354 ? 2.154 -7.344 25.585 1.00 88.00 354 ALA A CA 1
ATOM 2856 C C . ALA A 1 354 ? 2.628 -6.272 24.581 1.00 88.00 354 ALA A C 1
ATOM 2858 O O . ALA A 1 354 ? 3.032 -6.577 23.458 1.00 88.00 354 ALA A O 1
ATOM 2859 N N . PHE A 1 355 ? 2.583 -4.996 24.979 1.00 88.19 355 PHE A N 1
ATOM 2860 C CA . PHE A 1 355 ? 2.833 -3.852 24.089 1.00 88.19 355 PHE A CA 1
ATOM 2861 C C . PHE A 1 355 ? 4.149 -3.925 23.276 1.00 88.19 355 PHE A C 1
ATOM 2863 O O . PHE A 1 355 ? 4.100 -3.675 22.070 1.00 88.19 355 PHE A O 1
ATOM 2870 N N . PRO A 1 356 ? 5.307 -4.341 23.839 1.00 88.62 356 PRO A N 1
ATOM 2871 C CA . PRO A 1 356 ? 6.525 -4.532 23.043 1.00 88.62 356 PRO A CA 1
ATOM 2872 C C . PRO A 1 356 ? 6.394 -5.626 21.968 1.00 88.62 356 PRO A C 1
ATOM 2874 O O . PRO A 1 356 ? 6.893 -5.468 20.857 1.00 88.62 356 PRO A O 1
ATOM 2877 N N . LYS A 1 357 ? 5.680 -6.721 22.269 1.00 91.44 357 LYS A N 1
ATOM 2878 C CA . LYS A 1 357 ? 5.410 -7.814 21.317 1.00 91.44 357 LYS A CA 1
ATOM 2879 C C . LYS A 1 357 ? 4.496 -7.339 20.184 1.00 91.44 357 LYS A C 1
ATOM 2881 O O . LYS A 1 357 ? 4.721 -7.711 19.035 1.00 91.44 357 LYS A O 1
ATOM 2886 N N . ALA A 1 358 ? 3.530 -6.465 20.487 1.00 91.88 358 ALA A N 1
ATOM 2887 C CA . ALA A 1 358 ? 2.647 -5.869 19.485 1.00 91.88 358 ALA A CA 1
ATOM 2888 C C . ALA A 1 358 ? 3.440 -5.111 18.408 1.00 91.88 358 ALA A C 1
ATOM 2890 O O . ALA A 1 358 ? 3.198 -5.322 17.222 1.00 91.88 358 ALA A O 1
ATOM 2891 N N . LYS A 1 359 ? 4.432 -4.298 18.805 1.00 89.38 359 LYS A N 1
ATOM 2892 C CA . LYS A 1 359 ? 5.307 -3.574 17.864 1.00 89.38 359 LYS A CA 1
ATOM 2893 C C . LYS A 1 359 ? 6.015 -4.521 16.894 1.00 89.38 359 LYS A C 1
ATOM 2895 O O . LYS A 1 359 ? 5.898 -4.353 15.684 1.00 89.38 359 LYS A O 1
ATOM 2900 N N . ASN A 1 360 ? 6.660 -5.563 17.419 1.00 90.88 360 ASN A N 1
ATOM 2901 C CA . ASN A 1 360 ? 7.374 -6.552 16.603 1.00 90.88 360 ASN A CA 1
ATOM 2902 C C . ASN A 1 360 ? 6.443 -7.303 15.638 1.00 90.88 360 ASN A C 1
ATOM 2904 O O . ASN A 1 360 ? 6.836 -7.629 14.521 1.00 90.88 360 ASN A O 1
ATOM 2908 N N . THR A 1 361 ? 5.201 -7.563 16.053 1.00 93.25 361 THR A N 1
ATOM 2909 C CA . THR A 1 361 ? 4.186 -8.208 15.207 1.00 93.25 361 THR A CA 1
ATOM 2910 C C . THR A 1 361 ? 3.722 -7.293 14.066 1.00 93.25 361 THR A C 1
ATOM 2912 O O . THR A 1 361 ? 3.354 -7.786 12.998 1.00 93.25 361 THR A O 1
ATOM 2915 N N . LEU A 1 362 ? 3.763 -5.969 14.261 1.00 91.88 362 LEU A N 1
ATOM 2916 C CA . LEU A 1 362 ? 3.316 -4.975 13.280 1.00 91.88 362 LEU A CA 1
ATOM 2917 C C . LEU A 1 362 ? 4.366 -4.643 12.223 1.00 91.88 362 LEU A C 1
ATOM 2919 O O . LEU A 1 362 ? 3.991 -4.423 11.076 1.00 91.88 362 LEU A O 1
ATOM 2923 N N . THR A 1 363 ? 5.658 -4.641 12.561 1.00 86.56 363 THR A N 1
ATOM 2924 C CA . THR A 1 363 ? 6.725 -4.236 11.628 1.00 86.56 363 THR A CA 1
ATOM 2925 C C . THR A 1 363 ? 6.658 -4.946 10.265 1.00 86.56 363 THR A C 1
ATOM 2927 O O . THR A 1 363 ? 6.730 -4.261 9.245 1.00 86.56 363 THR A O 1
ATOM 2930 N N . PRO A 1 364 ? 6.445 -6.277 10.178 1.00 90.19 364 PRO A N 1
ATOM 2931 C CA . PRO A 1 364 ? 6.344 -6.949 8.883 1.00 90.19 364 PRO A CA 1
ATOM 2932 C C . PRO A 1 364 ? 5.140 -6.506 8.039 1.00 90.19 364 PRO A C 1
ATOM 2934 O O . PRO A 1 364 ? 5.199 -6.596 6.818 1.00 90.19 364 PRO A O 1
ATOM 2937 N N . LEU A 1 365 ? 4.052 -6.037 8.666 1.00 92.31 365 LEU A N 1
ATOM 2938 C CA . LEU A 1 365 ? 2.821 -5.637 7.969 1.00 92.31 365 LEU A CA 1
ATOM 2939 C C . LEU A 1 365 ? 2.968 -4.344 7.173 1.00 92.31 365 LEU A C 1
ATOM 2941 O O . LEU A 1 365 ? 2.154 -4.095 6.292 1.00 92.31 365 LEU A O 1
ATOM 2945 N N . LEU A 1 366 ? 3.995 -3.539 7.442 1.00 89.38 366 LEU A N 1
ATOM 2946 C CA . LEU A 1 366 ? 4.261 -2.338 6.650 1.00 89.38 366 LEU A CA 1
ATOM 2947 C C . LEU A 1 366 ? 4.632 -2.681 5.204 1.00 89.38 366 LEU A C 1
ATOM 2949 O O . LEU A 1 366 ? 4.296 -1.929 4.300 1.00 89.38 366 LEU A O 1
ATOM 2953 N N . ASN A 1 367 ? 5.253 -3.842 4.974 1.00 87.62 367 ASN A N 1
ATOM 2954 C CA . ASN A 1 367 ? 5.566 -4.321 3.625 1.00 87.62 367 ASN A CA 1
ATOM 2955 C C . ASN A 1 367 ? 4.366 -4.997 2.935 1.00 87.62 367 ASN A C 1
ATOM 2957 O O . ASN A 1 367 ? 4.406 -5.232 1.730 1.00 87.62 367 ASN A O 1
ATOM 2961 N N . GLU A 1 368 ? 3.297 -5.294 3.677 1.00 89.88 368 GLU A N 1
ATOM 2962 C CA . GLU A 1 368 ? 2.080 -5.915 3.157 1.00 89.88 368 GLU A CA 1
ATOM 2963 C C . GLU A 1 368 ? 1.092 -4.827 2.734 1.00 89.88 368 GLU A C 1
ATOM 2965 O O . GLU A 1 368 ? 0.287 -4.345 3.531 1.00 89.88 368 GLU A O 1
ATOM 2970 N N . ILE A 1 369 ? 1.124 -4.430 1.462 1.00 87.25 369 ILE A N 1
ATOM 2971 C CA . ILE A 1 369 ? 0.356 -3.270 0.973 1.00 87.25 369 ILE A CA 1
ATOM 2972 C C . ILE A 1 369 ? -1.138 -3.395 1.274 1.00 87.25 369 ILE A C 1
ATOM 2974 O O . ILE A 1 369 ? -1.766 -2.435 1.711 1.00 87.25 369 ILE A O 1
ATOM 2978 N N . MET A 1 370 ? -1.710 -4.592 1.134 1.00 86.88 370 MET A N 1
ATOM 2979 C CA . MET A 1 370 ? -3.124 -4.830 1.441 1.00 86.88 370 MET A CA 1
ATOM 2980 C C . MET A 1 370 ? -3.465 -4.658 2.928 1.00 86.88 370 MET A C 1
ATOM 2982 O O . MET A 1 370 ? -4.621 -4.385 3.256 1.00 86.88 370 MET A O 1
ATOM 2986 N N . ALA A 1 371 ? -2.485 -4.782 3.825 1.00 91.56 371 ALA A N 1
ATOM 2987 C CA . ALA A 1 371 ? -2.657 -4.590 5.258 1.00 91.56 371 ALA A CA 1
ATOM 2988 C C . ALA A 1 371 ? -2.616 -3.109 5.667 1.00 91.56 371 ALA A C 1
ATOM 2990 O O . ALA A 1 371 ? -3.224 -2.761 6.679 1.00 91.56 371 ALA A O 1
ATOM 2991 N N . LEU A 1 372 ? -1.951 -2.238 4.893 1.00 91.19 372 LEU A N 1
ATOM 2992 C CA . LEU A 1 372 ? -1.691 -0.838 5.259 1.00 91.19 372 LEU A CA 1
ATOM 2993 C C . LEU A 1 372 ? -2.945 -0.047 5.663 1.00 91.19 372 LEU A C 1
ATOM 2995 O O . LEU A 1 372 ? -2.924 0.564 6.732 1.00 91.19 372 LEU A O 1
ATOM 2999 N N . PRO A 1 373 ? -4.068 -0.062 4.916 1.00 90.81 373 PRO A N 1
ATOM 3000 C CA . PRO A 1 373 ? -5.218 0.735 5.316 1.00 90.81 373 PRO A CA 1
ATOM 3001 C C . PRO A 1 373 ? -5.839 0.232 6.621 1.00 90.81 373 PRO A C 1
ATOM 3003 O O . PRO A 1 373 ? -6.202 1.037 7.476 1.00 90.81 373 PRO A O 1
ATOM 3006 N N . CYS A 1 374 ? -5.908 -1.087 6.829 1.00 91.62 374 CYS A N 1
ATOM 3007 C CA . CYS A 1 374 ? -6.373 -1.662 8.091 1.00 91.62 374 CYS A CA 1
ATOM 3008 C C . CYS A 1 374 ? -5.398 -1.367 9.247 1.00 91.62 374 CYS A C 1
ATOM 3010 O O . CYS A 1 374 ? -5.843 -1.057 10.351 1.00 91.62 374 CYS A O 1
ATOM 3012 N N . LEU A 1 375 ? -4.086 -1.416 8.999 1.00 93.06 375 LEU A N 1
ATOM 3013 C CA . LEU A 1 375 ? -3.035 -1.080 9.962 1.00 93.06 375 LEU A CA 1
ATOM 3014 C C . LEU A 1 375 ? -3.134 0.383 10.418 1.00 93.06 375 LEU A C 1
ATOM 3016 O O . LEU A 1 375 ? -3.093 0.668 11.609 1.00 93.06 375 LEU A O 1
ATOM 3020 N N . LEU A 1 376 ? -3.317 1.319 9.489 1.00 92.44 376 LEU A N 1
ATOM 3021 C CA . LEU A 1 376 ? -3.358 2.751 9.800 1.00 92.44 376 LEU A CA 1
ATOM 3022 C C . LEU A 1 376 ? -4.709 3.214 10.375 1.00 92.44 376 LEU A C 1
ATOM 3024 O O . LEU A 1 376 ? -4.808 4.312 10.918 1.00 92.44 376 LEU A O 1
ATOM 3028 N N . THR A 1 377 ? -5.753 2.384 10.300 1.00 91.88 377 THR A N 1
ATOM 3029 C CA . THR A 1 377 ? -7.107 2.730 10.775 1.00 91.88 377 THR A CA 1
ATOM 3030 C C . THR A 1 377 ? -7.614 1.852 11.916 1.00 91.88 377 THR A C 1
ATOM 3032 O O . THR A 1 377 ? -8.762 1.987 12.336 1.00 91.88 377 THR A O 1
ATOM 3035 N N . GLU A 1 378 ? -6.805 0.942 12.456 1.00 93.06 378 GLU A N 1
ATOM 3036 C CA . GLU A 1 378 ? -7.224 0.119 13.590 1.00 93.06 378 GLU A CA 1
ATOM 3037 C C . GLU A 1 378 ? -7.178 0.920 14.900 1.00 93.06 378 GLU A C 1
ATOM 3039 O O . GLU A 1 378 ? -6.122 1.370 15.345 1.00 93.06 378 GLU A O 1
ATOM 3044 N N . GLY A 1 379 ? -8.342 1.048 15.551 1.00 92.12 379 GLY A N 1
ATOM 3045 C CA . GLY A 1 379 ? -8.540 1.818 16.785 1.00 92.12 379 GLY A CA 1
ATOM 3046 C C . GLY A 1 379 ? -7.544 1.475 17.896 1.00 92.12 379 GLY A C 1
ATOM 3047 O O . GLY A 1 379 ? -6.989 2.356 18.552 1.00 92.12 379 GLY A O 1
ATOM 3048 N N . ARG A 1 380 ? -7.255 0.179 18.065 1.00 92.94 380 ARG A N 1
ATOM 3049 C CA . ARG A 1 380 ? -6.332 -0.328 19.091 1.00 92.94 380 ARG A CA 1
ATOM 3050 C C . ARG A 1 380 ? -4.873 0.042 18.848 1.00 92.94 380 ARG A C 1
ATOM 3052 O O . ARG A 1 380 ? -4.081 -0.033 19.774 1.00 92.94 380 ARG A O 1
ATOM 3059 N N . PHE A 1 381 ? -4.498 0.504 17.659 1.00 93.50 381 PHE A N 1
ATOM 3060 C CA . PHE A 1 381 ? -3.144 0.996 17.398 1.00 93.50 381 PHE A CA 1
ATOM 3061 C C . PHE A 1 381 ? -2.964 2.481 17.719 1.00 93.50 381 PHE A C 1
ATOM 3063 O O . PHE A 1 381 ? -1.944 3.050 17.353 1.00 93.50 381 PHE A O 1
ATOM 3070 N N . LEU A 1 382 ? -3.907 3.114 18.428 1.00 92.38 382 LEU A N 1
ATOM 3071 C CA . LEU A 1 382 ? -3.763 4.481 18.943 1.00 92.38 382 LEU A CA 1
ATOM 3072 C C . LEU A 1 382 ? -2.386 4.784 19.579 1.00 92.38 382 LEU A C 1
ATOM 3074 O O . LEU A 1 382 ? -1.768 5.754 19.151 1.00 92.38 382 LEU A O 1
ATOM 3078 N N . PRO A 1 383 ? -1.839 3.973 20.510 1.00 91.00 383 PRO A N 1
ATOM 3079 C CA . PRO A 1 383 ? -0.541 4.268 21.130 1.00 91.00 383 PRO A CA 1
ATOM 3080 C C . PRO A 1 383 ? 0.664 4.093 20.191 1.00 91.00 383 PRO A C 1
ATOM 3082 O O . PRO A 1 383 ? 1.778 4.444 20.565 1.00 91.00 383 PRO A O 1
ATOM 3085 N N . LEU A 1 384 ? 0.458 3.517 19.005 1.00 91.44 384 LEU A N 1
ATOM 3086 C CA . LEU A 1 384 ? 1.476 3.292 17.975 1.00 91.44 384 LEU A CA 1
ATOM 3087 C C . LEU A 1 384 ? 1.241 4.171 16.742 1.00 91.44 384 LEU A C 1
ATOM 3089 O O . LEU A 1 384 ? 1.977 4.057 15.768 1.00 91.44 384 LEU A O 1
ATOM 3093 N N . ALA A 1 385 ? 0.208 5.019 16.759 1.00 91.25 385 ALA A N 1
ATOM 3094 C CA . ALA A 1 385 ? -0.251 5.742 15.582 1.00 91.25 385 ALA A CA 1
ATOM 3095 C C . ALA A 1 385 ? 0.838 6.619 14.950 1.00 91.25 385 ALA A C 1
ATOM 3097 O O . ALA A 1 385 ? 1.082 6.417 13.761 1.00 91.25 385 ALA A O 1
ATOM 3098 N N . PRO A 1 386 ? 1.536 7.501 15.698 1.00 90.81 386 PRO A N 1
ATOM 3099 C CA . PRO A 1 386 ? 2.543 8.377 15.098 1.00 90.81 386 PRO A CA 1
ATOM 3100 C C . PRO A 1 386 ? 3.708 7.583 14.496 1.00 90.81 386 PRO A C 1
ATOM 3102 O O . PRO A 1 386 ? 4.152 7.863 13.388 1.00 90.81 386 PRO A O 1
ATOM 3105 N N . GLU A 1 387 ? 4.158 6.537 15.197 1.00 91.81 387 GLU A N 1
ATOM 3106 C CA . GLU A 1 387 ? 5.252 5.669 14.750 1.00 91.81 387 GLU A CA 1
ATOM 3107 C C . GLU A 1 387 ? 4.879 4.895 13.474 1.00 91.81 387 GLU A C 1
ATOM 3109 O O . GLU A 1 387 ? 5.652 4.879 12.517 1.00 91.81 387 GLU A O 1
ATOM 3114 N N . LEU A 1 388 ? 3.690 4.284 13.427 1.00 92.56 388 LEU A N 1
ATOM 3115 C CA . LEU A 1 388 ? 3.220 3.528 12.261 1.00 92.56 388 LEU A CA 1
ATOM 3116 C C . LEU A 1 388 ? 2.982 4.425 11.044 1.00 92.56 388 LEU A C 1
ATOM 3118 O O . LEU A 1 388 ? 3.311 4.036 9.927 1.00 92.56 388 LEU A O 1
ATOM 3122 N N . GLU A 1 389 ? 2.412 5.611 11.249 1.00 92.81 389 GLU A N 1
ATOM 3123 C CA . GLU A 1 389 ? 2.178 6.576 10.174 1.00 92.81 389 GLU A CA 1
ATOM 3124 C C . GLU A 1 389 ? 3.499 7.117 9.616 1.00 92.81 389 GLU A C 1
ATOM 3126 O O . GLU A 1 389 ? 3.668 7.144 8.398 1.00 92.81 389 GLU A O 1
ATOM 3131 N N . ALA A 1 390 ? 4.470 7.447 10.476 1.00 92.44 390 ALA A N 1
ATOM 3132 C CA . ALA A 1 390 ? 5.804 7.866 10.048 1.00 92.44 390 ALA A CA 1
ATOM 3133 C C . ALA A 1 390 ? 6.543 6.757 9.278 1.00 92.44 390 ALA A C 1
ATOM 3135 O O . ALA A 1 390 ? 7.162 7.020 8.249 1.00 92.44 390 ALA A O 1
ATOM 3136 N N . GLN A 1 391 ? 6.451 5.501 9.732 1.00 93.00 391 GLN A N 1
ATOM 3137 C CA . GLN A 1 391 ? 7.052 4.366 9.023 1.00 93.00 391 GLN A CA 1
ATOM 3138 C C . GLN A 1 391 ? 6.370 4.100 7.674 1.00 93.00 391 GLN A C 1
ATOM 3140 O O . GLN A 1 391 ? 7.058 3.831 6.689 1.00 93.00 391 GLN A O 1
ATOM 3145 N N . ALA A 1 392 ? 5.040 4.209 7.596 1.00 92.38 392 ALA A N 1
ATOM 3146 C CA . ALA A 1 392 ? 4.313 4.090 6.334 1.00 92.38 392 ALA A CA 1
ATOM 3147 C C . ALA A 1 392 ? 4.690 5.216 5.358 1.00 92.38 392 ALA A C 1
ATOM 3149 O O . ALA A 1 392 ? 4.903 4.951 4.176 1.00 92.38 392 ALA A O 1
ATOM 3150 N N . GLN A 1 393 ? 4.835 6.448 5.848 1.00 92.38 393 GLN A N 1
ATOM 3151 C CA . GLN A 1 393 ? 5.265 7.586 5.039 1.00 92.38 393 GLN A CA 1
ATOM 3152 C C . GLN A 1 393 ? 6.700 7.404 4.519 1.00 92.38 393 GLN A C 1
ATOM 3154 O O . GLN A 1 393 ? 6.939 7.528 3.321 1.00 92.38 393 GLN A O 1
ATOM 3159 N N . SER A 1 394 ? 7.635 6.990 5.379 1.00 92.94 394 SER A N 1
ATOM 3160 C CA . SER A 1 394 ? 9.016 6.696 4.973 1.00 92.94 394 SER A CA 1
ATOM 3161 C C . SER A 1 394 ? 9.096 5.559 3.944 1.00 92.94 394 SER A C 1
ATOM 3163 O O . SER A 1 394 ? 9.875 5.627 2.992 1.00 92.94 394 SER A O 1
ATOM 3165 N N . LEU A 1 395 ? 8.268 4.517 4.088 1.00 92.06 395 LEU A N 1
ATOM 3166 C CA . LEU A 1 395 ? 8.185 3.440 3.102 1.00 92.06 395 LEU A CA 1
ATOM 3167 C C . LEU A 1 395 ? 7.659 3.943 1.752 1.00 92.06 395 LEU A C 1
ATOM 3169 O O . LEU A 1 395 ? 8.193 3.555 0.711 1.00 92.06 395 LEU A O 1
ATOM 3173 N N . TYR A 1 396 ? 6.626 4.789 1.767 1.00 92.69 396 TYR A N 1
ATOM 3174 C CA . TYR A 1 396 ? 6.086 5.421 0.565 1.00 92.69 396 TYR A CA 1
ATOM 3175 C C . TYR A 1 396 ? 7.162 6.244 -0.155 1.00 92.69 396 TYR A C 1
ATOM 3177 O O . TYR A 1 396 ? 7.374 6.056 -1.351 1.00 92.69 396 TYR A O 1
ATOM 3185 N N . GLU A 1 397 ? 7.891 7.088 0.575 1.00 93.44 397 GLU A N 1
ATOM 3186 C CA . GLU A 1 397 ? 8.972 7.925 0.038 1.00 93.44 397 GLU A CA 1
ATOM 3187 C C . GLU A 1 397 ? 10.096 7.083 -0.568 1.00 93.44 397 GLU A C 1
ATOM 3189 O O . GLU A 1 397 ? 10.480 7.303 -1.715 1.00 93.44 397 GLU A O 1
ATOM 3194 N N . LYS A 1 398 ? 10.556 6.044 0.139 1.00 93.25 398 LYS A N 1
ATOM 3195 C CA . LYS A 1 398 ? 11.576 5.125 -0.382 1.00 93.25 398 LYS A CA 1
ATOM 3196 C C . LYS A 1 398 ? 11.130 4.459 -1.683 1.00 93.25 398 LYS A C 1
ATOM 3198 O O . LYS A 1 398 ? 11.896 4.357 -2.640 1.00 93.25 398 LYS A O 1
ATOM 3203 N N . LYS A 1 399 ? 9.882 3.989 -1.734 1.00 92.19 399 LYS A N 1
ATOM 3204 C CA . LYS A 1 399 ? 9.333 3.393 -2.952 1.00 92.19 399 LYS A CA 1
ATOM 3205 C C . LYS A 1 399 ? 9.221 4.427 -4.072 1.00 92.19 399 LYS A C 1
ATOM 3207 O O . LYS A 1 399 ? 9.425 4.094 -5.239 1.00 92.19 399 LYS A O 1
ATOM 3212 N N . GLN A 1 400 ? 8.911 5.676 -3.734 1.00 95.06 400 GLN A N 1
ATOM 3213 C CA . GLN A 1 400 ? 8.828 6.760 -4.703 1.00 95.06 400 GLN A CA 1
ATOM 3214 C C . GLN A 1 400 ? 10.198 7.067 -5.307 1.00 95.06 400 GLN A C 1
ATOM 3216 O O . GLN A 1 400 ? 10.300 7.204 -6.524 1.00 95.06 400 GLN A O 1
ATOM 3221 N N . GLU A 1 401 ? 11.256 7.087 -4.499 1.00 95.38 401 GLU A N 1
ATOM 3222 C CA . GLU A 1 401 ? 12.637 7.214 -4.973 1.00 95.38 401 GLU A CA 1
ATOM 3223 C C . GLU A 1 401 ? 13.024 6.076 -5.931 1.00 95.38 401 GLU A C 1
ATOM 3225 O O . GLU A 1 401 ? 13.582 6.333 -7.003 1.00 95.38 401 GLU A O 1
ATOM 3230 N N . GLU A 1 402 ? 12.679 4.828 -5.591 1.00 93.88 402 GLU A N 1
ATOM 3231 C CA . GLU A 1 402 ? 12.894 3.659 -6.456 1.00 93.88 402 GLU A CA 1
ATOM 3232 C C . GLU A 1 402 ? 12.174 3.831 -7.810 1.00 93.88 402 GLU A C 1
ATOM 3234 O O . GLU A 1 402 ? 12.789 3.665 -8.870 1.00 93.88 402 GLU A O 1
ATOM 3239 N N . ALA A 1 403 ? 10.904 4.246 -7.801 1.00 95.38 403 ALA A N 1
ATOM 3240 C CA . ALA A 1 403 ? 10.123 4.478 -9.015 1.00 95.38 403 ALA A CA 1
ATOM 3241 C C . ALA A 1 403 ? 10.668 5.641 -9.865 1.00 95.38 403 ALA A C 1
ATOM 3243 O O . ALA A 1 403 ? 10.786 5.510 -11.087 1.00 95.38 403 ALA A O 1
ATOM 3244 N N . VAL A 1 404 ? 11.070 6.755 -9.241 1.00 96.75 404 VAL A N 1
ATOM 3245 C CA . VAL A 1 404 ? 11.713 7.897 -9.919 1.00 96.75 404 VAL A CA 1
ATOM 3246 C C . VAL A 1 404 ? 13.019 7.465 -10.583 1.00 96.75 404 VAL A C 1
ATOM 3248 O O . VAL A 1 404 ? 13.283 7.834 -11.730 1.00 96.75 404 VAL A O 1
ATOM 3251 N N . PHE A 1 405 ? 13.823 6.643 -9.907 1.00 96.12 405 PHE A N 1
ATOM 3252 C CA . PHE A 1 405 ? 15.050 6.101 -10.481 1.00 96.12 405 PHE A CA 1
ATOM 3253 C C . PHE A 1 405 ? 14.767 5.251 -11.730 1.00 96.12 405 PHE A C 1
ATOM 3255 O O . PHE A 1 405 ? 15.440 5.419 -12.751 1.00 96.12 405 PHE A O 1
ATOM 3262 N N . ARG A 1 406 ? 13.745 4.382 -11.698 1.00 95.12 406 ARG A N 1
ATOM 3263 C CA . ARG A 1 406 ? 13.326 3.590 -12.872 1.00 95.12 406 ARG A CA 1
ATOM 3264 C C . ARG A 1 406 ? 12.802 4.460 -14.009 1.00 95.12 406 ARG A C 1
ATOM 3266 O O . ARG A 1 406 ? 13.184 4.241 -15.159 1.00 95.12 406 ARG A O 1
ATOM 3273 N N . LEU A 1 407 ? 11.997 5.475 -13.702 1.00 96.62 407 LEU A N 1
ATOM 3274 C CA . LEU A 1 407 ? 11.523 6.440 -14.692 1.00 96.62 407 LEU A CA 1
ATOM 3275 C C . LEU A 1 407 ? 12.703 7.146 -15.375 1.00 96.62 407 LEU A C 1
ATOM 3277 O O . LEU A 1 407 ? 12.770 7.185 -16.602 1.00 96.62 407 LEU A O 1
ATOM 3281 N N . ALA A 1 408 ? 13.684 7.617 -14.602 1.00 95.19 408 ALA A N 1
ATOM 3282 C CA . ALA A 1 408 ? 14.879 8.256 -15.145 1.00 95.19 408 ALA A CA 1
ATOM 3283 C C . ALA A 1 408 ? 15.691 7.310 -16.050 1.00 95.19 408 ALA A C 1
ATOM 3285 O O . ALA A 1 408 ? 16.240 7.744 -17.066 1.00 95.19 408 ALA A O 1
ATOM 3286 N N . GLN A 1 409 ? 15.766 6.012 -15.727 1.00 92.81 409 GLN A N 1
ATOM 3287 C CA . GLN A 1 409 ? 16.391 5.014 -16.605 1.00 92.81 409 GLN A CA 1
ATOM 3288 C C . GLN A 1 409 ? 15.661 4.899 -17.950 1.00 92.81 409 GLN A C 1
ATOM 3290 O O . GLN A 1 409 ? 16.316 4.919 -18.996 1.00 92.81 409 GLN A O 1
ATOM 3295 N N . ALA A 1 410 ? 14.327 4.828 -17.937 1.00 94.69 410 ALA A N 1
ATOM 3296 C CA . ALA A 1 410 ? 13.519 4.762 -19.153 1.00 94.69 410 ALA A CA 1
ATOM 3297 C C . ALA A 1 410 ? 13.641 6.044 -19.999 1.00 94.69 410 ALA A C 1
ATOM 3299 O O . ALA A 1 410 ? 13.901 5.977 -21.201 1.00 94.69 410 ALA A O 1
ATOM 3300 N N . GLU A 1 411 ? 13.566 7.222 -19.375 1.00 93.56 411 GLU A N 1
ATOM 3301 C CA . GLU A 1 411 ? 13.747 8.511 -20.056 1.00 93.56 411 GLU A CA 1
ATOM 3302 C C . GLU A 1 411 ? 15.128 8.630 -20.715 1.00 93.56 411 GLU A C 1
ATOM 3304 O O . GLU A 1 411 ? 15.253 9.063 -21.865 1.00 93.56 411 GLU A O 1
ATOM 3309 N N . ASN A 1 412 ? 16.183 8.214 -20.007 1.00 90.94 412 ASN A N 1
ATOM 3310 C CA . ASN A 1 412 ? 17.544 8.228 -20.538 1.00 90.94 412 ASN A CA 1
ATOM 3311 C C . ASN A 1 412 ? 17.730 7.252 -21.707 1.00 90.94 412 ASN A C 1
ATOM 3313 O O . ASN A 1 412 ? 18.522 7.543 -22.604 1.00 90.94 412 ASN A O 1
ATOM 3317 N N . ALA A 1 413 ? 16.995 6.137 -21.731 1.00 89.44 413 ALA A N 1
ATOM 3318 C CA . ALA A 1 413 ? 16.995 5.204 -22.855 1.00 89.44 413 ALA A CA 1
ATOM 3319 C C . ALA A 1 413 ? 16.243 5.756 -24.084 1.00 89.44 413 ALA A C 1
ATOM 3321 O O . ALA A 1 413 ? 16.663 5.505 -25.214 1.00 89.44 413 ALA A O 1
ATOM 3322 N N . LEU A 1 414 ? 15.183 6.554 -23.893 1.00 91.88 414 LEU A N 1
ATOM 3323 C CA . LEU A 1 414 ? 14.419 7.152 -24.997 1.00 91.88 414 LEU A CA 1
ATOM 3324 C C . LEU A 1 414 ? 15.183 8.277 -25.711 1.00 91.88 414 LEU A C 1
ATOM 3326 O O . LEU A 1 414 ? 15.186 8.337 -26.939 1.00 91.88 414 LEU A O 1
ATOM 3330 N N . ARG A 1 415 ? 15.864 9.163 -24.970 1.00 88.81 415 ARG A N 1
ATOM 3331 C CA . ARG A 1 415 ? 16.583 10.339 -25.519 1.00 88.81 415 ARG A CA 1
ATOM 3332 C C . ARG A 1 415 ? 17.434 10.059 -26.776 1.00 88.81 415 ARG A C 1
ATOM 3334 O O . ARG A 1 415 ? 17.300 10.797 -27.755 1.00 88.81 415 ARG A O 1
ATOM 3341 N N . PRO A 1 416 ? 18.318 9.043 -26.801 1.00 85.06 416 PRO A N 1
ATOM 3342 C CA . PRO A 1 416 ? 19.103 8.703 -27.993 1.00 85.06 416 PRO A CA 1
ATOM 3343 C C . PRO A 1 416 ? 18.279 8.144 -29.167 1.00 85.06 416 PRO A C 1
ATOM 3345 O O . PRO A 1 416 ? 18.755 8.202 -30.303 1.00 85.06 416 PRO A O 1
ATOM 3348 N N . LEU A 1 417 ? 17.070 7.628 -28.926 1.00 85.75 417 LEU A N 1
ATOM 3349 C CA . LEU A 1 417 ? 16.195 7.020 -29.935 1.00 85.75 417 LEU A CA 1
ATOM 3350 C C . LEU A 1 417 ? 15.290 8.016 -30.668 1.00 85.75 417 LEU A C 1
ATOM 3352 O O . LEU A 1 417 ? 14.824 7.683 -31.753 1.00 85.75 417 LEU A O 1
ATOM 3356 N N . ILE A 1 418 ? 15.089 9.231 -30.145 1.00 85.75 418 ILE A N 1
ATOM 3357 C CA . ILE A 1 418 ? 14.154 10.237 -30.698 1.00 85.75 418 ILE A CA 1
ATOM 3358 C C . ILE A 1 418 ? 14.360 10.487 -32.202 1.00 85.75 418 ILE A C 1
ATOM 3360 O O . ILE A 1 418 ? 13.402 10.685 -32.935 1.00 85.75 418 ILE A O 1
ATOM 3364 N N . LYS A 1 419 ? 15.610 10.466 -32.684 1.00 77.62 419 LYS A N 1
ATOM 3365 C CA . LYS A 1 419 ? 15.920 10.655 -34.115 1.00 77.62 419 LYS A CA 1
ATOM 3366 C C . LYS A 1 419 ? 15.857 9.376 -34.953 1.00 77.62 419 LYS A C 1
ATOM 3368 O O . LYS A 1 419 ? 15.882 9.457 -36.174 1.00 77.62 419 LYS A O 1
ATOM 3373 N N . ALA A 1 420 ? 15.890 8.213 -34.310 1.00 76.88 420 ALA A N 1
ATOM 3374 C CA . ALA A 1 420 ? 15.978 6.911 -34.968 1.00 76.88 420 ALA A CA 1
ATOM 3375 C C . ALA A 1 420 ? 14.617 6.209 -35.095 1.00 76.88 420 ALA A C 1
ATOM 3377 O O . ALA A 1 420 ? 14.513 5.233 -35.840 1.00 76.88 420 ALA A O 1
ATOM 3378 N N . LEU A 1 421 ? 13.612 6.665 -34.346 1.00 84.25 421 LEU A N 1
ATOM 3379 C CA . LEU A 1 421 ? 12.250 6.139 -34.358 1.00 84.25 421 LEU A CA 1
ATOM 3380 C C . LEU A 1 421 ? 11.292 7.089 -35.099 1.00 84.25 421 LEU A C 1
ATOM 3382 O O . LEU A 1 421 ? 11.571 8.287 -35.180 1.00 84.25 421 LEU A O 1
ATOM 3386 N N . PRO A 1 422 ? 10.166 6.575 -35.626 1.00 87.12 422 PRO A N 1
ATOM 3387 C CA . PRO A 1 422 ? 9.083 7.401 -36.152 1.00 87.12 422 PRO A CA 1
ATOM 3388 C C . PRO A 1 422 ? 8.519 8.352 -35.088 1.00 87.12 422 PRO A C 1
ATOM 3390 O O . PRO A 1 422 ? 8.432 7.997 -33.912 1.00 87.12 422 PRO A O 1
ATOM 3393 N N . GLU A 1 423 ? 8.069 9.537 -35.505 1.00 88.31 423 GLU A N 1
ATOM 3394 C CA . GLU A 1 423 ? 7.522 10.555 -34.594 1.00 88.31 423 GLU A CA 1
ATOM 3395 C C . GLU A 1 423 ? 6.310 10.042 -33.792 1.00 88.31 423 GLU A C 1
ATOM 3397 O O . GLU A 1 423 ? 6.163 10.360 -32.613 1.00 88.31 423 GLU A O 1
ATOM 3402 N N . GLU A 1 424 ? 5.473 9.199 -34.402 1.00 90.19 424 GLU A N 1
ATOM 3403 C CA . GLU A 1 424 ? 4.319 8.570 -33.748 1.00 90.19 424 GLU A CA 1
ATOM 3404 C C . GLU A 1 424 ? 4.729 7.660 -32.579 1.00 90.19 424 GLU A C 1
ATOM 3406 O O . GLU A 1 424 ? 4.124 7.710 -31.506 1.00 90.19 424 GLU A O 1
ATOM 3411 N N . GLU A 1 425 ? 5.790 6.863 -32.752 1.00 89.94 425 GLU A N 1
ATOM 3412 C CA . GLU A 1 425 ? 6.314 5.992 -31.693 1.00 89.94 425 GLU A CA 1
ATOM 3413 C C . GLU A 1 425 ? 6.936 6.809 -30.559 1.00 89.94 425 GLU A C 1
ATOM 3415 O O . GLU A 1 425 ? 6.707 6.510 -29.387 1.00 89.94 425 GLU A O 1
ATOM 3420 N N . VAL A 1 426 ? 7.674 7.875 -30.893 1.00 91.06 426 VAL A N 1
ATOM 3421 C CA . VAL A 1 426 ? 8.247 8.788 -29.893 1.00 91.06 426 VAL A CA 1
ATOM 3422 C C . VAL A 1 426 ? 7.138 9.416 -29.050 1.00 91.06 426 VAL A C 1
ATOM 3424 O O . VAL A 1 426 ? 7.198 9.325 -27.825 1.00 91.06 426 VAL A O 1
ATOM 3427 N N . LYS A 1 427 ? 6.083 9.953 -29.680 1.00 93.25 427 LYS A N 1
ATOM 3428 C CA . LYS A 1 427 ? 4.925 10.525 -28.970 1.00 93.25 427 LYS A CA 1
ATOM 3429 C C . LYS A 1 427 ? 4.237 9.502 -28.070 1.00 93.25 427 LYS A C 1
ATOM 3431 O O . LYS A 1 427 ? 3.875 9.822 -26.940 1.00 93.25 427 LYS A O 1
ATOM 3436 N N . ARG A 1 428 ? 4.079 8.255 -28.530 1.00 94.88 428 ARG A N 1
ATOM 3437 C CA . ARG A 1 428 ? 3.514 7.171 -27.709 1.00 94.88 428 ARG A CA 1
ATOM 3438 C C . ARG A 1 428 ? 4.352 6.923 -26.450 1.00 94.88 428 ARG A C 1
ATOM 3440 O O . ARG A 1 428 ? 3.786 6.804 -25.359 1.00 94.88 428 ARG A O 1
ATOM 3447 N N . PHE A 1 429 ? 5.678 6.853 -26.578 1.00 94.31 429 PHE A N 1
ATOM 3448 C CA . PHE A 1 429 ? 6.566 6.655 -25.430 1.00 94.31 429 PHE A CA 1
ATOM 3449 C C . PHE A 1 429 ? 6.587 7.865 -24.491 1.00 94.31 429 PHE A C 1
ATOM 3451 O O . PHE A 1 429 ? 6.536 7.677 -23.278 1.00 94.31 429 PHE A O 1
ATOM 3458 N N . GLU A 1 430 ? 6.590 9.091 -25.016 1.00 94.62 430 GLU A N 1
ATOM 3459 C CA . GLU A 1 430 ? 6.511 10.317 -24.210 1.00 94.62 430 GLU A CA 1
ATOM 3460 C C . GLU A 1 430 ? 5.204 10.400 -23.412 1.00 94.62 430 GLU A C 1
ATOM 3462 O O . GLU A 1 430 ? 5.242 10.685 -22.215 1.00 94.62 430 GLU A O 1
ATOM 3467 N N . ASN A 1 431 ? 4.065 10.068 -24.029 1.00 95.69 431 ASN A N 1
ATOM 3468 C CA . ASN A 1 431 ? 2.775 9.997 -23.337 1.00 95.69 431 ASN A CA 1
ATOM 3469 C C . ASN A 1 431 ? 2.792 8.938 -22.228 1.00 95.69 431 ASN A C 1
ATOM 3471 O O . ASN A 1 431 ? 2.360 9.207 -21.110 1.00 95.69 431 ASN A O 1
ATOM 3475 N N . THR A 1 432 ? 3.359 7.759 -22.505 1.00 95.06 432 THR A N 1
ATOM 3476 C CA . THR A 1 432 ? 3.487 6.689 -21.502 1.00 95.06 432 THR A CA 1
ATOM 3477 C C . THR A 1 432 ? 4.373 7.125 -20.328 1.00 95.06 432 THR A C 1
ATOM 3479 O O . THR A 1 432 ? 4.022 6.899 -19.173 1.00 95.06 432 THR A O 1
ATOM 3482 N N . LEU A 1 433 ? 5.504 7.789 -20.595 1.00 95.81 433 LEU A N 1
ATOM 3483 C CA . LEU A 1 433 ? 6.383 8.342 -19.557 1.00 95.81 433 LEU A CA 1
ATOM 3484 C C . LEU A 1 433 ? 5.687 9.442 -18.745 1.00 95.81 433 LEU A C 1
ATOM 3486 O O . LEU A 1 433 ? 5.879 9.511 -17.534 1.00 95.81 433 LEU A O 1
ATOM 3490 N N . ALA A 1 434 ? 4.866 10.282 -19.382 1.00 95.88 434 ALA A N 1
ATOM 3491 C CA . ALA A 1 434 ? 4.089 11.314 -18.700 1.00 95.88 434 ALA A CA 1
ATOM 3492 C C . ALA A 1 434 ? 3.023 10.714 -17.767 1.00 95.88 434 ALA A C 1
ATOM 3494 O O . ALA A 1 434 ? 2.872 11.181 -16.638 1.00 95.88 434 ALA A O 1
ATOM 3495 N N . GLU A 1 435 ? 2.331 9.654 -18.196 1.00 95.56 435 GLU A N 1
ATOM 3496 C CA . GLU A 1 435 ? 1.397 8.907 -17.346 1.00 95.56 435 GLU A CA 1
ATOM 3497 C C . GLU A 1 435 ? 2.098 8.291 -16.134 1.00 95.56 435 GLU A C 1
ATOM 3499 O O . GLU A 1 435 ? 1.650 8.496 -15.007 1.00 95.56 435 GLU A O 1
ATOM 3504 N N . ILE A 1 436 ? 3.221 7.596 -16.355 1.00 95.88 436 ILE A N 1
ATOM 3505 C CA . ILE A 1 436 ? 4.036 7.005 -15.284 1.00 95.88 436 ILE A CA 1
ATOM 3506 C C . ILE A 1 436 ? 4.496 8.098 -14.312 1.00 95.88 436 ILE A C 1
ATOM 3508 O O . ILE A 1 436 ? 4.406 7.932 -13.099 1.00 95.88 436 ILE A O 1
ATOM 3512 N N . ARG A 1 437 ? 4.954 9.247 -14.826 1.00 96.44 437 ARG A N 1
ATOM 3513 C CA . ARG A 1 437 ? 5.370 10.384 -13.998 1.00 96.44 437 ARG A CA 1
ATOM 3514 C C . ARG A 1 437 ? 4.222 10.889 -13.125 1.00 96.44 437 ARG A C 1
ATOM 3516 O O . ARG A 1 437 ? 4.423 11.109 -11.933 1.00 96.44 437 ARG A O 1
ATOM 3523 N N . ARG A 1 438 ? 3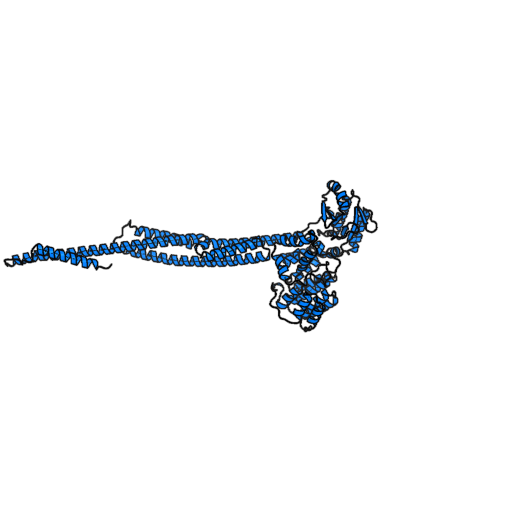.026 11.048 -13.695 1.00 94.69 438 ARG A N 1
ATOM 3524 C CA . ARG A 1 438 ? 1.831 11.448 -12.944 1.00 94.69 438 ARG A CA 1
ATOM 3525 C C . ARG A 1 438 ? 1.509 10.433 -11.843 1.00 94.69 438 ARG A C 1
ATOM 3527 O O . ARG A 1 438 ? 1.320 10.828 -10.701 1.00 94.69 438 ARG A O 1
ATOM 3534 N N . GLU A 1 439 ? 1.517 9.140 -12.161 1.00 93.25 439 GLU A N 1
ATOM 3535 C CA . GLU A 1 439 ? 1.276 8.058 -11.194 1.00 93.25 439 GLU A CA 1
ATOM 3536 C C . GLU A 1 439 ? 2.288 8.064 -10.034 1.00 93.25 439 GLU A C 1
ATOM 3538 O O . GLU A 1 439 ? 1.896 7.864 -8.890 1.00 93.25 439 GLU A O 1
ATOM 3543 N N . ILE A 1 440 ? 3.564 8.371 -10.295 1.00 94.31 440 ILE A N 1
ATOM 3544 C CA . ILE A 1 440 ? 4.613 8.450 -9.262 1.00 94.31 440 ILE A CA 1
ATOM 3545 C C . ILE A 1 440 ? 4.424 9.647 -8.318 1.00 94.31 440 ILE A C 1
ATOM 3547 O O . ILE A 1 440 ? 4.674 9.528 -7.118 1.00 94.31 440 ILE A O 1
ATOM 3551 N N . TYR A 1 441 ? 4.040 10.820 -8.833 1.00 92.06 441 TYR A N 1
ATOM 3552 C CA . TYR A 1 441 ? 3.970 12.047 -8.024 1.00 92.06 441 TYR A CA 1
ATOM 3553 C C . TYR A 1 441 ? 2.597 12.306 -7.397 1.00 92.06 441 TYR A C 1
ATOM 3555 O O . TYR A 1 441 ? 2.529 12.906 -6.319 1.00 92.06 441 TYR A O 1
ATOM 3563 N N . GLU A 1 442 ? 1.520 11.872 -8.048 1.00 89.62 442 GLU A N 1
ATOM 3564 C CA . GLU A 1 442 ? 0.136 12.117 -7.623 1.00 89.62 442 GLU A CA 1
ATOM 3565 C C . GLU A 1 442 ? -0.552 10.863 -7.063 1.00 89.62 442 GLU A C 1
ATOM 3567 O O . GLU A 1 442 ? -1.528 11.000 -6.328 1.00 89.62 442 GLU A O 1
ATOM 3572 N N . GLY A 1 443 ? -0.058 9.663 -7.384 1.00 89.62 443 GLY A N 1
ATOM 3573 C CA . GLY A 1 443 ? -0.666 8.394 -6.975 1.00 89.62 443 GLY A CA 1
ATOM 3574 C C . GLY A 1 443 ? -0.376 7.973 -5.532 1.00 89.62 443 GLY A C 1
ATOM 3575 O O . GLY A 1 443 ? 0.382 8.617 -4.806 1.00 89.62 443 GLY A O 1
ATOM 3576 N N . GLY A 1 444 ? -1.008 6.874 -5.111 1.00 91.12 444 GLY A N 1
ATOM 3577 C CA . GLY A 1 444 ? -0.762 6.201 -3.837 1.00 91.12 444 GLY A CA 1
ATOM 3578 C C . GLY A 1 444 ? 0.184 5.009 -3.978 1.00 91.12 444 GLY A C 1
ATOM 3579 O O . GLY A 1 444 ? 0.851 4.833 -4.994 1.00 91.12 444 GLY A O 1
ATOM 3580 N N . PHE A 1 445 ? 0.238 4.151 -2.957 1.00 89.12 445 PHE A N 1
ATOM 3581 C CA . PHE A 1 445 ? 1.087 2.950 -2.967 1.00 89.12 445 PHE A CA 1
ATOM 3582 C C . PHE A 1 445 ? 0.833 2.031 -4.170 1.00 89.12 445 PHE A C 1
ATOM 3584 O O . PHE A 1 445 ? 1.779 1.461 -4.718 1.00 89.12 445 PHE A O 1
ATOM 3591 N N . LEU A 1 446 ? -0.431 1.859 -4.569 1.00 88.44 446 LEU A N 1
ATOM 3592 C CA . LEU A 1 446 ? -0.791 0.935 -5.645 1.00 88.44 446 LEU A CA 1
ATOM 3593 C C . LEU A 1 446 ? -0.356 1.458 -7.022 1.00 88.44 446 LEU A C 1
ATOM 3595 O O . LEU A 1 446 ? 0.221 0.699 -7.806 1.00 88.44 446 LEU A O 1
ATOM 3599 N N . GLU A 1 447 ? -0.607 2.737 -7.320 1.00 90.06 447 GLU A N 1
ATOM 3600 C CA . GLU A 1 447 ? -0.131 3.378 -8.554 1.00 90.06 447 GLU A CA 1
ATOM 3601 C C . GLU A 1 447 ? 1.381 3.373 -8.593 1.00 90.06 447 GLU A C 1
ATOM 3603 O O . GLU A 1 447 ? 1.952 3.051 -9.623 1.00 90.06 447 GLU A O 1
ATOM 3608 N N . LEU A 1 448 ? 2.028 3.665 -7.470 1.00 91.69 448 LEU A N 1
ATOM 3609 C CA . LEU A 1 448 ? 3.470 3.767 -7.399 1.00 91.69 448 LEU A CA 1
ATOM 3610 C C . LEU A 1 448 ? 4.168 2.441 -7.738 1.00 91.69 448 LEU A C 1
ATOM 3612 O O . LEU A 1 448 ? 5.075 2.425 -8.568 1.00 91.69 448 LEU A O 1
ATOM 3616 N N . LEU A 1 449 ? 3.701 1.319 -7.176 1.00 88.25 449 LEU A N 1
ATOM 3617 C CA . LEU A 1 449 ? 4.201 -0.008 -7.556 1.00 88.25 449 LEU A CA 1
ATOM 3618 C C . LEU A 1 449 ? 3.953 -0.327 -9.034 1.00 88.25 449 LEU A C 1
ATOM 3620 O O . LEU A 1 449 ? 4.792 -0.928 -9.709 1.00 88.25 449 LEU A O 1
ATOM 3624 N N . THR A 1 450 ? 2.777 0.048 -9.535 1.00 90.38 450 THR A N 1
ATOM 3625 C CA . THR A 1 450 ? 2.406 -0.196 -10.931 1.00 90.38 450 THR A CA 1
ATOM 3626 C C . THR A 1 450 ? 3.284 0.633 -11.870 1.00 90.38 450 THR A C 1
ATOM 3628 O O . THR A 1 450 ? 3.785 0.112 -12.866 1.00 90.38 450 THR A O 1
ATOM 3631 N N . ALA A 1 451 ? 3.527 1.895 -11.526 1.00 93.38 451 ALA A N 1
ATOM 3632 C CA . ALA A 1 451 ? 4.349 2.837 -12.264 1.00 93.38 451 ALA A CA 1
ATOM 3633 C C . ALA A 1 451 ? 5.826 2.437 -12.244 1.00 93.38 451 ALA A C 1
ATOM 3635 O O . ALA A 1 451 ? 6.466 2.480 -13.291 1.00 93.38 451 ALA A O 1
ATOM 3636 N N . GLU A 1 452 ? 6.357 1.973 -11.106 1.00 94.00 452 GLU A N 1
ATOM 3637 C CA . GLU A 1 452 ? 7.715 1.422 -11.009 1.00 94.00 452 GLU A CA 1
ATOM 3638 C C . GLU A 1 452 ? 7.905 0.268 -12.003 1.00 94.00 452 GLU A C 1
ATOM 3640 O O . GLU A 1 452 ? 8.843 0.276 -12.806 1.00 94.00 452 GLU A O 1
ATOM 3645 N N . ARG A 1 453 ? 6.982 -0.704 -11.993 1.00 93.25 453 ARG A N 1
ATOM 3646 C CA . ARG A 1 453 ? 7.034 -1.859 -12.895 1.00 93.25 453 ARG A CA 1
ATOM 3647 C C . ARG A 1 453 ? 6.902 -1.443 -14.358 1.00 93.25 453 ARG A C 1
ATOM 3649 O O . ARG A 1 453 ? 7.711 -1.866 -15.177 1.00 93.25 453 ARG A O 1
ATOM 3656 N N . ARG A 1 454 ? 5.941 -0.571 -14.685 1.00 95.19 454 ARG A N 1
ATOM 3657 C CA . ARG A 1 454 ? 5.767 -0.028 -16.045 1.00 95.19 454 ARG A CA 1
ATOM 3658 C C . ARG A 1 454 ? 7.009 0.726 -16.520 1.00 95.19 454 ARG A C 1
ATOM 3660 O O . ARG A 1 454 ? 7.397 0.574 -17.674 1.00 95.19 454 ARG A O 1
ATOM 3667 N N . ALA A 1 455 ? 7.643 1.513 -15.650 1.00 95.69 455 ALA A N 1
ATOM 3668 C CA . ALA A 1 455 ? 8.876 2.231 -15.960 1.00 95.69 455 ALA A CA 1
ATOM 3669 C C . ALA A 1 455 ? 10.032 1.267 -16.234 1.00 95.69 455 ALA A C 1
ATOM 3671 O O . ALA A 1 455 ? 10.790 1.464 -17.183 1.00 95.69 455 ALA A O 1
ATOM 3672 N N . PHE A 1 456 ? 10.153 0.209 -15.430 1.00 94.56 456 PHE A N 1
ATOM 3673 C CA . PHE A 1 456 ? 11.149 -0.834 -15.635 1.00 94.56 456 PHE A CA 1
ATOM 3674 C C . PHE A 1 456 ? 10.938 -1.573 -16.965 1.00 94.56 456 PHE A C 1
ATOM 3676 O O . PHE A 1 456 ? 11.872 -1.658 -17.764 1.00 94.56 456 PHE A O 1
ATOM 3683 N N . ASP A 1 457 ? 9.714 -2.031 -17.235 1.00 94.38 457 ASP A N 1
ATOM 3684 C CA . ASP A 1 457 ? 9.357 -2.746 -18.465 1.00 94.38 457 ASP A CA 1
ATOM 3685 C C . ASP A 1 457 ? 9.600 -1.871 -19.708 1.00 94.38 457 ASP A C 1
ATOM 3687 O O . ASP A 1 457 ? 10.229 -2.312 -20.674 1.00 94.38 457 ASP A O 1
ATOM 3691 N N . LEU A 1 458 ? 9.200 -0.596 -19.656 1.00 95.25 458 LEU A N 1
ATOM 3692 C CA . LEU A 1 458 ? 9.464 0.376 -20.720 1.00 95.25 458 LEU A CA 1
ATOM 3693 C C . LEU A 1 458 ? 10.967 0.636 -20.902 1.00 95.25 458 LEU A C 1
ATOM 3695 O O . LEU A 1 458 ? 11.458 0.731 -22.027 1.00 95.25 458 LEU A O 1
ATOM 3699 N N . GLY A 1 459 ? 11.721 0.726 -19.806 1.00 93.44 459 GLY A N 1
ATOM 3700 C CA . GLY A 1 459 ? 13.175 0.853 -19.847 1.00 93.44 459 GLY A CA 1
ATOM 3701 C C . GLY A 1 459 ? 13.837 -0.317 -20.579 1.00 93.44 459 GLY A C 1
ATOM 3702 O O . GLY A 1 459 ? 14.701 -0.096 -21.431 1.00 93.44 459 GLY A O 1
ATOM 3703 N N . LEU A 1 460 ? 13.400 -1.551 -20.305 1.00 93.00 460 LEU A N 1
ATOM 3704 C CA . LEU A 1 460 ? 13.873 -2.749 -21.005 1.00 93.00 460 LEU A CA 1
ATOM 3705 C C . LEU A 1 460 ? 13.491 -2.740 -22.490 1.00 93.00 460 LEU A C 1
ATOM 3707 O O . LEU A 1 460 ? 14.331 -3.046 -23.342 1.00 93.00 460 LEU A O 1
ATOM 3711 N N . GLU A 1 461 ? 12.258 -2.348 -22.817 1.00 93.31 461 GLU A N 1
ATOM 3712 C CA . GLU A 1 461 ? 11.800 -2.219 -24.202 1.00 93.31 461 GLU A CA 1
ATOM 3713 C C . GLU A 1 461 ? 12.695 -1.247 -24.993 1.00 93.31 461 GLU A C 1
ATOM 3715 O O . GLU A 1 461 ? 13.223 -1.595 -26.057 1.00 93.31 461 GLU A O 1
ATOM 3720 N N . LEU A 1 462 ? 12.943 -0.051 -24.448 1.00 92.81 462 LEU A N 1
ATOM 3721 C CA . LEU A 1 462 ? 13.776 0.981 -25.072 1.00 92.81 462 LEU A CA 1
ATOM 3722 C C . LEU A 1 462 ? 15.242 0.548 -25.206 1.00 92.81 462 LEU A C 1
ATOM 3724 O O . LEU A 1 462 ? 15.870 0.797 -26.239 1.00 92.81 462 LEU A O 1
ATOM 3728 N N . GLN A 1 463 ? 15.790 -0.167 -24.221 1.00 89.50 463 GLN A N 1
ATOM 3729 C CA . GLN A 1 463 ? 17.117 -0.781 -24.339 1.00 89.50 463 GLN A CA 1
ATOM 3730 C C . GLN A 1 463 ? 17.173 -1.811 -25.477 1.00 89.50 463 GLN A C 1
ATOM 3732 O O . GLN A 1 463 ? 18.144 -1.844 -26.242 1.00 89.50 463 GLN A O 1
ATOM 3737 N N . GLY A 1 464 ? 16.110 -2.597 -25.662 1.00 89.25 464 GLY A N 1
ATOM 3738 C CA . GLY A 1 464 ? 15.964 -3.500 -26.803 1.00 89.25 464 GLY A CA 1
ATOM 3739 C C . GLY A 1 464 ? 15.964 -2.763 -28.148 1.00 89.25 464 GLY A C 1
ATOM 3740 O O . GLY A 1 464 ? 16.624 -3.191 -29.102 1.00 89.25 464 GLY A O 1
ATOM 3741 N N . TYR A 1 465 ? 15.280 -1.618 -28.247 1.00 89.38 465 TYR A N 1
ATOM 3742 C CA . TYR A 1 465 ? 15.349 -0.757 -29.435 1.00 89.38 465 TYR A CA 1
ATOM 3743 C C . TYR A 1 465 ? 16.754 -0.202 -29.675 1.00 89.38 465 TYR A C 1
ATOM 3745 O O . TYR A 1 465 ? 17.246 -0.275 -30.804 1.00 89.38 465 TYR A O 1
ATOM 3753 N N . LEU A 1 466 ? 17.429 0.287 -28.633 1.00 87.12 466 LEU A N 1
ATOM 3754 C CA . LEU A 1 466 ? 18.802 0.789 -28.727 1.00 87.12 466 LEU A CA 1
ATOM 3755 C C . LEU A 1 466 ? 19.762 -0.252 -29.285 1.00 87.12 466 LEU A C 1
ATOM 3757 O O . LEU A 1 466 ? 20.537 0.038 -30.200 1.00 87.12 466 LEU A O 1
ATOM 3761 N N . PHE A 1 467 ? 19.669 -1.479 -28.783 1.00 87.81 467 PHE A N 1
ATOM 3762 C CA . PHE A 1 467 ? 20.490 -2.579 -29.259 1.00 87.81 467 PHE A CA 1
ATOM 3763 C C . PHE A 1 467 ? 20.236 -2.886 -30.743 1.00 87.81 467 PHE A C 1
ATOM 3765 O O . PHE A 1 467 ? 21.186 -2.986 -31.525 1.00 87.81 467 PHE A O 1
ATOM 3772 N N . ARG A 1 468 ? 18.964 -2.949 -31.169 1.00 89.19 468 ARG A N 1
ATOM 3773 C CA . ARG A 1 468 ? 18.589 -3.165 -32.580 1.00 89.19 468 ARG A CA 1
ATOM 3774 C C . ARG A 1 468 ? 19.106 -2.053 -33.497 1.00 89.19 468 ARG A C 1
ATOM 3776 O O . ARG A 1 468 ? 19.626 -2.338 -34.575 1.00 89.19 468 ARG A O 1
ATOM 3783 N N . GLN A 1 469 ? 19.015 -0.795 -33.072 1.00 88.06 469 GLN A N 1
ATOM 3784 C CA . GLN A 1 469 ? 19.538 0.340 -33.840 1.00 88.06 469 GLN A CA 1
ATOM 3785 C C . GLN A 1 469 ? 21.073 0.314 -33.923 1.00 88.06 469 GLN A C 1
ATOM 3787 O O . GLN A 1 469 ? 21.641 0.533 -34.994 1.00 88.06 469 GLN A O 1
ATOM 3792 N N . GLY A 1 470 ? 21.753 -0.054 -32.834 1.00 87.50 470 GLY A N 1
ATOM 3793 C CA . GLY A 1 470 ? 23.197 -0.290 -32.836 1.00 87.50 470 GLY A CA 1
ATOM 3794 C C . GLY A 1 470 ? 23.617 -1.388 -33.820 1.00 87.50 470 GLY A C 1
ATOM 3795 O O . GLY A 1 470 ? 24.598 -1.224 -34.548 1.00 87.50 470 GLY A O 1
ATOM 3796 N N . GLN A 1 471 ? 22.854 -2.483 -33.914 1.00 89.25 471 GLN A N 1
ATOM 3797 C CA . GLN A 1 471 ? 23.103 -3.534 -34.908 1.00 89.25 471 GLN A CA 1
ATOM 3798 C C . GLN A 1 471 ? 22.919 -3.042 -36.349 1.00 89.25 471 GLN A C 1
ATOM 3800 O O . GLN A 1 471 ? 23.772 -3.326 -37.193 1.00 89.25 471 GLN A O 1
ATOM 3805 N N . LYS A 1 472 ? 21.862 -2.266 -36.633 1.00 89.75 472 LYS A N 1
ATOM 3806 C CA . LYS A 1 472 ? 21.644 -1.662 -37.961 1.00 89.75 472 LYS A CA 1
ATOM 3807 C C . LYS A 1 472 ? 22.819 -0.777 -38.380 1.00 89.75 472 LYS A C 1
ATOM 3809 O O . LYS A 1 472 ? 23.308 -0.902 -39.501 1.00 89.75 472 LYS A O 1
ATOM 3814 N N . LEU A 1 473 ? 23.329 0.062 -37.476 1.00 87.88 473 LEU A N 1
ATOM 3815 C CA . LEU A 1 473 ? 24.511 0.886 -37.750 1.00 87.88 473 LEU A CA 1
ATOM 3816 C C . LEU A 1 473 ? 25.778 0.055 -37.970 1.00 87.88 473 LEU A C 1
ATOM 3818 O O . LEU A 1 473 ? 26.558 0.372 -38.862 1.00 87.88 473 LEU A O 1
ATOM 3822 N N . ARG A 1 474 ? 25.982 -1.030 -37.214 1.00 90.06 474 ARG A N 1
ATOM 3823 C CA . ARG A 1 474 ? 27.112 -1.951 -37.442 1.00 90.06 474 ARG A CA 1
ATOM 3824 C C . ARG A 1 474 ? 27.025 -2.637 -38.806 1.00 90.06 474 ARG A C 1
ATOM 3826 O O . ARG A 1 474 ? 28.053 -2.829 -39.451 1.00 90.06 474 ARG A O 1
ATOM 3833 N N . ALA A 1 475 ? 25.821 -2.984 -39.259 1.00 92.00 475 ALA A N 1
ATOM 3834 C CA . ALA A 1 475 ? 25.607 -3.510 -40.604 1.00 92.00 475 ALA A CA 1
ATOM 3835 C C . ALA A 1 475 ? 25.920 -2.452 -41.675 1.00 92.00 475 ALA A C 1
ATOM 3837 O O . ALA A 1 475 ? 26.685 -2.741 -42.593 1.00 92.00 475 ALA A O 1
ATOM 3838 N N . LYS A 1 476 ? 25.427 -1.212 -41.513 1.00 91.31 476 LYS A N 1
ATOM 3839 C CA . LYS A 1 476 ? 25.767 -0.082 -42.397 1.00 91.31 476 LYS A CA 1
ATOM 3840 C C . LYS A 1 476 ? 27.274 0.181 -42.453 1.00 91.31 476 LYS A C 1
ATOM 3842 O O . LYS A 1 476 ? 27.820 0.312 -43.540 1.00 91.31 476 LYS A O 1
ATOM 3847 N N . TYR A 1 477 ? 27.952 0.180 -41.305 1.00 92.75 477 TYR A N 1
ATOM 3848 C CA . TYR A 1 477 ? 29.405 0.341 -41.223 1.00 92.75 477 TYR A CA 1
ATOM 3849 C C . TYR A 1 477 ? 30.140 -0.695 -42.084 1.00 92.75 477 TYR A C 1
ATOM 3851 O O . TYR A 1 477 ? 30.977 -0.312 -42.893 1.00 92.75 477 TYR A O 1
ATOM 3859 N N . LYS A 1 478 ? 29.765 -1.982 -41.999 1.00 92.88 478 LYS A N 1
ATOM 3860 C CA . LYS A 1 478 ? 30.340 -3.031 -42.863 1.00 92.88 478 LYS A CA 1
ATOM 3861 C C . LYS A 1 478 ? 30.130 -2.737 -44.351 1.00 92.88 478 LYS A C 1
ATOM 3863 O O . LYS A 1 478 ? 31.029 -2.988 -45.147 1.00 92.88 478 LYS A O 1
ATOM 3868 N N . THR A 1 479 ? 28.962 -2.221 -44.732 1.00 94.06 479 THR A N 1
ATOM 3869 C CA . THR A 1 479 ? 28.690 -1.812 -46.117 1.00 94.06 479 THR A CA 1
ATOM 3870 C C . THR A 1 479 ? 29.583 -0.648 -46.538 1.00 94.06 479 THR A C 1
ATOM 3872 O O . THR A 1 479 ? 30.189 -0.716 -47.601 1.00 94.06 479 THR A O 1
ATOM 3875 N N . TYR A 1 480 ? 29.739 0.381 -45.701 1.00 93.88 480 TYR A N 1
ATOM 3876 C CA . TYR A 1 480 ? 30.612 1.514 -46.012 1.00 93.88 480 TYR A CA 1
ATOM 3877 C C . TYR A 1 480 ? 32.086 1.110 -46.134 1.00 93.88 480 TYR A C 1
ATOM 3879 O O . TYR A 1 480 ? 32.776 1.609 -47.019 1.00 93.88 480 TYR A O 1
ATOM 3887 N N . THR A 1 481 ? 32.567 0.181 -45.300 1.00 92.44 481 THR A N 1
ATOM 3888 C CA . THR A 1 481 ? 33.928 -0.365 -45.415 1.00 92.44 481 THR A CA 1
ATOM 3889 C C . THR A 1 481 ? 34.134 -1.070 -46.757 1.00 92.44 481 THR A C 1
ATOM 3891 O O . THR A 1 481 ? 35.134 -0.821 -47.423 1.00 92.44 481 THR A O 1
ATOM 3894 N N . LYS A 1 482 ? 33.159 -1.869 -47.214 1.00 93.69 482 LYS A N 1
ATOM 3895 C CA . LYS A 1 482 ? 33.207 -2.480 -48.555 1.00 93.69 482 LYS A CA 1
ATOM 3896 C C . LYS A 1 482 ? 33.220 -1.433 -49.671 1.00 93.69 482 LYS A C 1
ATOM 3898 O O . LYS A 1 482 ? 33.936 -1.599 -50.654 1.00 93.69 482 LYS A O 1
ATOM 3903 N N . SER A 1 483 ? 32.454 -0.349 -49.531 1.00 91.50 483 SER A N 1
ATOM 3904 C CA . SER A 1 483 ? 32.478 0.749 -50.503 1.00 91.50 483 SER A CA 1
ATOM 3905 C C . SER A 1 483 ? 33.838 1.450 -50.543 1.00 91.50 483 SER A C 1
ATOM 3907 O O . SER A 1 483 ? 34.326 1.751 -51.629 1.00 91.50 483 SER A O 1
ATOM 3909 N N . LEU A 1 484 ? 34.483 1.668 -49.390 1.00 92.81 484 LEU A N 1
ATOM 3910 C CA . LEU A 1 484 ? 35.846 2.207 -49.333 1.00 92.81 484 LEU A CA 1
ATOM 3911 C C . LEU A 1 484 ? 36.825 1.308 -50.102 1.00 92.81 484 LEU A C 1
ATOM 3913 O O . LEU A 1 484 ? 37.571 1.813 -50.937 1.00 92.81 484 LEU A O 1
ATOM 3917 N N . GLU A 1 485 ? 36.790 -0.008 -49.871 1.00 92.44 485 GLU A N 1
ATOM 3918 C CA . GLU A 1 485 ? 37.632 -0.974 -50.593 1.00 92.44 485 GLU A CA 1
ATOM 3919 C C . GLU A 1 485 ? 37.402 -0.904 -52.110 1.00 92.44 485 GLU A C 1
ATOM 3921 O O . GLU A 1 485 ? 38.360 -0.870 -52.883 1.00 92.44 485 GLU A O 1
ATOM 3926 N N . TYR A 1 486 ? 36.142 -0.825 -52.547 1.00 93.50 486 TYR A N 1
ATOM 3927 C CA . TYR A 1 486 ? 35.786 -0.676 -53.959 1.00 93.50 486 TYR A CA 1
ATOM 3928 C C . TYR A 1 486 ? 36.387 0.600 -54.578 1.00 93.50 486 TYR A C 1
ATOM 3930 O O . TYR A 1 486 ? 37.076 0.533 -55.601 1.00 93.50 486 TYR A O 1
ATOM 3938 N N . TYR A 1 487 ? 36.194 1.760 -53.944 1.00 92.25 487 TYR A N 1
ATOM 3939 C CA . TYR A 1 487 ? 36.705 3.034 -54.461 1.00 92.25 487 TYR A CA 1
ATOM 3940 C C . TYR A 1 487 ? 38.238 3.122 -54.413 1.00 92.25 487 TYR A C 1
ATOM 3942 O O . TYR A 1 487 ? 38.845 3.733 -55.298 1.00 92.25 487 TYR A O 1
ATOM 3950 N N . GLN A 1 488 ? 38.878 2.480 -53.430 1.00 91.25 488 GLN A N 1
ATOM 3951 C CA . GLN A 1 488 ? 40.335 2.329 -53.372 1.00 91.25 488 GLN A CA 1
ATOM 3952 C C . GLN A 1 488 ? 40.856 1.458 -54.518 1.00 91.25 488 GLN A C 1
ATOM 3954 O O . GLN A 1 488 ? 41.831 1.828 -55.174 1.00 91.25 488 GLN A O 1
ATOM 3959 N N . GLN A 1 489 ? 40.201 0.330 -54.812 1.00 91.19 489 GLN A N 1
ATOM 3960 C CA . GLN A 1 489 ? 40.565 -0.520 -55.950 1.00 91.19 489 GLN A CA 1
ATOM 3961 C C . GLN A 1 489 ? 40.455 0.230 -57.281 1.00 91.19 489 GLN A C 1
ATOM 3963 O O . GLN A 1 489 ? 41.341 0.093 -58.129 1.00 91.19 489 GLN A O 1
ATOM 3968 N N . PHE A 1 490 ? 39.408 1.045 -57.461 1.00 90.06 490 PHE A N 1
ATOM 3969 C CA . PHE A 1 490 ? 39.290 1.919 -58.628 1.00 90.06 490 PHE A CA 1
ATOM 3970 C C . PHE A 1 490 ? 40.485 2.877 -58.730 1.00 90.06 490 PHE A C 1
ATOM 3972 O O . PHE A 1 490 ? 41.150 2.911 -59.766 1.00 90.06 490 PHE A O 1
ATOM 3979 N N . TRP A 1 491 ? 40.814 3.588 -57.646 1.00 91.19 491 TRP A N 1
ATOM 3980 C CA . TRP A 1 491 ? 41.943 4.521 -57.626 1.00 91.19 491 TRP A CA 1
ATOM 3981 C C . TRP A 1 491 ? 43.267 3.835 -57.957 1.00 91.19 491 TRP A C 1
ATOM 3983 O O . TRP A 1 491 ? 44.018 4.318 -58.799 1.00 91.19 491 TRP A O 1
ATOM 3993 N N . HIS A 1 492 ? 43.537 2.668 -57.365 1.00 87.69 492 HIS A N 1
ATOM 3994 C CA . HIS A 1 492 ? 44.752 1.901 -57.640 1.00 87.69 492 HIS A CA 1
ATOM 3995 C C . HIS A 1 492 ? 44.888 1.492 -59.112 1.00 87.69 492 HIS A C 1
ATOM 3997 O O . HIS A 1 492 ? 46.008 1.444 -59.623 1.00 87.69 492 HIS A O 1
ATOM 4003 N N . ARG A 1 493 ? 43.773 1.213 -59.796 1.00 86.69 493 ARG A N 1
ATOM 4004 C CA . ARG A 1 493 ? 43.756 0.855 -61.224 1.00 86.69 493 ARG A CA 1
ATOM 4005 C C . ARG A 1 493 ? 43.802 2.064 -62.154 1.00 86.69 493 ARG A C 1
ATOM 4007 O O . ARG A 1 493 ? 44.169 1.906 -63.315 1.00 86.69 493 ARG A O 1
ATOM 4014 N N . PHE A 1 494 ? 43.440 3.251 -61.676 1.00 84.75 494 PHE A N 1
ATOM 4015 C CA . PHE A 1 494 ? 43.422 4.454 -62.494 1.00 84.75 494 PHE A CA 1
ATOM 4016 C C . PHE A 1 494 ? 44.859 4.844 -62.910 1.00 84.75 494 PHE A C 1
ATOM 4018 O O . PHE A 1 494 ? 45.728 5.025 -62.048 1.00 84.75 494 PHE A O 1
ATOM 4025 N N . PRO A 1 495 ? 45.153 4.962 -64.220 1.00 80.06 495 PRO A N 1
ATOM 4026 C CA . PRO A 1 495 ? 46.523 5.152 -64.702 1.00 80.06 495 PRO A CA 1
ATOM 4027 C C . PRO A 1 495 ? 47.024 6.600 -64.596 1.00 80.06 495 PRO A C 1
ATOM 4029 O O . PRO A 1 495 ? 48.228 6.826 -64.646 1.00 80.06 495 PRO A O 1
ATOM 4032 N N . TYR A 1 496 ? 46.133 7.584 -64.431 1.00 80.94 496 TYR A N 1
ATOM 4033 C CA . TYR A 1 496 ? 46.478 9.015 -64.467 1.00 80.94 496 TYR A CA 1
ATOM 4034 C C . TYR A 1 496 ? 46.435 9.696 -63.092 1.00 80.94 496 TYR A C 1
ATOM 4036 O O . TYR A 1 496 ? 46.113 10.880 -63.003 1.00 80.94 496 TYR A O 1
ATOM 4044 N N . ARG A 1 497 ? 46.736 8.951 -62.023 1.00 79.81 497 ARG A N 1
ATOM 4045 C CA . ARG A 1 497 ? 46.720 9.460 -60.645 1.00 79.81 497 ARG A CA 1
ATOM 4046 C C . ARG A 1 497 ? 47.661 10.653 -60.472 1.00 79.81 497 ARG A C 1
ATOM 4048 O O . ARG A 1 497 ? 48.810 10.610 -60.908 1.00 79.81 497 ARG A O 1
ATOM 4055 N N . ARG A 1 498 ? 47.187 11.685 -59.777 1.00 76.56 498 ARG A N 1
ATOM 4056 C CA . ARG A 1 498 ? 47.990 12.820 -59.302 1.00 76.56 498 ARG A CA 1
ATOM 4057 C C . ARG A 1 498 ? 47.966 12.847 -57.777 1.00 76.56 498 ARG A C 1
ATOM 4059 O O . ARG A 1 498 ? 47.018 12.351 -57.175 1.00 76.56 498 ARG A O 1
ATOM 4066 N N . ALA A 1 499 ? 49.017 13.390 -57.166 1.00 60.22 499 ALA A N 1
ATOM 4067 C CA . ALA A 1 499 ? 49.111 13.484 -55.709 1.00 60.22 499 ALA A CA 1
ATOM 4068 C C . ALA A 1 499 ? 48.021 14.402 -55.119 1.00 60.22 499 ALA A C 1
ATOM 4070 O O . ALA A 1 499 ? 47.414 14.038 -54.119 1.00 60.22 499 ALA A O 1
ATOM 4071 N N . ASP A 1 500 ? 47.703 15.506 -55.802 1.00 70.50 500 ASP A N 1
ATOM 4072 C CA . ASP A 1 500 ? 46.717 16.511 -55.365 1.00 70.50 500 ASP A CA 1
ATOM 4073 C C . ASP A 1 500 ? 45.319 16.295 -55.978 1.00 70.50 500 ASP A C 1
ATOM 4075 O O . ASP A 1 500 ? 44.576 17.243 -56.241 1.00 70.50 500 ASP A O 1
ATOM 4079 N N . ASP A 1 501 ? 44.965 15.050 -56.303 1.00 81.44 501 ASP A N 1
ATOM 4080 C CA . ASP A 1 501 ? 43.668 14.757 -56.912 1.00 81.44 501 ASP A CA 1
ATOM 4081 C C . ASP A 1 501 ? 42.536 14.851 -55.866 1.00 81.44 501 ASP A C 1
ATOM 4083 O O . ASP A 1 501 ? 42.624 14.204 -54.812 1.00 81.44 501 ASP A O 1
ATOM 4087 N N . PRO A 1 502 ? 41.444 15.597 -56.137 1.00 85.19 502 PRO A N 1
ATOM 4088 C CA . PRO A 1 502 ? 40.276 15.665 -55.259 1.00 85.19 502 PRO A CA 1
ATOM 4089 C C . PRO A 1 502 ? 39.748 14.289 -54.829 1.00 85.19 502 PRO A C 1
ATOM 4091 O O . PRO A 1 502 ? 39.314 14.123 -53.687 1.00 85.19 502 PRO A O 1
ATOM 4094 N N . TYR A 1 503 ? 39.841 13.278 -55.699 1.00 89.25 503 TYR A N 1
ATOM 4095 C CA . TYR A 1 503 ? 39.402 11.915 -55.406 1.00 89.25 503 TYR A CA 1
ATOM 4096 C C . TYR A 1 503 ? 40.220 11.257 -54.282 1.00 89.25 503 TYR A C 1
ATOM 4098 O O . TYR A 1 503 ? 39.665 10.591 -53.404 1.00 89.25 503 TYR A O 1
ATOM 4106 N N . ALA A 1 504 ? 41.539 11.475 -54.261 1.00 86.56 504 ALA A N 1
ATOM 4107 C CA . ALA A 1 504 ? 42.419 10.946 -53.220 1.00 86.56 504 ALA A CA 1
ATOM 4108 C C . ALA A 1 504 ? 42.123 11.588 -51.854 1.00 86.56 504 ALA A C 1
ATOM 4110 O O . ALA A 1 504 ? 42.061 10.890 -50.838 1.00 86.56 504 ALA A O 1
ATOM 4111 N N . HIS A 1 505 ? 41.857 12.898 -51.831 1.00 89.56 505 HIS A N 1
ATOM 4112 C CA . HIS A 1 505 ? 41.445 13.602 -50.615 1.00 89.56 505 HIS A CA 1
ATOM 4113 C C . HIS A 1 505 ? 40.093 13.110 -50.083 1.00 89.56 505 HIS A C 1
ATOM 4115 O O . HIS A 1 505 ? 39.936 12.944 -48.871 1.00 89.56 505 HIS A O 1
ATOM 4121 N N . LEU A 1 506 ? 39.128 12.832 -50.965 1.00 91.19 506 LEU A N 1
ATOM 4122 C CA . LEU A 1 506 ? 37.831 12.271 -50.576 1.00 91.19 506 LEU A CA 1
ATOM 4123 C C . LEU A 1 506 ? 37.957 10.857 -49.990 1.00 91.19 506 LEU A C 1
ATOM 4125 O O . LEU A 1 506 ? 37.294 10.556 -48.997 1.00 91.19 506 LEU A O 1
ATOM 4129 N N . LEU A 1 507 ? 38.831 10.010 -50.545 1.00 90.75 507 LEU A N 1
ATOM 4130 C CA . LEU A 1 507 ? 39.118 8.679 -49.998 1.00 90.75 507 LEU A CA 1
ATOM 4131 C C . LEU A 1 507 ? 39.716 8.740 -48.588 1.00 90.75 507 LEU A C 1
ATOM 4133 O O . LEU A 1 507 ? 39.283 8.003 -47.699 1.00 90.75 507 LEU A O 1
ATOM 4137 N N . GLU A 1 508 ? 40.692 9.622 -48.370 1.00 90.25 508 GLU A N 1
ATOM 4138 C CA . GLU A 1 508 ? 41.316 9.783 -47.055 1.00 90.25 508 GLU A CA 1
ATOM 4139 C C . GLU A 1 508 ? 40.318 10.357 -46.040 1.00 90.25 508 GLU A C 1
ATOM 4141 O O . GLU A 1 508 ? 40.215 9.876 -44.910 1.00 90.25 508 GLU A O 1
ATOM 4146 N N . ARG A 1 509 ? 39.484 11.313 -46.465 1.00 92.88 509 ARG A N 1
ATOM 4147 C CA . ARG A 1 509 ? 38.384 11.831 -45.645 1.00 92.88 509 ARG A CA 1
ATOM 4148 C C . ARG A 1 509 ? 37.388 10.729 -45.279 1.00 92.88 509 ARG A C 1
ATOM 4150 O O . ARG A 1 509 ? 37.018 10.617 -44.113 1.00 92.88 509 ARG A O 1
ATOM 4157 N N . LEU A 1 510 ? 36.979 9.891 -46.235 1.00 93.19 510 LEU A N 1
ATOM 4158 C CA . LEU A 1 510 ? 36.089 8.753 -45.985 1.00 93.19 510 LEU A CA 1
ATOM 4159 C C . LEU A 1 510 ? 36.685 7.795 -44.944 1.00 93.19 510 LEU A C 1
ATOM 4161 O O . LEU A 1 510 ? 35.979 7.376 -44.026 1.00 93.19 510 LEU A O 1
ATOM 4165 N N . ARG A 1 511 ? 37.981 7.484 -45.054 1.00 92.81 511 ARG A N 1
ATOM 4166 C CA . ARG A 1 511 ? 38.702 6.640 -44.092 1.00 92.81 511 ARG A CA 1
ATOM 4167 C C . ARG A 1 511 ? 38.666 7.232 -42.682 1.00 92.81 511 ARG A C 1
ATOM 4169 O O . ARG A 1 511 ? 38.250 6.551 -41.748 1.00 92.81 511 ARG A O 1
ATOM 4176 N N . GLN A 1 512 ? 39.012 8.510 -42.538 1.00 93.50 512 GLN A N 1
ATOM 4177 C CA . GLN A 1 512 ? 38.992 9.202 -41.246 1.00 93.50 512 GLN A CA 1
ATOM 4178 C C . GLN A 1 512 ? 37.591 9.226 -40.620 1.00 93.50 512 GLN A C 1
ATOM 4180 O O . GLN A 1 512 ? 37.430 9.005 -39.419 1.00 93.50 512 GLN A O 1
ATOM 4185 N N . GLU A 1 513 ? 36.556 9.485 -41.421 1.00 93.31 513 GLU A N 1
ATOM 4186 C CA . GLU A 1 513 ? 35.173 9.490 -40.946 1.00 93.31 513 GLU A CA 1
ATOM 4187 C C . GLU A 1 513 ? 34.675 8.075 -40.575 1.00 93.31 513 GLU A C 1
ATOM 4189 O O . GLU A 1 513 ? 33.901 7.932 -39.622 1.00 93.31 513 GLU A O 1
ATOM 4194 N N . LEU A 1 514 ? 35.150 7.022 -41.254 1.00 92.25 514 LEU A N 1
ATOM 4195 C CA . LEU A 1 514 ? 34.879 5.626 -40.890 1.00 92.25 514 LEU A CA 1
ATOM 4196 C C . LEU A 1 514 ? 35.566 5.213 -39.587 1.00 92.25 514 LEU A C 1
ATOM 4198 O O . LEU A 1 514 ? 34.936 4.543 -38.767 1.00 92.25 514 LEU A O 1
ATOM 4202 N N . ASP A 1 515 ? 36.804 5.643 -39.351 1.00 91.44 515 ASP A N 1
ATOM 4203 C CA . ASP A 1 515 ? 37.512 5.386 -38.092 1.00 91.44 515 ASP A CA 1
ATOM 4204 C C . ASP A 1 515 ? 36.811 6.080 -36.911 1.00 91.44 515 ASP A C 1
ATOM 4206 O O . ASP A 1 515 ? 36.601 5.479 -35.848 1.00 91.44 515 ASP A O 1
ATOM 4210 N N . LYS A 1 516 ? 36.328 7.314 -37.121 1.00 92.69 516 LYS A N 1
ATOM 4211 C CA . LYS A 1 516 ? 35.461 8.012 -36.157 1.00 92.69 516 LYS A CA 1
ATOM 4212 C C . LYS A 1 516 ? 34.188 7.211 -35.879 1.00 92.69 516 LYS A C 1
ATOM 4214 O O . LYS A 1 516 ? 33.862 6.995 -34.711 1.00 92.69 516 LYS A O 1
ATOM 4219 N N . LEU A 1 517 ? 33.494 6.712 -36.905 1.00 91.81 517 LEU A N 1
ATOM 4220 C CA . LEU A 1 517 ? 32.304 5.875 -36.712 1.00 91.81 517 LEU A CA 1
ATOM 4221 C C . LEU A 1 517 ? 32.629 4.573 -35.956 1.00 91.81 517 LEU A C 1
ATOM 4223 O O . LEU A 1 517 ? 31.891 4.192 -35.048 1.00 91.81 517 LEU A O 1
ATOM 4227 N N . ALA A 1 518 ? 33.750 3.921 -36.269 1.00 90.31 518 ALA A N 1
ATOM 4228 C CA . ALA A 1 518 ? 34.188 2.698 -35.601 1.00 90.31 518 ALA A CA 1
ATOM 4229 C C . ALA A 1 518 ? 34.425 2.914 -34.097 1.00 90.31 518 ALA A C 1
ATOM 4231 O O . ALA A 1 518 ? 33.985 2.101 -33.281 1.00 90.31 518 ALA A O 1
ATOM 4232 N N . SER A 1 519 ? 35.068 4.024 -33.716 1.00 90.38 519 SER A N 1
ATOM 4233 C CA . SER A 1 519 ? 35.261 4.381 -32.302 1.00 90.38 519 SER A CA 1
ATOM 4234 C C . SER A 1 519 ? 33.933 4.623 -31.570 1.00 90.38 519 SER A C 1
ATOM 4236 O O . SER A 1 519 ? 33.742 4.127 -30.459 1.00 90.38 519 SER A O 1
ATOM 4238 N N . LEU A 1 520 ? 32.967 5.289 -32.216 1.00 88.88 520 LEU A N 1
ATOM 4239 C CA . LEU A 1 520 ? 31.640 5.546 -31.648 1.00 88.88 520 LEU A CA 1
ATOM 4240 C C . LEU A 1 520 ? 30.824 4.261 -31.436 1.00 88.88 520 LEU A C 1
ATOM 4242 O O . LEU A 1 520 ? 30.074 4.181 -30.464 1.00 88.88 520 LEU A O 1
ATOM 4246 N N . LEU A 1 521 ? 30.981 3.260 -32.310 1.00 87.12 521 LEU A N 1
ATOM 4247 C CA . LEU A 1 521 ? 30.292 1.962 -32.225 1.00 87.12 521 LEU A CA 1
ATOM 4248 C C . LEU A 1 521 ? 30.894 0.993 -31.190 1.00 87.12 521 LEU A C 1
ATOM 4250 O O . LEU A 1 521 ? 30.228 0.017 -30.818 1.00 87.12 521 LEU A O 1
ATOM 4254 N N . LYS A 1 522 ? 32.142 1.235 -30.764 1.00 84.44 522 LYS A N 1
ATOM 4255 C CA . LYS A 1 522 ? 32.817 0.513 -29.669 1.00 84.44 522 LYS A CA 1
ATOM 4256 C C . LYS A 1 522 ? 32.472 1.085 -28.289 1.00 84.44 522 LYS A C 1
ATOM 4258 O O . LYS A 1 522 ? 32.547 0.357 -27.305 1.00 84.44 522 LYS A O 1
ATOM 4263 N N . ALA A 1 523 ? 32.115 2.365 -28.220 1.00 83.81 523 ALA A N 1
ATOM 4264 C CA . ALA A 1 523 ? 31.691 3.036 -26.996 1.00 83.81 523 ALA A CA 1
ATOM 4265 C C . ALA A 1 523 ? 30.232 2.706 -26.615 1.00 83.81 523 ALA A C 1
ATOM 4267 O O . ALA A 1 523 ? 29.506 2.047 -27.360 1.00 83.81 523 ALA A O 1
ATOM 4268 N N . ASP A 1 524 ? 29.801 3.183 -25.444 1.00 80.06 524 ASP A N 1
ATOM 4269 C CA . ASP A 1 524 ? 28.433 3.018 -24.941 1.00 80.06 524 ASP A CA 1
ATOM 4270 C C . ASP A 1 524 ? 27.396 3.661 -25.884 1.00 80.06 524 ASP A C 1
ATOM 4272 O O . ASP A 1 524 ? 27.340 4.888 -26.040 1.00 80.06 524 ASP A O 1
ATOM 4276 N N . LEU A 1 525 ? 26.555 2.810 -26.488 1.00 77.94 525 LEU A N 1
ATOM 4277 C CA . LEU A 1 525 ? 25.535 3.193 -27.466 1.00 77.94 525 LEU A CA 1
ATOM 4278 C C . LEU A 1 525 ? 24.547 4.222 -26.907 1.00 77.94 525 LEU A C 1
ATOM 4280 O O . LEU A 1 525 ? 24.101 5.082 -27.664 1.00 77.94 525 LEU A O 1
ATOM 4284 N N . LEU A 1 526 ? 24.253 4.204 -25.600 1.00 76.00 526 LEU A N 1
ATOM 4285 C CA . LEU A 1 526 ? 23.366 5.193 -24.973 1.00 76.00 526 LEU A CA 1
ATOM 4286 C C . LEU A 1 526 ? 23.860 6.628 -25.194 1.00 76.00 526 LEU A C 1
ATOM 4288 O O . LEU A 1 526 ? 23.066 7.543 -25.410 1.00 76.00 526 LEU A O 1
ATOM 4292 N N . LYS A 1 527 ? 25.181 6.830 -25.181 1.00 80.19 527 LYS A N 1
ATOM 4293 C CA . LYS A 1 527 ? 25.806 8.154 -25.305 1.00 80.19 527 LYS A CA 1
ATOM 4294 C C . LYS A 1 527 ? 26.180 8.492 -26.744 1.00 80.19 527 LYS A C 1
ATOM 4296 O O . LYS A 1 527 ? 26.225 9.670 -27.106 1.00 80.19 527 LYS A O 1
ATOM 4301 N N . THR A 1 528 ? 26.477 7.488 -27.568 1.00 84.75 528 THR A N 1
ATOM 4302 C CA . THR A 1 528 ? 27.078 7.702 -28.892 1.00 84.75 528 THR A CA 1
ATOM 4303 C C . THR A 1 528 ? 26.126 7.527 -30.064 1.00 84.75 528 THR A C 1
ATOM 4305 O O . THR A 1 528 ? 26.441 8.048 -31.133 1.00 84.75 528 THR A O 1
ATOM 4308 N N . LEU A 1 529 ? 24.956 6.894 -29.902 1.00 84.88 529 LEU A N 1
ATOM 4309 C CA . LEU A 1 529 ? 24.076 6.539 -31.025 1.00 84.88 529 LEU A CA 1
ATOM 4310 C C . LEU A 1 529 ? 23.711 7.737 -31.915 1.00 84.88 529 LEU A C 1
ATOM 4312 O O . LEU A 1 529 ? 23.847 7.670 -33.135 1.00 84.88 529 LEU A O 1
ATOM 4316 N N . LYS A 1 530 ? 23.327 8.870 -31.312 1.00 83.19 530 LYS A N 1
ATOM 4317 C CA . LYS A 1 530 ? 23.011 10.108 -32.048 1.00 83.19 530 LYS A CA 1
ATOM 4318 C C . LYS A 1 530 ? 24.197 10.600 -32.884 1.00 83.19 530 LYS A C 1
ATOM 4320 O O . LYS A 1 530 ? 24.017 10.995 -34.033 1.00 83.19 530 LYS A O 1
ATOM 4325 N N . ARG A 1 531 ? 25.405 10.571 -32.311 1.00 85.94 531 ARG A N 1
ATOM 4326 C CA . ARG A 1 531 ? 26.637 10.976 -33.006 1.00 85.94 531 ARG A CA 1
ATOM 4327 C C . ARG A 1 531 ? 26.986 9.983 -34.113 1.00 85.94 531 ARG A C 1
ATOM 4329 O O . ARG A 1 531 ? 27.381 10.408 -35.189 1.00 85.94 531 ARG A O 1
ATOM 4336 N N . ALA A 1 532 ? 26.788 8.686 -33.877 1.00 87.38 532 ALA A N 1
ATOM 4337 C CA . ALA A 1 532 ? 27.033 7.633 -34.857 1.00 87.38 532 ALA A CA 1
ATOM 4338 C C . ALA A 1 532 ? 26.111 7.753 -36.083 1.00 87.38 532 ALA A C 1
ATOM 4340 O O . ALA A 1 532 ? 26.583 7.609 -37.206 1.00 87.38 532 ALA A O 1
ATOM 4341 N N . TYR A 1 533 ? 24.832 8.100 -35.896 1.00 86.75 533 TYR A N 1
ATOM 4342 C CA . TYR A 1 533 ? 23.916 8.376 -37.010 1.00 86.75 533 TYR A CA 1
ATOM 4343 C C . TYR A 1 533 ? 24.335 9.599 -37.831 1.00 86.75 533 TYR A C 1
ATOM 4345 O O . TYR A 1 533 ? 24.465 9.498 -39.047 1.00 86.75 533 TYR A O 1
ATOM 4353 N N . GLN A 1 534 ? 24.639 10.721 -37.172 1.00 87.12 534 GLN A N 1
ATOM 4354 C CA . GLN A 1 534 ? 25.145 11.923 -37.853 1.00 87.12 534 GLN A CA 1
ATOM 4355 C C . GLN A 1 534 ? 26.446 11.649 -38.615 1.00 87.12 534 GLN A C 1
ATOM 4357 O O . GLN A 1 534 ? 26.699 12.224 -39.671 1.00 87.12 534 GLN A O 1
ATOM 4362 N N . GLN A 1 535 ? 27.285 10.771 -38.071 1.00 90.88 535 GLN A N 1
ATOM 4363 C CA . GLN A 1 535 ? 28.518 10.345 -38.706 1.00 90.88 535 GLN A CA 1
ATOM 4364 C C . GLN A 1 535 ? 28.256 9.456 -39.932 1.00 90.88 535 GLN A C 1
ATOM 4366 O O . GLN A 1 535 ? 28.911 9.627 -40.957 1.00 90.88 535 GLN A O 1
ATOM 4371 N N . GLY A 1 536 ? 27.268 8.559 -39.856 1.00 90.31 536 GLY A N 1
ATOM 4372 C CA . GLY A 1 536 ? 26.793 7.770 -40.994 1.00 90.31 536 GLY A CA 1
ATOM 4373 C C . GLY A 1 536 ? 26.274 8.638 -42.143 1.00 90.31 536 GLY A C 1
ATOM 4374 O O . GLY A 1 536 ? 26.667 8.419 -43.282 1.00 90.31 536 GLY A O 1
ATOM 4375 N N . GLU A 1 537 ? 25.489 9.679 -41.851 1.00 90.25 537 GLU A N 1
ATOM 4376 C CA . GLU A 1 537 ? 25.005 10.629 -42.871 1.00 90.25 537 GLU A CA 1
ATOM 4377 C C . GLU A 1 537 ? 26.152 11.374 -43.573 1.00 90.25 537 GLU A C 1
ATOM 4379 O O . GLU A 1 537 ? 26.115 11.589 -44.783 1.00 90.25 537 GLU A O 1
ATOM 4384 N N . LYS A 1 538 ? 27.204 11.762 -42.837 1.00 92.25 538 LYS A N 1
ATOM 4385 C CA . LYS A 1 538 ? 28.402 12.373 -43.441 1.00 92.25 538 LYS A CA 1
ATOM 4386 C C . LYS A 1 538 ? 29.123 11.404 -44.373 1.00 92.25 538 LYS A C 1
ATOM 4388 O O . LYS A 1 538 ? 29.562 11.815 -45.442 1.00 92.25 538 LYS A O 1
ATOM 4393 N N . ILE A 1 539 ? 29.243 10.141 -43.966 1.00 93.69 539 ILE A N 1
ATOM 4394 C CA . ILE A 1 539 ? 29.845 9.086 -44.786 1.00 93.69 539 ILE A CA 1
ATOM 4395 C C . ILE A 1 539 ? 29.028 8.880 -46.064 1.00 93.69 539 ILE A C 1
ATOM 4397 O O . ILE A 1 539 ? 29.615 8.830 -47.139 1.00 93.69 539 ILE A O 1
ATOM 4401 N N . GLU A 1 540 ? 27.697 8.827 -45.972 1.00 92.81 540 GLU A N 1
ATOM 4402 C CA . GLU A 1 540 ? 26.816 8.697 -47.142 1.00 92.81 540 GLU A CA 1
ATOM 4403 C C . GLU A 1 540 ? 27.026 9.847 -48.141 1.00 92.81 540 GLU A C 1
ATOM 4405 O O . GLU A 1 540 ? 27.222 9.584 -49.325 1.00 92.81 540 GLU A O 1
ATOM 4410 N N . ARG A 1 541 ? 27.134 11.100 -47.676 1.00 93.38 541 ARG A N 1
ATOM 4411 C CA . ARG A 1 541 ? 27.445 12.248 -48.555 1.00 93.38 541 ARG A CA 1
ATOM 4412 C C . ARG A 1 541 ? 28.808 12.129 -49.242 1.00 93.38 541 ARG A C 1
ATOM 4414 O O . ARG A 1 541 ? 28.911 12.393 -50.434 1.00 93.38 541 ARG A O 1
ATOM 4421 N N . ILE A 1 542 ? 29.847 11.700 -48.521 1.00 92.44 542 ILE A N 1
ATOM 4422 C CA . ILE A 1 542 ? 31.183 11.502 -49.113 1.00 92.44 542 ILE A CA 1
ATOM 4423 C C . ILE A 1 542 ? 31.153 10.371 -50.151 1.00 92.44 542 ILE A C 1
ATOM 4425 O O . ILE A 1 542 ? 31.801 10.469 -51.189 1.00 92.44 542 ILE A O 1
ATOM 4429 N N . LEU A 1 543 ? 30.392 9.301 -49.899 1.00 92.62 543 LEU A N 1
ATOM 4430 C CA . LEU A 1 543 ? 30.222 8.206 -50.856 1.00 92.62 543 LEU A CA 1
ATOM 4431 C C . LEU A 1 543 ? 29.500 8.664 -52.131 1.00 92.62 543 LEU A C 1
ATOM 4433 O O . LEU A 1 543 ? 29.860 8.211 -53.215 1.00 92.62 543 LEU A O 1
ATOM 4437 N N . GLU A 1 544 ? 28.518 9.563 -52.020 1.00 92.88 544 GLU A N 1
ATOM 4438 C CA . GLU A 1 544 ? 27.862 10.187 -53.177 1.00 92.88 544 GLU A CA 1
ATOM 4439 C C . GLU A 1 544 ? 28.820 11.088 -53.970 1.00 92.88 544 GLU A C 1
ATOM 4441 O O . GLU A 1 544 ? 28.823 11.049 -55.202 1.00 92.88 544 GLU A O 1
ATOM 4446 N N . GLU A 1 545 ? 29.660 11.873 -53.289 1.00 92.31 545 GLU A N 1
ATOM 4447 C CA . GLU A 1 545 ? 30.702 12.693 -53.923 1.00 92.31 545 GLU A CA 1
ATOM 4448 C C . GLU A 1 545 ? 31.735 11.819 -54.655 1.00 92.31 545 GLU A C 1
ATOM 4450 O O . GLU A 1 545 ? 32.036 12.071 -55.822 1.00 92.31 545 GLU A O 1
ATOM 4455 N N . LEU A 1 546 ? 32.206 10.739 -54.020 1.00 91.12 546 LEU A N 1
ATOM 4456 C CA . LEU A 1 546 ? 33.112 9.763 -54.638 1.00 91.12 546 LEU A CA 1
ATOM 4457 C C . LEU A 1 546 ? 32.490 9.092 -55.864 1.00 91.12 546 LEU A C 1
ATOM 4459 O O . LEU A 1 546 ? 33.178 8.931 -56.868 1.00 91.12 546 LEU A O 1
ATOM 4463 N N . ALA A 1 547 ? 31.200 8.749 -55.825 1.00 91.56 547 ALA A N 1
ATOM 4464 C CA . ALA A 1 547 ? 30.505 8.179 -56.980 1.00 91.56 547 ALA A CA 1
ATOM 4465 C C . ALA A 1 547 ? 30.487 9.149 -58.177 1.00 91.56 547 ALA A C 1
ATOM 4467 O O . ALA A 1 547 ? 30.685 8.738 -59.324 1.00 91.56 547 ALA A O 1
ATOM 4468 N N . ARG A 1 548 ? 30.262 10.445 -57.918 1.00 91.00 548 ARG A N 1
ATOM 4469 C CA . ARG A 1 548 ? 30.255 11.492 -58.954 1.00 91.00 548 ARG A CA 1
ATOM 4470 C C . ARG A 1 548 ? 31.645 11.709 -59.545 1.00 91.00 548 ARG A C 1
ATOM 4472 O O . ARG A 1 548 ? 31.782 11.743 -60.768 1.00 91.00 548 ARG A O 1
ATOM 4479 N N . GLU A 1 549 ? 32.668 11.805 -58.701 1.00 89.75 549 GLU A N 1
ATOM 4480 C CA . GLU A 1 549 ? 34.049 11.973 -59.163 1.00 89.75 549 GLU A CA 1
ATOM 4481 C C . GLU A 1 549 ? 34.578 10.715 -59.864 1.00 89.75 549 GLU A C 1
ATOM 4483 O O . GLU A 1 549 ? 35.235 10.827 -60.895 1.00 89.75 549 GLU A O 1
ATOM 4488 N N . GLU A 1 550 ? 34.223 9.506 -59.413 1.00 89.88 550 GLU A N 1
ATOM 4489 C CA . GLU A 1 550 ? 34.539 8.273 -60.143 1.00 89.88 550 GLU A CA 1
ATOM 4490 C C . GLU A 1 550 ? 33.942 8.309 -61.557 1.00 89.88 550 GLU A C 1
ATOM 4492 O O . GLU A 1 550 ? 34.624 7.987 -62.534 1.00 89.88 550 GLU A O 1
ATOM 4497 N N . ALA A 1 551 ? 32.673 8.712 -61.690 1.00 89.12 551 ALA A N 1
ATOM 4498 C CA . ALA A 1 551 ? 32.015 8.815 -62.988 1.00 89.12 551 ALA A CA 1
ATOM 4499 C C . ALA A 1 551 ? 32.735 9.811 -63.911 1.00 89.12 551 ALA A C 1
ATOM 4501 O O . ALA A 1 551 ? 32.973 9.496 -65.082 1.00 89.12 551 ALA A O 1
ATOM 4502 N N . ARG A 1 552 ? 33.145 10.968 -63.377 1.00 90.56 552 ARG A N 1
ATOM 4503 C CA . ARG A 1 552 ? 33.947 11.961 -64.100 1.00 90.56 552 ARG A CA 1
ATOM 4504 C C . ARG A 1 552 ? 35.309 11.398 -64.515 1.00 90.56 552 ARG A C 1
ATOM 4506 O O . ARG A 1 552 ? 35.652 11.450 -65.694 1.00 90.56 552 ARG A O 1
ATOM 4513 N N . LEU A 1 553 ? 36.064 10.799 -63.594 1.00 87.81 553 LEU A N 1
ATOM 4514 C CA . LEU A 1 553 ? 37.378 10.213 -63.882 1.00 87.81 553 LEU A CA 1
ATOM 4515 C C . LEU A 1 553 ? 37.285 9.076 -64.905 1.00 87.81 553 LEU A C 1
ATOM 4517 O O . LEU A 1 553 ? 38.147 8.950 -65.774 1.00 87.81 553 LEU A O 1
ATOM 4521 N N . ARG A 1 554 ? 36.219 8.266 -64.871 1.00 88.06 554 ARG A N 1
ATOM 4522 C CA . ARG A 1 554 ? 35.947 7.252 -65.902 1.00 88.06 554 ARG A CA 1
ATOM 4523 C C . ARG A 1 554 ? 35.698 7.882 -67.274 1.00 88.06 554 ARG A C 1
ATOM 4525 O O . ARG A 1 554 ? 36.143 7.318 -68.273 1.00 88.06 554 ARG A O 1
ATOM 4532 N N . GLN A 1 555 ? 35.006 9.020 -67.349 1.00 86.25 555 GLN A N 1
ATOM 4533 C CA . GLN A 1 555 ? 34.824 9.757 -68.605 1.00 86.25 555 GLN A CA 1
ATOM 4534 C C . GLN A 1 555 ? 36.149 10.333 -69.114 1.00 86.25 555 GLN A C 1
ATOM 4536 O O . GLN A 1 555 ? 36.472 10.156 -70.287 1.00 86.25 555 GLN A O 1
ATOM 4541 N N . GLU A 1 556 ? 36.955 10.936 -68.237 1.00 85.94 556 GLU A N 1
ATOM 4542 C CA . GLU A 1 556 ? 38.286 11.438 -68.595 1.00 85.94 556 GLU A CA 1
ATOM 4543 C C . GLU A 1 556 ? 39.214 10.304 -69.061 1.00 85.94 556 GLU A C 1
ATOM 4545 O O . GLU A 1 556 ? 39.933 10.454 -70.051 1.00 85.94 556 GLU A O 1
ATOM 4550 N N . TRP A 1 557 ? 39.164 9.138 -68.404 1.00 86.19 557 TRP A N 1
ATOM 4551 C CA . TRP A 1 557 ? 39.916 7.954 -68.821 1.00 86.19 557 TRP A CA 1
ATOM 4552 C C . TRP A 1 557 ? 39.504 7.489 -70.216 1.00 86.19 557 TRP A C 1
ATOM 4554 O O . TRP A 1 557 ? 40.376 7.279 -71.061 1.00 86.19 557 TRP A O 1
ATOM 4564 N N . ARG A 1 558 ? 38.193 7.380 -70.485 1.00 86.12 558 ARG A N 1
ATOM 4565 C CA . ARG A 1 558 ? 37.682 7.060 -71.831 1.00 86.12 558 ARG A CA 1
ATOM 4566 C C . ARG A 1 558 ? 38.219 8.042 -72.845 1.00 86.12 558 ARG A C 1
ATOM 4568 O O . ARG A 1 558 ? 38.854 7.615 -73.797 1.00 86.12 558 ARG A O 1
ATOM 4575 N N . PHE A 1 559 ? 38.024 9.333 -72.607 1.00 85.56 559 PHE A N 1
ATOM 4576 C CA . PHE A 1 559 ? 38.431 10.371 -73.541 1.00 85.56 559 PHE A CA 1
ATOM 4577 C C . PHE A 1 559 ? 39.929 10.304 -73.854 1.00 85.56 559 PHE A C 1
ATOM 4579 O O . PHE A 1 559 ? 40.318 10.353 -75.016 1.00 85.56 559 PHE A O 1
ATOM 4586 N N . ARG A 1 560 ? 40.785 10.112 -72.843 1.00 84.69 560 ARG A N 1
ATOM 4587 C CA . ARG A 1 560 ? 42.236 9.982 -73.054 1.00 84.69 560 ARG A CA 1
ATOM 4588 C C . ARG A 1 560 ? 42.623 8.709 -73.795 1.00 84.69 560 ARG A C 1
ATOM 4590 O O . ARG A 1 560 ? 43.525 8.764 -74.626 1.00 84.69 560 ARG A O 1
ATOM 4597 N N . LYS A 1 561 ? 41.960 7.581 -73.521 1.00 84.31 561 LYS A N 1
ATOM 4598 C CA . LYS A 1 561 ? 42.181 6.321 -74.248 1.00 84.31 561 LYS A CA 1
ATOM 4599 C C . LYS A 1 561 ? 41.782 6.483 -75.717 1.00 84.31 561 LYS A C 1
ATOM 4601 O O . LYS A 1 561 ? 42.597 6.221 -76.593 1.00 84.31 561 LYS A O 1
ATOM 4606 N N . GLN A 1 562 ? 40.601 7.052 -75.963 1.00 84.38 562 GLN A N 1
ATOM 4607 C CA . GLN A 1 562 ? 40.102 7.377 -77.298 1.00 84.38 562 GLN A CA 1
ATOM 4608 C C . GLN A 1 562 ? 41.043 8.343 -78.030 1.00 84.38 562 GLN A C 1
ATOM 4610 O O . GLN A 1 562 ? 41.397 8.090 -79.175 1.00 84.38 562 GLN A O 1
ATOM 4615 N N . LEU A 1 563 ? 41.524 9.402 -77.372 1.00 86.06 563 LEU A N 1
ATOM 4616 C CA . LEU A 1 563 ? 42.483 10.345 -77.952 1.00 86.06 563 LEU A CA 1
ATOM 4617 C C . LEU A 1 563 ? 43.829 9.675 -78.259 1.00 86.06 563 LEU A C 1
ATOM 4619 O O . LEU A 1 563 ? 44.382 9.876 -79.335 1.00 86.06 563 LEU A O 1
ATOM 4623 N N . SER A 1 564 ? 44.354 8.858 -77.343 1.00 85.38 564 SER A N 1
ATOM 4624 C CA . SER A 1 564 ? 45.612 8.134 -77.545 1.00 85.38 564 SER A CA 1
ATOM 4625 C C . SER A 1 564 ? 45.513 7.151 -78.709 1.00 85.38 564 SER A C 1
ATOM 4627 O O . SER A 1 564 ? 46.417 7.107 -79.543 1.00 85.38 564 SER A O 1
ATOM 4629 N N . SER A 1 565 ? 44.409 6.413 -78.811 1.00 84.50 565 SER A N 1
ATOM 4630 C CA . SER A 1 565 ? 44.141 5.532 -79.944 1.00 84.50 565 SER A CA 1
ATOM 4631 C C . SER A 1 565 ? 43.940 6.308 -81.233 1.00 84.50 565 SER A C 1
ATOM 4633 O O . SER A 1 565 ? 44.539 5.936 -82.237 1.00 84.50 565 SER A O 1
ATOM 4635 N N . PHE A 1 566 ? 43.176 7.402 -81.215 1.00 87.62 566 PHE A N 1
ATOM 4636 C CA . PHE A 1 566 ? 43.022 8.293 -82.364 1.00 87.62 566 PHE A CA 1
ATOM 4637 C C . PHE A 1 566 ? 44.388 8.737 -82.888 1.00 87.62 566 PHE A C 1
ATOM 4639 O O . PHE A 1 566 ? 44.700 8.480 -84.046 1.00 87.62 566 PHE A O 1
ATOM 4646 N N . VAL A 1 567 ? 45.233 9.308 -82.022 1.00 86.38 567 VAL A N 1
ATOM 4647 C CA . VAL A 1 567 ? 46.579 9.772 -82.383 1.00 86.38 567 VAL A CA 1
ATOM 4648 C C . VAL A 1 567 ? 47.439 8.615 -82.887 1.00 86.38 567 VAL A C 1
ATOM 4650 O O . VAL A 1 567 ? 48.085 8.746 -83.919 1.00 86.38 567 VAL A O 1
ATOM 4653 N N . LYS A 1 568 ? 47.427 7.459 -82.212 1.00 87.00 568 LYS A N 1
ATOM 4654 C CA . LYS A 1 568 ? 48.211 6.286 -82.618 1.00 87.00 568 LYS A CA 1
ATOM 4655 C C . LYS A 1 568 ? 47.809 5.781 -84.005 1.00 87.00 568 LYS A C 1
ATOM 4657 O O . LYS A 1 568 ? 48.682 5.560 -84.838 1.00 87.00 568 LYS A O 1
ATOM 4662 N N . TYR A 1 569 ? 46.517 5.572 -84.254 1.00 86.31 569 TYR A N 1
ATOM 4663 C CA . TYR A 1 569 ? 46.040 5.060 -85.541 1.00 86.31 569 TYR A CA 1
ATOM 4664 C C . TYR A 1 569 ? 46.189 6.093 -86.651 1.00 86.31 569 TYR A C 1
ATOM 4666 O O . TYR A 1 569 ? 46.602 5.721 -87.745 1.00 86.31 569 TYR A O 1
ATOM 4674 N N . PHE A 1 570 ? 45.937 7.369 -86.353 1.00 88.44 570 PHE A N 1
ATOM 4675 C CA . PHE A 1 570 ? 46.130 8.451 -87.307 1.00 88.44 570 PHE A CA 1
ATOM 4676 C C . PHE A 1 570 ? 47.600 8.561 -87.716 1.00 88.44 570 PHE A C 1
ATOM 4678 O O . PHE A 1 570 ? 47.890 8.516 -88.902 1.00 88.44 570 PHE A O 1
ATOM 4685 N N . LEU A 1 571 ? 48.538 8.574 -86.761 1.00 87.75 571 LEU A N 1
ATOM 4686 C CA . LEU A 1 571 ? 49.974 8.607 -87.059 1.00 87.75 571 LEU A CA 1
ATOM 4687 C C . LEU A 1 571 ? 50.441 7.386 -87.859 1.00 87.75 571 LEU A C 1
ATOM 4689 O O . LEU A 1 571 ? 51.239 7.539 -88.776 1.00 87.75 571 LEU A O 1
ATOM 4693 N N . ILE A 1 572 ? 49.959 6.181 -87.531 1.00 88.06 572 ILE A N 1
ATOM 4694 C CA . ILE A 1 572 ? 50.304 4.967 -88.288 1.00 88.06 572 ILE A CA 1
ATOM 4695 C C . ILE A 1 572 ? 49.775 5.064 -89.722 1.00 88.06 572 ILE A C 1
ATOM 4697 O O . ILE A 1 572 ? 50.515 4.773 -90.659 1.00 88.06 572 ILE A O 1
ATOM 4701 N N . LEU A 1 573 ? 48.514 5.467 -89.903 1.00 88.62 573 LEU A N 1
ATOM 4702 C CA . LEU A 1 573 ? 47.908 5.599 -91.227 1.00 88.62 573 LEU A CA 1
ATOM 4703 C C . LEU A 1 573 ? 48.583 6.698 -92.049 1.00 88.62 573 LEU A C 1
ATOM 4705 O O . LEU A 1 573 ? 48.876 6.459 -93.214 1.00 88.62 573 LEU A O 1
ATOM 4709 N N . GLU A 1 574 ? 48.890 7.846 -91.445 1.00 86.94 574 GLU A N 1
ATOM 4710 C CA . GLU A 1 574 ? 49.635 8.937 -92.082 1.00 86.94 574 GLU A CA 1
ATOM 4711 C C . GLU A 1 574 ? 51.045 8.508 -92.480 1.00 86.94 574 GLU A C 1
ATOM 4713 O O . GLU A 1 57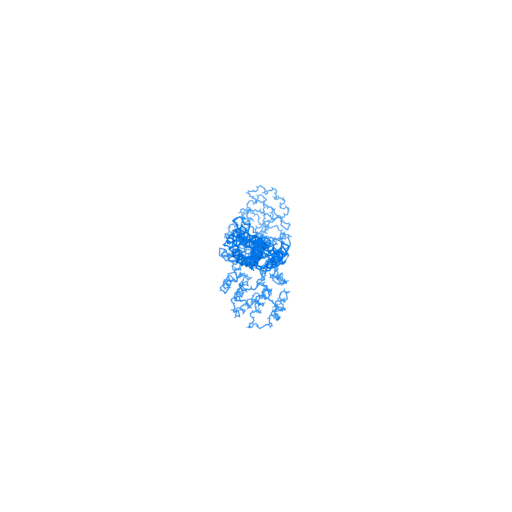4 ? 51.471 8.760 -93.602 1.00 86.94 574 GLU A O 1
ATOM 4718 N N . LEU A 1 575 ? 51.765 7.798 -91.606 1.00 89.31 575 LEU A N 1
ATOM 4719 C CA . LEU A 1 575 ? 53.101 7.293 -91.919 1.00 89.31 575 LEU A CA 1
ATOM 4720 C C . LEU A 1 575 ? 53.061 6.303 -93.092 1.00 89.31 575 LEU A C 1
ATOM 4722 O O . LEU A 1 575 ? 53.892 6.383 -93.994 1.00 89.31 575 LEU A O 1
ATOM 4726 N N . VAL A 1 576 ? 52.089 5.384 -93.098 1.00 88.88 576 VAL A N 1
ATOM 4727 C CA . VAL A 1 576 ? 51.893 4.426 -94.196 1.00 88.88 576 VAL A CA 1
ATOM 4728 C C . VAL A 1 576 ? 51.518 5.154 -95.486 1.00 88.88 576 VAL A C 1
ATOM 4730 O O . VAL A 1 576 ? 52.103 4.871 -96.529 1.00 88.88 576 VAL A O 1
ATOM 4733 N N . LEU A 1 577 ? 50.589 6.111 -95.422 1.00 89.50 577 LEU A N 1
ATOM 4734 C CA . LEU A 1 577 ? 50.168 6.917 -96.565 1.00 89.50 577 LEU A CA 1
ATOM 4735 C C . LEU A 1 577 ? 51.355 7.694 -97.149 1.00 89.50 577 LEU A C 1
ATOM 4737 O O . LEU A 1 577 ? 51.590 7.640 -98.353 1.00 89.50 577 LEU A O 1
ATOM 4741 N N . PHE A 1 578 ? 52.137 8.356 -96.295 1.00 87.00 578 PHE A N 1
ATOM 4742 C CA . PHE A 1 578 ? 53.331 9.102 -96.679 1.00 87.00 578 PHE A CA 1
ATOM 4743 C C . PHE A 1 578 ? 54.384 8.200 -97.328 1.00 87.00 578 PHE A C 1
ATOM 4745 O O . PHE A 1 578 ? 54.892 8.522 -98.401 1.00 87.00 578 PHE A O 1
ATOM 4752 N N . LEU A 1 579 ? 54.675 7.038 -96.732 1.00 87.12 579 LEU A N 1
ATOM 4753 C CA . LEU A 1 579 ? 55.608 6.064 -97.303 1.00 87.12 579 LEU A CA 1
ATOM 4754 C C . LEU A 1 579 ? 55.142 5.576 -98.677 1.00 87.12 579 LEU A C 1
ATOM 4756 O O . LEU A 1 579 ? 55.952 5.525 -99.595 1.00 87.12 579 LEU A O 1
ATOM 4760 N N . VAL A 1 580 ? 53.854 5.269 -98.854 1.00 86.12 580 VAL A N 1
ATOM 4761 C CA . VAL A 1 580 ? 53.295 4.849 -100.151 1.00 86.12 580 VAL A CA 1
ATOM 4762 C C . VAL A 1 580 ? 53.403 5.972 -101.188 1.00 86.12 580 VAL A C 1
ATOM 4764 O O . VAL A 1 580 ? 53.856 5.728 -102.304 1.00 86.12 580 VAL A O 1
ATOM 4767 N N . PHE A 1 581 ? 53.050 7.207 -100.823 1.00 85.69 581 PHE A N 1
ATOM 4768 C CA . PHE A 1 581 ? 53.107 8.359 -101.729 1.00 85.69 581 PHE A CA 1
ATOM 4769 C C . PHE A 1 581 ? 54.530 8.818 -102.064 1.00 85.69 581 PHE A C 1
ATOM 4771 O O . PHE A 1 581 ? 54.719 9.444 -103.101 1.00 85.69 581 PHE A O 1
ATOM 4778 N N . MET A 1 582 ? 55.529 8.491 -101.242 1.00 82.12 582 MET A N 1
ATOM 4779 C CA . MET A 1 582 ? 56.940 8.776 -101.526 1.00 82.12 582 MET A CA 1
ATOM 4780 C C . MET A 1 582 ? 57.630 7.632 -102.277 1.00 82.12 582 MET A C 1
ATOM 4782 O O . MET A 1 582 ? 58.314 7.863 -103.274 1.00 82.12 582 MET A O 1
ATOM 4786 N N . LEU A 1 583 ? 57.456 6.388 -101.818 1.00 81.50 583 LEU A N 1
ATOM 4787 C CA . LEU A 1 583 ? 58.169 5.226 -102.353 1.00 81.50 583 LEU A CA 1
ATOM 4788 C C . LEU A 1 583 ? 57.632 4.790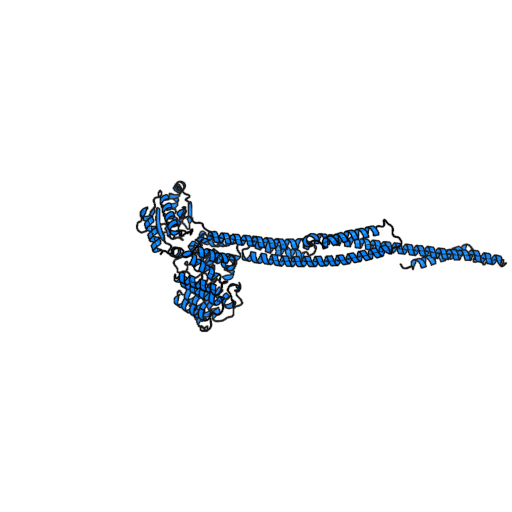 -103.714 1.00 81.50 583 LEU A C 1
ATOM 4790 O O . LEU A 1 583 ? 58.432 4.425 -104.571 1.00 81.50 583 LEU A O 1
ATOM 4794 N N . VAL A 1 584 ? 56.313 4.827 -103.940 1.00 80.50 584 VAL A N 1
ATOM 4795 C CA . VAL A 1 584 ? 55.732 4.346 -105.206 1.00 80.50 584 VAL A CA 1
ATOM 4796 C C . VAL A 1 584 ? 56.159 5.220 -106.391 1.00 80.50 584 VAL A C 1
ATOM 4798 O O . VAL A 1 584 ? 56.643 4.647 -107.368 1.00 80.50 584 VAL A O 1
ATOM 4801 N N . PRO A 1 585 ? 56.091 6.568 -106.336 1.00 77.00 585 PRO A N 1
ATOM 4802 C CA . PRO A 1 585 ? 56.610 7.410 -107.415 1.00 77.00 585 PRO A CA 1
ATOM 4803 C C . PRO A 1 585 ? 58.126 7.288 -107.602 1.00 77.00 585 PRO A C 1
ATOM 4805 O O . PRO A 1 585 ? 58.591 7.274 -108.739 1.00 77.00 585 PRO A O 1
ATOM 4808 N N . ALA A 1 586 ? 58.896 7.146 -106.514 1.00 74.75 586 ALA A N 1
ATOM 4809 C CA . ALA A 1 586 ? 60.346 6.952 -106.586 1.00 74.75 586 ALA A CA 1
ATOM 4810 C C . ALA A 1 586 ? 60.724 5.625 -107.273 1.00 74.75 586 ALA A C 1
ATOM 4812 O O . ALA A 1 586 ? 61.595 5.609 -108.141 1.00 74.75 586 ALA A O 1
ATOM 4813 N N . LEU A 1 587 ? 60.029 4.528 -106.951 1.00 74.12 587 LEU A N 1
ATOM 4814 C CA . LEU A 1 587 ? 60.161 3.238 -107.640 1.00 74.12 587 LEU A CA 1
ATOM 4815 C C . LEU A 1 587 ? 59.754 3.335 -109.115 1.00 74.12 587 LEU A C 1
ATOM 4817 O O . LEU A 1 587 ? 60.447 2.798 -109.973 1.00 74.12 587 LEU A O 1
ATOM 4821 N N . TYR A 1 588 ? 58.666 4.047 -109.422 1.00 73.25 588 TYR A N 1
ATOM 4822 C CA . TYR A 1 588 ? 58.203 4.262 -110.799 1.00 73.25 588 TYR A CA 1
ATOM 4823 C C . TYR A 1 588 ? 59.221 5.040 -111.644 1.00 73.25 588 TYR A C 1
ATOM 4825 O O . TYR A 1 588 ? 59.414 4.727 -112.820 1.00 73.25 588 TYR A O 1
ATOM 4833 N N . HIS A 1 589 ? 59.885 6.025 -111.031 1.00 70.12 589 HIS A N 1
ATOM 4834 C CA . HIS A 1 589 ? 60.955 6.798 -111.654 1.00 70.12 589 HIS A CA 1
ATOM 4835 C C . HIS A 1 589 ? 62.216 5.952 -111.881 1.00 70.12 589 HIS A C 1
ATOM 4837 O O . HIS A 1 589 ? 62.838 6.055 -112.935 1.00 70.12 589 HIS A O 1
ATOM 4843 N N . PHE A 1 590 ? 62.559 5.078 -110.929 1.00 69.31 590 PHE A N 1
ATOM 4844 C CA . PHE A 1 590 ? 63.707 4.171 -111.030 1.00 69.31 590 PHE A CA 1
ATOM 4845 C C . PHE A 1 590 ? 63.511 3.062 -112.081 1.00 69.31 590 PHE A C 1
ATOM 4847 O O . PHE A 1 590 ? 64.474 2.620 -112.695 1.00 69.31 590 PHE A O 1
ATOM 4854 N N . LEU A 1 591 ? 62.269 2.629 -112.325 1.00 71.62 591 LEU A N 1
ATOM 4855 C CA . LEU A 1 591 ? 61.908 1.592 -113.306 1.00 71.62 591 LEU A CA 1
ATOM 4856 C C . LEU A 1 591 ? 61.706 2.129 -114.746 1.00 71.62 591 LEU A C 1
ATOM 4858 O O . LEU A 1 591 ? 61.071 1.464 -115.560 1.00 71.62 591 LEU A O 1
ATOM 4862 N N . GLU A 1 592 ? 62.216 3.327 -115.066 1.00 59.94 592 GLU A N 1
ATOM 4863 C CA . GLU A 1 592 ? 62.213 3.962 -116.406 1.00 59.94 592 GLU A CA 1
ATOM 4864 C C . GLU A 1 592 ? 60.842 4.133 -117.098 1.00 59.94 592 GLU A C 1
ATOM 4866 O O . GLU A 1 592 ? 60.757 4.433 -118.293 1.00 59.94 592 GLU A O 1
ATOM 4871 N N . SER A 1 593 ? 59.733 4.046 -116.362 1.00 59.12 593 SER A N 1
ATOM 4872 C CA . SER A 1 593 ? 58.421 4.408 -116.906 1.00 59.12 593 SER A CA 1
ATOM 4873 C C . SER A 1 593 ? 58.220 5.927 -116.817 1.00 59.12 593 SER A C 1
ATOM 4875 O O . SER A 1 593 ? 58.323 6.539 -115.754 1.00 59.12 593 SER A O 1
ATOM 4877 N N . ARG A 1 594 ? 57.985 6.580 -117.960 1.00 56.28 594 ARG A N 1
ATOM 4878 C CA . ARG A 1 594 ? 58.141 8.041 -118.086 1.00 56.28 594 ARG A CA 1
ATOM 4879 C C . ARG A 1 594 ? 57.057 8.910 -117.442 1.00 56.28 594 ARG A C 1
ATOM 4881 O O . ARG A 1 594 ? 57.183 10.121 -117.536 1.00 56.28 594 ARG A O 1
ATOM 4888 N N . ASN A 1 595 ? 56.043 8.358 -116.774 1.00 60.06 595 ASN A N 1
ATOM 4889 C CA . ASN A 1 595 ? 55.059 9.159 -116.038 1.00 60.06 595 ASN A CA 1
ATOM 4890 C C . ASN A 1 595 ? 54.559 8.402 -114.796 1.00 60.06 595 ASN A C 1
ATOM 4892 O O . ASN A 1 595 ? 54.036 7.296 -114.953 1.00 60.06 595 ASN A O 1
ATOM 4896 N N . PRO A 1 596 ? 54.666 8.966 -113.575 1.00 61.38 596 PRO A N 1
ATOM 4897 C CA . PRO A 1 596 ? 53.992 8.390 -112.419 1.00 61.38 596 PRO A CA 1
ATOM 4898 C C . PRO A 1 596 ? 52.467 8.402 -112.646 1.00 61.38 596 PRO A C 1
ATOM 4900 O O . PRO A 1 596 ? 51.958 9.281 -113.349 1.00 61.38 596 PRO A O 1
ATOM 4903 N N . PRO A 1 597 ? 51.707 7.456 -112.064 1.00 66.12 597 PRO A N 1
ATOM 4904 C CA . PRO A 1 597 ? 50.254 7.439 -112.194 1.00 66.12 597 PRO A CA 1
ATOM 4905 C C . PRO A 1 597 ? 49.653 8.782 -111.733 1.00 66.12 597 PRO A C 1
ATOM 4907 O O . PRO A 1 597 ? 50.061 9.284 -110.681 1.00 66.12 597 PRO A O 1
ATOM 4910 N N . PRO A 1 598 ? 48.648 9.349 -112.435 1.00 68.06 598 PRO A N 1
ATOM 4911 C CA . PRO A 1 598 ? 48.077 10.672 -112.130 1.00 68.06 598 PRO A CA 1
ATOM 4912 C C . PRO A 1 598 ? 47.450 10.779 -110.728 1.00 68.06 598 PRO A C 1
ATOM 4914 O O . PRO A 1 598 ? 47.144 11.876 -110.264 1.00 68.06 598 PRO A O 1
ATOM 4917 N N . PHE A 1 599 ? 47.280 9.642 -110.051 1.00 76.38 599 PHE A N 1
ATOM 4918 C CA . PHE A 1 599 ? 46.780 9.512 -108.688 1.00 76.38 599 PHE A CA 1
ATOM 4919 C C . PHE A 1 599 ? 47.760 10.013 -107.608 1.00 76.38 599 PHE A C 1
ATOM 4921 O O . PHE A 1 599 ? 47.326 10.411 -106.533 1.00 76.38 599 PHE A O 1
ATOM 4928 N N . PHE A 1 600 ? 49.073 10.045 -107.861 1.00 76.56 600 PHE A N 1
ATOM 4929 C CA . PHE A 1 600 ? 50.072 10.455 -106.860 1.00 76.56 600 PHE A CA 1
ATOM 4930 C C . PHE A 1 600 ? 50.344 11.963 -106.898 1.00 76.56 600 PHE A C 1
ATOM 4932 O O . PHE A 1 600 ? 51.458 12.412 -107.152 1.00 76.56 600 PHE A O 1
ATOM 4939 N N . ASN A 1 601 ? 49.300 12.756 -106.657 1.00 80.56 601 ASN A N 1
ATOM 4940 C CA . ASN A 1 601 ? 49.384 14.211 -106.538 1.00 80.56 601 ASN A CA 1
ATOM 4941 C C . ASN A 1 601 ? 49.001 14.682 -105.124 1.00 80.56 601 ASN A C 1
ATOM 4943 O O . ASN A 1 601 ? 48.386 13.944 -104.349 1.00 80.56 601 ASN A O 1
ATOM 4947 N N . LEU A 1 602 ? 49.353 15.930 -104.794 1.00 80.56 602 LEU A N 1
ATOM 4948 C CA . LEU A 1 602 ? 49.097 16.521 -103.476 1.00 80.56 602 LEU A CA 1
ATOM 4949 C C . LEU A 1 602 ? 47.607 16.478 -103.104 1.00 80.56 602 LEU A C 1
ATOM 4951 O O . LEU A 1 602 ? 47.256 16.185 -101.966 1.00 80.56 602 LEU A O 1
ATOM 4955 N N . THR A 1 603 ? 46.721 16.723 -104.069 1.00 83.94 603 THR A N 1
ATOM 4956 C CA . THR A 1 603 ? 45.271 16.722 -103.851 1.00 83.94 603 THR A CA 1
ATOM 4957 C C . THR A 1 603 ? 44.763 15.344 -103.421 1.00 83.94 603 THR A C 1
ATOM 4959 O O . THR A 1 603 ? 43.982 15.241 -102.480 1.00 83.94 603 THR A O 1
ATOM 4962 N N . SER A 1 604 ? 45.247 14.276 -104.054 1.00 83.31 604 SER A N 1
ATOM 4963 C CA . SER A 1 604 ? 44.856 12.892 -103.751 1.00 83.31 604 SER A CA 1
ATOM 4964 C C . SER A 1 604 ? 45.427 12.422 -102.411 1.00 83.31 604 SER A C 1
ATOM 4966 O O . SER A 1 604 ? 44.737 11.732 -101.661 1.00 83.31 604 SER A O 1
ATOM 4968 N N . PHE A 1 605 ? 46.644 12.859 -102.066 1.00 85.75 605 PHE A N 1
ATOM 4969 C CA . PHE A 1 605 ? 47.221 12.654 -100.735 1.00 85.75 605 PHE A CA 1
ATOM 4970 C C . PHE A 1 605 ? 46.354 13.300 -99.647 1.00 85.75 605 PHE A C 1
ATOM 4972 O O . PHE A 1 605 ? 45.986 12.636 -98.682 1.00 85.75 605 PHE A O 1
ATOM 4979 N N . LEU A 1 606 ? 45.956 14.564 -99.829 1.00 86.19 606 LEU A N 1
ATOM 4980 C CA . LEU A 1 606 ? 45.122 15.286 -98.862 1.00 86.19 606 LEU A CA 1
ATOM 4981 C C . LEU A 1 606 ? 43.739 14.640 -98.677 1.00 86.19 606 LEU A C 1
ATOM 4983 O O . LEU A 1 606 ? 43.255 14.549 -97.551 1.00 86.19 606 LEU A O 1
ATOM 4987 N N . VAL A 1 607 ? 43.116 14.142 -99.751 1.00 87.38 607 VAL A N 1
ATOM 4988 C CA . VAL A 1 607 ? 41.826 13.430 -99.666 1.00 87.38 607 VAL A CA 1
ATOM 4989 C C . VAL A 1 607 ? 41.959 12.118 -98.886 1.00 87.38 607 VAL A C 1
ATOM 4991 O O . VAL A 1 607 ? 41.119 11.820 -98.036 1.00 87.38 607 VAL A O 1
ATOM 4994 N N . LEU A 1 608 ? 43.015 11.336 -99.130 1.00 87.00 608 LEU A N 1
ATOM 4995 C CA . LEU A 1 608 ? 43.244 10.081 -98.407 1.00 87.00 608 LEU A CA 1
ATOM 4996 C C . LEU A 1 608 ? 43.675 10.302 -96.951 1.00 87.00 608 LEU A C 1
ATOM 4998 O O . LEU A 1 608 ? 43.247 9.546 -96.082 1.00 87.00 608 LEU A O 1
ATOM 5002 N N . SER A 1 609 ? 44.451 11.351 -96.672 1.00 87.31 609 SER A N 1
ATOM 5003 C CA . SER A 1 609 ? 44.792 11.802 -95.315 1.00 87.31 609 SER A CA 1
ATOM 5004 C C . SER A 1 609 ? 43.531 12.188 -94.533 1.00 87.31 609 SER A C 1
ATOM 5006 O O . SER A 1 609 ? 43.312 11.732 -93.408 1.00 87.31 609 SER A O 1
ATOM 5008 N N . PHE A 1 610 ? 42.607 12.918 -95.166 1.00 88.00 610 PHE A N 1
ATOM 5009 C CA . PHE A 1 610 ? 41.309 13.220 -94.566 1.00 88.00 610 PHE A CA 1
ATOM 5010 C C . PHE A 1 610 ? 40.481 11.951 -94.299 1.00 88.00 610 PHE A C 1
ATOM 5012 O O . PHE A 1 610 ? 39.887 11.810 -93.229 1.00 88.00 610 PHE A O 1
ATOM 5019 N N . LEU A 1 611 ? 40.477 10.985 -95.223 1.00 88.12 611 LEU A N 1
ATOM 5020 C CA . LEU A 1 611 ? 39.803 9.701 -95.013 1.00 88.12 611 LEU A CA 1
ATOM 5021 C C . LEU A 1 611 ? 40.424 8.920 -93.839 1.00 88.12 611 LEU A C 1
ATOM 5023 O O . LEU A 1 611 ? 39.701 8.380 -93.001 1.00 88.12 611 LEU A O 1
ATOM 5027 N N . ALA A 1 612 ? 41.756 8.895 -93.741 1.00 86.75 612 ALA A N 1
ATOM 5028 C CA . ALA A 1 612 ? 42.488 8.281 -92.636 1.00 86.75 612 ALA A CA 1
ATOM 5029 C C . ALA A 1 612 ? 42.174 8.951 -91.288 1.00 86.75 612 ALA A C 1
ATOM 5031 O O . ALA A 1 612 ? 42.012 8.255 -90.280 1.00 86.75 612 ALA A O 1
ATOM 5032 N N . LEU A 1 613 ? 42.008 10.277 -91.270 1.00 88.31 613 LEU A N 1
ATOM 5033 C CA . LEU A 1 613 ? 41.559 11.034 -90.103 1.00 88.31 613 LEU A CA 1
ATOM 5034 C C . LEU A 1 613 ? 40.155 10.601 -89.662 1.00 88.31 613 LEU A C 1
ATOM 5036 O O . LEU A 1 613 ? 39.955 10.268 -88.492 1.00 88.31 613 LEU A O 1
ATOM 5040 N N . VAL A 1 614 ? 39.197 10.532 -90.592 1.00 86.31 614 VAL A N 1
ATOM 5041 C CA . VAL A 1 614 ? 37.814 10.109 -90.299 1.00 86.31 614 VAL A CA 1
ATOM 5042 C C . VAL A 1 614 ? 37.766 8.661 -89.800 1.00 86.31 614 VAL A C 1
ATOM 5044 O O . VAL A 1 614 ? 37.104 8.371 -88.802 1.00 86.31 614 VAL A O 1
ATOM 5047 N N . LEU A 1 615 ? 38.507 7.747 -90.434 1.00 86.81 615 LEU A N 1
ATOM 5048 C CA . LEU A 1 615 ? 38.577 6.341 -90.020 1.00 86.81 615 LEU A CA 1
ATOM 5049 C C . LEU A 1 615 ? 39.214 6.176 -88.634 1.00 86.81 615 LEU A C 1
ATOM 5051 O O . LEU A 1 615 ? 38.728 5.386 -87.820 1.00 86.81 615 LEU A O 1
ATOM 5055 N N . SER A 1 616 ? 40.263 6.947 -88.336 1.00 85.19 616 SER A N 1
ATOM 5056 C CA . SER A 1 616 ? 40.906 6.955 -87.016 1.00 85.19 616 SER A CA 1
ATOM 5057 C C . SER A 1 616 ? 39.959 7.469 -85.934 1.00 85.19 616 SER A C 1
ATOM 5059 O O . SER A 1 616 ? 39.922 6.910 -84.837 1.00 85.19 616 SER A O 1
ATOM 5061 N N . LEU A 1 617 ? 39.153 8.489 -86.248 1.00 85.38 617 LEU A N 1
ATOM 5062 C CA . LEU A 1 617 ? 38.154 9.051 -85.340 1.00 85.38 617 LEU A CA 1
ATOM 5063 C C . LEU A 1 617 ? 37.035 8.044 -85.039 1.00 85.38 617 LEU A C 1
ATOM 5065 O O . LEU A 1 617 ? 36.722 7.801 -83.875 1.00 85.38 617 LEU A O 1
ATOM 5069 N N . LEU A 1 618 ? 36.474 7.404 -86.070 1.00 84.88 618 LEU A N 1
ATOM 5070 C CA . LEU A 1 618 ? 35.433 6.381 -85.907 1.00 84.88 618 LEU A CA 1
ATOM 5071 C C . LEU A 1 618 ? 35.934 5.180 -85.096 1.00 84.88 618 LEU A C 1
ATOM 5073 O O . LEU A 1 618 ? 35.224 4.662 -84.232 1.00 84.88 618 LEU A O 1
ATOM 5077 N N . ARG A 1 619 ? 37.178 4.752 -85.336 1.00 85.06 619 ARG A N 1
ATOM 5078 C CA . ARG A 1 619 ? 37.802 3.664 -84.578 1.00 85.06 619 ARG A CA 1
ATOM 5079 C C . ARG A 1 619 ? 38.030 4.044 -83.117 1.00 85.06 619 ARG A C 1
ATOM 5081 O O . ARG A 1 619 ? 37.747 3.232 -82.241 1.00 85.06 619 ARG A O 1
ATOM 5088 N N . ALA A 1 620 ? 38.511 5.258 -82.858 1.00 82.50 620 ALA A N 1
ATOM 5089 C CA . ALA A 1 620 ? 38.713 5.767 -81.508 1.00 82.50 620 ALA A CA 1
ATOM 5090 C C . ALA A 1 620 ? 37.399 5.850 -80.720 1.00 82.50 620 ALA A C 1
ATOM 5092 O O . ALA A 1 620 ? 37.347 5.416 -79.575 1.00 82.50 620 ALA A O 1
ATOM 5093 N N . LEU A 1 621 ? 36.310 6.321 -81.335 1.00 81.88 621 LEU A N 1
ATOM 5094 C CA . LEU A 1 621 ? 35.002 6.422 -80.675 1.00 81.88 621 LEU A CA 1
ATOM 5095 C C . LEU A 1 621 ? 34.420 5.059 -80.257 1.00 81.88 621 LEU A C 1
ATOM 5097 O O . LEU A 1 621 ? 33.700 4.985 -79.262 1.00 81.88 621 LEU A O 1
ATOM 5101 N N . ASN A 1 622 ? 34.775 3.979 -80.958 1.00 80.00 622 ASN A N 1
ATOM 5102 C CA . ASN A 1 622 ? 34.331 2.616 -80.646 1.00 80.00 622 ASN A CA 1
ATOM 5103 C C . ASN A 1 622 ? 35.156 1.909 -79.555 1.00 80.00 622 ASN A C 1
ATOM 5105 O O . ASN A 1 622 ? 34.854 0.766 -79.197 1.00 80.00 622 ASN A O 1
ATOM 5109 N N . GLU A 1 623 ? 36.184 2.551 -79.001 1.00 75.88 623 GLU A N 1
ATOM 5110 C CA . GLU A 1 623 ? 37.016 1.937 -77.972 1.00 75.88 623 GLU A CA 1
ATOM 5111 C C . GLU A 1 623 ? 36.335 1.962 -76.591 1.00 75.88 623 GLU A C 1
ATOM 5113 O O . GLU A 1 623 ? 36.010 3.020 -76.046 1.00 75.88 623 GLU A O 1
ATOM 5118 N N . LYS A 1 624 ? 36.114 0.778 -76.004 1.00 70.94 624 LYS A N 1
ATOM 5119 C CA . LYS A 1 624 ? 35.555 0.620 -74.647 1.00 70.94 624 LYS A CA 1
ATOM 5120 C C . LYS A 1 624 ? 36.675 0.633 -73.589 1.00 70.94 624 LYS A C 1
ATOM 5122 O O . LYS A 1 624 ? 37.815 0.275 -73.904 1.00 70.94 624 LYS A O 1
ATOM 5127 N N . ILE A 1 625 ? 36.359 1.076 -72.355 1.00 59.50 625 ILE A N 1
ATOM 5128 C CA . ILE A 1 625 ? 37.297 1.022 -71.202 1.00 59.50 625 ILE A CA 1
ATOM 5129 C C . ILE A 1 625 ? 37.749 -0.412 -70.997 1.00 59.50 625 ILE A C 1
ATOM 5131 O O . ILE A 1 625 ? 36.851 -1.270 -70.851 1.00 59.50 625 ILE A O 1
#

pLDDT: mean 89.09, std 6.92, range [56.28, 98.12]

Radius of gyration: 48.13 Å; chains: 1; bounding box: 97×68×166 Å

Organism: NCBI:txid501497

InterPro domains:
  IPR011990 Tetratricopeptide-like helical domain superfamily [G3DSA:1.25.40.10] (220-371)
  IPR011990 Tetratricopeptide-like helical domain superfamily [SSF48452] (242-352)

Sequence (625 aa):
MKLELRLFPEFAEAFWPESPQTLAKQARSQLKTYFEVRENLIEIPEGRLGQLNEILEKLKRLWSQGKNLPLPFSLIPPGARSLFRPGRIYLTKKEAERLRPSLGGLPFAATLYEWQGLFELRIPATAYEEGLFAFRDLLLLGPYRPCPVCGLRWHKPRDCPALNLEEPYEAYLSWLKQKPEDFLKALARPFAEGKTQEGLKKLALRRPFFRPSFLRLFFTSNASTWETLPLKTGLTSGGNLFLGLEALGQGDFGKARERFEKCDLSRDFKALLALALTAALAETPAEALYFVEKAAELAQKPAELAFVLLFKGWLFELEGKGLEAEDFYQEALKKDRSCWPARILLAACQVKYAFPKAKNTLTPLLNEIMALPCLLTEGRFLPLAPELEAQAQSLYEKKQEEAVFRLAQAENALRPLIKALPEEEVKRFENTLAEIRREIYEGGFLELLTAERRAFDLGLELQGYLFRQGQKLRAKYKTYTKSLEYYQQFWHRFPYRRADDPYAHLLERLRQELDKLASLLKADLLKTLKRAYQQGEKIERILEELAREEARLRQEWRFRKQLSSFVKYFLILELVLFLVFMLVPALYHFLESRNPPPFFNLTSFLVLSFLALVLSLLRALNEKI

Secondary structure (DSSP, 8-state):
-EEEEEE-HHHHHHH-SS-HHHHHHHHHHHHHTTSEEETTEEE--GGGHHHHHHHHHHHHHHH-TT-----SEEEE-TT--S-PPTT-EEE-HHHHHHHGGGGGGSSS--EEEEETTEEEEE-GGG-----SSGGGGGGG--SSPPPTTT--SSS-GGG-TTTS-SSHHHHHHHHHTS-HHHHHHHHHHHHHTT-HHHHHHHHGGG-GGGSHHHHHHHHHH--SSGGG--SS--PPPPSHHHHHHHHHHTT-HHHHHHHHHTS-TTT-HHHHHHHHHHHHHTT-HHHHHHHHHHHHHH--SHHHHHHHHHHHHHHHHHTT-HHHHHHHHHHHHHH-TT-HHHHHHHHHHHHHH-HHHHHHHHGGGGG-GGGHHHHHH-GGGGGGHHHHHHHHHHHHHHHHHHHHHHHHHHHHHHGGGTTTS-HHHHHHHHHHHHHHHHHHHH--HHHHHHHHHHHHHHHHHHHHHHHHHHHHHHHHHHHHHHHHHHHHHHHHH-TT--TT-HHHHHHHHHHHHHHHHHHHHHS-HHHHHHHHHHHHHHHHHHHHHHHHHHHHHHHHHHHHHHHHHHHHHHHHHHHHHHHHHHHHHHHHHHTT-SS--TT-SHHHHHHHHHHHHHHHHHHHHT---